Protein AF-A0AAN7DF13-F1 (afdb_monomer_lite)

Organism: NCBI:txid708070

Secondary structure (DSSP, 8-state):
-----------------TTS-HHHHHHHHTSS-SS-----PPPHHHHHHHHHHHHHHHHHHHHHHHHHHHHHHHHHHHHHHHHHHHHHHHHHHHHHHHHHHHHHHHHHHHHHHHHS------------S-STHHHHHHHHHHHHHHHHHHHHHHHS-TTHHHHHHHHHHHHHHHHHHHHHHHHHHHHHHHHHHHHHHHHHHHHHHHHHHHHHHHHHHHHHHHHHHHHHHHHHHHHHIIIIIHHHHHHHHIIIIIHHHHHHHHHHHHHHHHHHHHHHHHHHHHHHHHHHHHHHHHHHHHHHHHHHHHHHHHHHHHT---------------PPP-TTHHHHHHHHHHHHHHHHHHHHT--TTS--HHHHHHHHHHHHHHHHHHHHHHHHHHHHHHHHHHHHHHHHHHHHHTT-S-SS----PPPPPPHHHHHHHHHHHHHHHHHHHHHHHHH-HHHHHHHHHHHHHHHHHHH-HHHHHHHHHS--

Radius of gyration: 73.68 Å; chains: 1; bounding box: 138×84×245 Å

pLDDT: mean 70.22, std 17.05, range [30.69, 95.38]

Sequence (484 aa):
MDSRKRKSHSPQYRDDDDEEDIWEREASTAASSNRRIKPTPPNPYVTEIDTLNSQYGILQKTETDLQQELADLEASLQALEQEETHEQAQLKRAEDEYLAAAQEAIALYNSQLKDTQDRDLDETITIASDTPYLKSDAQLIKEIKRRLQEWESLLVDKHIDDTNAIIDATVRQHRRSEFDIMDLNAQISGLEAKMQILERDRARLNSLPQILPILRSETEKYAADMEETTKKLEQLEKDVLRPYLARVAMESVLYPLYASFLTNEITFAQSYLKDLESLYDKSIKQRSYQQLTTLLYEKDATFEGLQLRSLESLLVVDPSPSHQPLIESVSKDIDSDDTLLVRLIKGLVKKALKQSKMNTAELSLAEQIKVLQDHAQMQNQKWHEDFQSCQEAATELISLHKRLSDSLYRHSKSTDDLIMAPKPYTTLQEELEFRTMEIKTALSMLEKEANNSEKRSLFEQQRKLFSLFFTDPLSFEMLHTDYS

Foldseek 3Di:
DDDDDDDDDDDDPDDPPVPPDPPVVVVVVQVDDPDDDPDDDPPPCVVVVVVVVVVVVVVVVVVVVVVVVVVVVVVVVVVVVVVVVVVVVVVVVVVVVVVVVVVVVVVVVVVVVVVPPDDDDDDDDDDDDDDCVVVVVVVVVVVVVVVVVVVVVVVPPPCPVVVVVVVVVVVVVVVVVVVVVVVVVVVVVVVVVVVVVVVVVVVVVVCVVVVVVVVVVVVVVVVVVVVVVVVVVVCCCVVPVVVVVVVCCCVVPVVVVVVVVVVVVVVVVVVVVVVVVVVVVVVVVVVVVVVVVVVVVVVVVVVVVVVVVVVVVVPDDDDDDDDDDDDDDDDDDPPPPVVVVVVVLVVLLVVLCVVVVDDDPPDDPVVSVVSSVVSVVVVVVVVVVVVVVVVVVVVVVVVVVVVVQCVQCVPPPDSPDRPPDDDPDDPVRVVVVVVVVVVVVVVVVVVVVVVPVVVVVVVVVVVVLVVCCVPPVVVNVVVVPVPD

Structure (mmCIF, N/CA/C/O backbone):
data_AF-A0AAN7DF13-F1
#
_entry.id   AF-A0AAN7DF13-F1
#
loop_
_atom_site.group_PDB
_atom_site.id
_atom_site.type_symbol
_atom_site.label_atom_id
_atom_site.label_alt_id
_atom_site.label_comp_id
_atom_site.label_asym_id
_atom_site.label_entity_id
_atom_site.label_seq_id
_atom_site.pdbx_PDB_ins_code
_atom_site.Cartn_x
_atom_site.Cartn_y
_atom_site.Cartn_z
_atom_site.occupancy
_atom_site.B_iso_or_equiv
_atom_site.auth_seq_id
_atom_site.auth_comp_id
_atom_site.auth_asym_id
_atom_site.auth_atom_id
_atom_site.pdbx_PDB_model_num
ATOM 1 N N . MET A 1 1 ? -34.502 -53.831 -47.887 1.00 36.81 1 MET A N 1
ATOM 2 C CA . MET A 1 1 ? -34.348 -53.289 -49.248 1.00 36.81 1 MET A CA 1
ATOM 3 C C . MET A 1 1 ? -34.312 -51.775 -49.167 1.00 36.81 1 MET A C 1
ATOM 5 O O . MET A 1 1 ? -35.310 -51.164 -48.821 1.00 36.81 1 MET A O 1
ATOM 9 N N . ASP A 1 2 ? -33.114 -51.241 -49.380 1.00 34.75 2 ASP A N 1
ATOM 10 C CA . ASP A 1 2 ? -32.783 -49.972 -50.031 1.00 34.75 2 ASP A CA 1
ATOM 11 C C . ASP A 1 2 ? -33.520 -48.677 -49.664 1.00 34.75 2 ASP A C 1
ATOM 13 O O . ASP A 1 2 ? -34.552 -48.308 -50.215 1.00 34.75 2 ASP A O 1
ATOM 17 N N . SER A 1 3 ? -32.838 -47.899 -48.819 1.00 40.12 3 SER A N 1
ATOM 18 C CA . SER A 1 3 ? -32.198 -46.637 -49.213 1.00 40.12 3 SER A CA 1
ATOM 19 C C . SER A 1 3 ? -32.822 -45.874 -50.385 1.00 40.12 3 SER A C 1
ATOM 21 O O . SER A 1 3 ? -32.571 -46.205 -51.540 1.00 40.12 3 SER A O 1
ATOM 23 N N . ARG A 1 4 ? -33.433 -44.716 -50.103 1.00 39.03 4 ARG A N 1
ATOM 24 C CA . ARG A 1 4 ? -33.359 -43.547 -50.998 1.00 39.03 4 ARG A CA 1
ATOM 25 C C . ARG A 1 4 ? -33.478 -42.240 -50.218 1.00 39.03 4 ARG A C 1
ATOM 27 O O . ARG A 1 4 ? -34.556 -41.728 -49.942 1.00 39.03 4 ARG A O 1
ATOM 34 N N . LYS A 1 5 ? -32.297 -41.702 -49.906 1.00 42.66 5 LYS A N 1
ATOM 35 C CA . LYS A 1 5 ? -32.054 -40.300 -49.562 1.00 42.66 5 LYS A CA 1
ATOM 36 C C . LYS A 1 5 ? -32.628 -39.401 -50.665 1.00 42.66 5 LYS A C 1
ATOM 38 O O . LYS A 1 5 ? -32.276 -39.574 -51.831 1.00 42.66 5 LYS A O 1
ATOM 43 N N . ARG A 1 6 ? -33.407 -38.384 -50.294 1.00 39.12 6 ARG A N 1
ATOM 44 C CA . ARG A 1 6 ? -33.504 -37.138 -51.063 1.00 39.12 6 ARG A CA 1
ATOM 45 C C . ARG A 1 6 ? -32.973 -36.009 -50.193 1.00 39.12 6 ARG A C 1
ATOM 47 O O . ARG A 1 6 ? -33.553 -35.670 -49.172 1.00 39.12 6 ARG A O 1
ATOM 54 N N . LYS A 1 7 ? -31.811 -35.508 -50.610 1.00 39.72 7 LYS A N 1
ATOM 55 C CA . LYS A 1 7 ? -31.208 -34.255 -50.168 1.00 39.72 7 LYS A CA 1
ATOM 56 C C . LYS A 1 7 ? -32.070 -33.111 -50.706 1.00 39.72 7 LYS A C 1
ATOM 58 O O . LYS A 1 7 ? -32.268 -33.041 -51.917 1.00 39.72 7 LYS A O 1
ATOM 63 N N . SER A 1 8 ? -32.503 -32.208 -49.839 1.00 36.75 8 SER A N 1
ATOM 64 C CA . SER A 1 8 ? -32.748 -30.814 -50.206 1.00 36.75 8 SER A CA 1
ATOM 65 C C . SER A 1 8 ? -31.876 -29.950 -49.307 1.00 36.75 8 SER A C 1
ATOM 67 O O . SER A 1 8 ? -31.799 -30.144 -48.100 1.00 36.75 8 SER A O 1
ATOM 69 N N . HIS A 1 9 ? -31.137 -29.098 -49.987 1.00 33.88 9 HIS A N 1
ATOM 70 C CA . HIS A 1 9 ? -30.018 -28.290 -49.559 1.00 33.88 9 HIS A CA 1
ATOM 71 C C . HIS A 1 9 ? -30.517 -27.026 -48.851 1.00 33.88 9 HIS A C 1
ATOM 73 O O . HIS A 1 9 ? -31.330 -26.299 -49.416 1.00 33.88 9 HIS A O 1
ATOM 79 N N . SER A 1 10 ? -30.000 -26.754 -47.656 1.00 35.22 10 SER A N 1
ATOM 80 C CA . SER A 1 10 ? -29.895 -25.408 -47.089 1.00 35.22 10 SER A CA 1
ATOM 81 C C . SER A 1 10 ? -28.454 -25.217 -46.589 1.00 35.22 10 SER A C 1
ATOM 83 O O . SER A 1 10 ? -27.827 -26.202 -46.182 1.00 35.22 10 SER A O 1
ATOM 85 N N . PRO A 1 11 ? -27.869 -24.013 -46.697 1.00 39.69 11 PRO A N 1
ATOM 86 C CA . PRO A 1 11 ? -26.451 -23.804 -46.432 1.00 39.69 11 PRO A CA 1
ATOM 87 C C . PRO A 1 11 ? -26.204 -23.825 -44.922 1.00 39.69 11 PRO A C 1
ATOM 89 O O . PRO A 1 11 ? -26.738 -22.991 -44.197 1.00 39.69 11 PRO A O 1
ATOM 92 N N . GLN A 1 12 ? -25.386 -24.771 -44.462 1.00 35.62 12 GLN A N 1
ATOM 93 C CA . GLN A 1 12 ? -24.713 -24.669 -43.171 1.00 35.62 12 GLN A CA 1
ATOM 94 C C . GLN A 1 12 ? -23.661 -23.564 -43.293 1.00 35.62 12 GLN A C 1
ATOM 96 O O . GLN A 1 12 ? -22.600 -23.776 -43.883 1.00 35.62 12 GLN A O 1
ATOM 101 N N . TYR A 1 13 ? -23.975 -22.387 -42.754 1.00 38.88 13 TYR A N 1
ATOM 102 C CA . TYR A 1 13 ? -22.941 -21.569 -42.139 1.00 38.88 13 TYR A CA 1
ATOM 103 C C . TYR A 1 13 ? -22.347 -22.410 -41.009 1.00 38.88 13 TYR A C 1
ATOM 105 O O . TYR A 1 13 ? -23.085 -23.005 -40.226 1.00 38.88 13 TYR A O 1
ATOM 113 N N . ARG A 1 14 ? -21.023 -22.564 -41.023 1.00 38.66 14 ARG A N 1
ATOM 114 C CA . ARG A 1 14 ? -20.296 -23.133 -39.897 1.00 38.66 14 ARG A CA 1
ATOM 115 C C . ARG A 1 14 ? -20.339 -22.116 -38.770 1.00 38.66 14 ARG A C 1
ATOM 117 O O . ARG A 1 14 ? -19.871 -20.997 -38.954 1.00 38.66 14 ARG A O 1
ATOM 124 N N . ASP A 1 15 ? -20.937 -22.571 -37.684 1.00 49.41 15 ASP A N 1
ATOM 125 C CA . ASP A 1 15 ? -20.639 -22.273 -36.291 1.00 49.41 15 ASP A CA 1
ATOM 126 C C . ASP A 1 15 ? -19.207 -21.752 -36.095 1.00 49.41 15 ASP A C 1
ATOM 128 O O . ASP A 1 15 ? -18.248 -22.474 -36.366 1.00 49.41 15 ASP A O 1
ATOM 132 N N . ASP A 1 16 ? -19.109 -20.497 -35.660 1.00 47.34 16 ASP A N 1
ATOM 133 C CA . ASP A 1 16 ? -18.050 -19.939 -34.804 1.00 47.34 16 ASP A CA 1
ATOM 134 C C . ASP A 1 16 ? -18.632 -18.731 -34.014 1.00 47.34 16 ASP A C 1
ATOM 136 O O . ASP A 1 16 ? -17.939 -17.756 -33.761 1.00 47.34 16 ASP A O 1
ATOM 140 N N . ASP A 1 17 ? -19.916 -18.800 -33.623 1.00 47.69 17 ASP A N 1
ATOM 141 C CA . ASP A 1 17 ? -20.608 -17.818 -32.753 1.00 47.69 17 ASP A CA 1
ATOM 142 C C . ASP A 1 17 ? -21.314 -18.533 -31.573 1.00 47.69 17 ASP A C 1
ATOM 144 O O . ASP A 1 17 ? -22.393 -18.159 -31.122 1.00 47.69 17 ASP A O 1
ATOM 148 N N . ASP A 1 18 ? -20.701 -19.601 -31.052 1.00 49.88 18 ASP A N 1
ATOM 149 C CA . ASP A 1 18 ? -21.188 -20.344 -29.874 1.00 49.88 18 ASP A CA 1
ATOM 150 C C . ASP A 1 18 ? -20.674 -19.769 -28.530 1.00 49.88 18 ASP A C 1
ATOM 152 O O . ASP A 1 18 ? -20.778 -20.424 -27.490 1.00 49.88 18 ASP A O 1
ATOM 156 N N . GLU A 1 19 ? -20.144 -18.540 -28.519 1.00 49.72 19 GLU A N 1
ATOM 157 C CA . GLU A 1 19 ? -19.810 -17.799 -27.287 1.00 49.72 19 GLU A CA 1
ATOM 158 C C . GLU A 1 19 ? -20.800 -16.668 -26.958 1.00 49.72 19 GLU A C 1
ATOM 160 O O . GLU A 1 19 ? -20.657 -16.012 -25.926 1.00 49.72 19 GLU A O 1
ATOM 165 N N . GLU A 1 20 ? -21.850 -16.480 -27.763 1.00 45.16 20 GLU A N 1
ATOM 166 C CA . GLU A 1 20 ? -23.003 -15.682 -27.348 1.00 45.16 20 GLU A CA 1
ATOM 167 C C . GLU A 1 20 ? -23.947 -16.543 -26.487 1.00 45.16 20 GLU A C 1
ATOM 169 O O . GLU A 1 20 ? -24.602 -17.503 -26.911 1.00 45.16 20 GLU A O 1
ATOM 174 N N . ASP A 1 21 ? -23.990 -16.160 -25.213 1.00 54.41 21 ASP A N 1
ATOM 175 C CA . ASP A 1 21 ? -25.131 -16.353 -24.331 1.00 54.41 21 ASP A CA 1
ATOM 176 C C . ASP A 1 21 ? -25.422 -17.752 -23.813 1.00 54.41 21 ASP A C 1
ATOM 178 O O . ASP A 1 21 ? -26.552 -18.249 -23.806 1.00 54.41 21 ASP A O 1
ATOM 182 N N . ILE A 1 22 ? -24.403 -18.323 -23.179 1.00 51.44 22 ILE A N 1
ATOM 183 C CA . ILE A 1 22 ? -24.622 -19.260 -22.070 1.00 51.44 22 ILE A CA 1
ATOM 184 C C . ILE A 1 22 ? -25.365 -18.532 -20.928 1.00 51.44 22 ILE A C 1
ATOM 186 O O . ILE A 1 22 ? -26.288 -19.089 -20.339 1.00 51.44 22 ILE A O 1
ATOM 190 N N . TRP A 1 23 ? -25.054 -17.250 -20.693 1.00 48.19 23 TRP A N 1
ATOM 191 C CA . TRP A 1 23 ? -25.701 -16.424 -19.667 1.00 48.19 23 TRP A CA 1
ATOM 192 C C . TRP A 1 23 ? -27.152 -16.051 -20.007 1.00 48.19 23 TRP A C 1
ATOM 194 O O . TRP A 1 23 ? -28.020 -16.194 -19.143 1.00 48.19 23 TRP A O 1
ATOM 204 N N . GLU A 1 24 ? -27.476 -15.641 -21.242 1.00 46.47 24 GLU A N 1
ATOM 205 C CA . GLU A 1 24 ? -28.880 -15.336 -21.581 1.00 46.47 24 GLU A CA 1
ATOM 206 C C . GLU A 1 24 ? -29.733 -16.597 -21.784 1.00 46.47 24 GLU A C 1
ATOM 208 O O . GLU A 1 24 ? -30.937 -16.564 -21.502 1.00 46.47 24 GLU A O 1
ATOM 213 N N . ARG A 1 25 ? -29.140 -17.746 -22.158 1.00 49.88 25 ARG A N 1
ATOM 214 C CA . ARG A 1 25 ? -29.835 -19.048 -22.078 1.00 49.88 25 ARG A CA 1
ATOM 215 C C . ARG A 1 25 ? -30.153 -19.437 -20.639 1.00 49.88 25 ARG A C 1
ATOM 217 O O . ARG A 1 25 ? -31.250 -19.944 -20.390 1.00 49.88 25 ARG A O 1
ATOM 224 N N . GLU A 1 26 ? -29.253 -19.191 -19.691 1.00 49.75 26 GLU A N 1
ATOM 225 C CA . GLU A 1 26 ? -29.491 -19.460 -18.267 1.00 49.75 26 GLU A CA 1
ATOM 226 C C . GLU A 1 26 ? -30.517 -18.491 -17.651 1.00 49.75 26 GLU A C 1
ATOM 228 O O . GLU A 1 26 ? -31.369 -18.916 -16.868 1.00 49.75 26 GLU A O 1
ATOM 233 N N . ALA A 1 27 ? -30.532 -17.223 -18.073 1.00 49.75 27 ALA A N 1
ATOM 234 C CA . ALA A 1 27 ? -31.541 -16.249 -17.648 1.00 49.75 27 ALA A CA 1
ATOM 235 C C . ALA A 1 27 ? -32.932 -16.530 -18.254 1.00 49.75 27 ALA A C 1
ATOM 237 O O . ALA A 1 27 ? -33.951 -16.435 -17.566 1.00 49.75 27 ALA A O 1
ATOM 238 N N . SER A 1 28 ? -32.993 -16.945 -19.523 1.00 43.41 28 SER A N 1
ATOM 239 C CA . SER A 1 28 ? -34.258 -17.205 -20.229 1.00 43.41 28 SER A CA 1
ATOM 240 C C . SER A 1 28 ? -34.895 -18.548 -19.856 1.00 43.41 28 SER A C 1
ATOM 242 O O . SER A 1 28 ? -36.120 -18.686 -19.878 1.00 43.41 28 SER A O 1
ATOM 244 N N . THR A 1 29 ? -34.101 -19.544 -19.446 1.00 43.91 29 THR A N 1
ATOM 245 C CA . THR A 1 29 ? -34.629 -20.823 -18.933 1.00 43.91 29 THR A CA 1
ATOM 246 C C . THR A 1 29 ? -35.186 -20.722 -17.510 1.00 43.91 29 THR A C 1
ATOM 248 O O . THR A 1 29 ? -35.992 -21.567 -17.117 1.00 43.91 29 THR A O 1
ATOM 251 N N . ALA A 1 30 ? -34.865 -19.660 -16.763 1.00 44.22 30 ALA A N 1
ATOM 252 C CA . ALA A 1 30 ? -35.447 -19.388 -15.447 1.00 44.22 30 ALA A CA 1
ATOM 253 C C . ALA A 1 30 ? -36.892 -18.843 -15.509 1.00 44.22 30 ALA A C 1
ATOM 255 O O . ALA A 1 30 ? -37.623 -18.937 -14.522 1.00 44.22 30 ALA A O 1
ATOM 256 N N . ALA A 1 31 ? -37.336 -18.320 -16.659 1.00 45.84 31 ALA A N 1
ATOM 257 C CA . ALA A 1 31 ? -38.662 -17.710 -16.816 1.00 45.84 31 ALA A CA 1
ATOM 258 C C . ALA A 1 31 ? -39.761 -18.681 -17.301 1.00 45.84 31 ALA A C 1
ATOM 260 O O . ALA A 1 31 ? -40.941 -18.333 -17.289 1.00 45.84 31 ALA A O 1
ATOM 261 N N . SER A 1 32 ? -39.411 -19.908 -17.705 1.00 44.38 32 SER A N 1
ATOM 262 C CA . SER A 1 32 ? -40.358 -20.888 -18.258 1.00 44.38 32 SER A CA 1
ATOM 263 C C . SER A 1 32 ? -40.163 -22.271 -17.636 1.00 44.38 32 SER A C 1
ATOM 265 O O . SER A 1 32 ? -39.742 -23.219 -18.291 1.00 44.38 32 SER A O 1
ATOM 267 N N . SER A 1 33 ? -40.448 -22.408 -16.341 1.00 33.88 33 SER A N 1
ATOM 268 C CA . SER A 1 33 ? -40.746 -23.718 -15.752 1.00 33.88 33 SER A CA 1
ATOM 269 C C . SER A 1 33 ? -41.331 -23.570 -14.352 1.00 33.88 33 SER A C 1
ATOM 271 O O . SER A 1 33 ? -40.648 -23.254 -13.378 1.00 33.88 33 SER A O 1
ATOM 273 N N . ASN A 1 34 ? -42.622 -23.872 -14.239 1.00 49.91 34 ASN A N 1
ATOM 274 C CA . ASN A 1 34 ? -43.249 -24.260 -12.986 1.00 49.91 34 ASN A CA 1
ATOM 275 C C . ASN A 1 34 ? -42.541 -25.503 -12.421 1.00 49.91 34 ASN A C 1
ATOM 277 O O . ASN A 1 34 ? -42.946 -26.622 -12.731 1.00 49.91 34 ASN A O 1
ATOM 281 N N . ARG A 1 35 ? -41.500 -25.304 -11.599 1.00 48.47 35 ARG A N 1
ATOM 282 C CA . ARG A 1 35 ? -41.078 -26.101 -10.424 1.00 48.47 35 ARG A CA 1
ATOM 283 C C . ARG A 1 35 ? -39.602 -25.819 -10.108 1.00 48.47 35 ARG A C 1
ATOM 285 O O . ARG A 1 35 ? -38.725 -26.126 -10.902 1.00 48.47 35 ARG A O 1
ATOM 292 N N . ARG A 1 36 ? -39.368 -25.373 -8.866 1.00 44.53 36 ARG A N 1
ATOM 293 C CA . ARG A 1 36 ? -38.072 -25.165 -8.183 1.00 44.53 36 ARG A CA 1
ATOM 294 C C . ARG A 1 36 ? -37.261 -23.952 -8.653 1.00 44.53 36 ARG A C 1
ATOM 296 O O . ARG A 1 36 ? -36.267 -24.069 -9.356 1.00 44.53 36 ARG A O 1
ATOM 303 N N . ILE A 1 37 ? -37.672 -22.803 -8.124 1.00 40.03 37 ILE A N 1
ATOM 304 C CA . ILE A 1 37 ? -36.897 -21.563 -8.031 1.00 40.03 37 ILE A CA 1
ATOM 305 C C . ILE A 1 37 ? -35.562 -21.881 -7.334 1.00 40.03 37 ILE A C 1
ATOM 307 O O . ILE A 1 37 ? -35.561 -22.274 -6.166 1.00 40.03 37 ILE A O 1
ATOM 311 N N . LYS A 1 38 ? -34.430 -21.739 -8.035 1.00 42.19 38 LYS A N 1
ATOM 312 C CA . LYS A 1 38 ? -33.137 -21.533 -7.370 1.00 42.19 38 LYS A CA 1
ATOM 313 C C . LYS A 1 38 ? -33.051 -20.039 -7.044 1.00 42.19 38 LYS A C 1
ATOM 315 O O . LYS A 1 38 ? -33.191 -19.238 -7.966 1.00 42.19 38 LYS A O 1
ATOM 320 N N . PRO A 1 39 ? -32.907 -19.660 -5.766 1.00 45.84 39 PRO A N 1
ATOM 321 C CA . PRO A 1 39 ? -32.902 -18.262 -5.370 1.00 45.84 39 PRO A CA 1
ATOM 322 C C . PRO A 1 39 ? -31.628 -17.592 -5.890 1.00 45.84 39 PRO A C 1
ATOM 324 O O . PRO A 1 39 ? -30.555 -18.200 -5.895 1.00 45.84 39 PRO A O 1
ATOM 327 N N . THR A 1 40 ? -31.760 -16.340 -6.321 1.00 49.97 40 THR A N 1
ATOM 328 C CA . THR A 1 40 ? -30.648 -15.396 -6.459 1.00 49.97 40 THR A CA 1
ATOM 329 C C . THR A 1 40 ? -29.734 -15.486 -5.230 1.00 49.97 40 THR A C 1
ATOM 331 O O . THR A 1 40 ? -30.250 -15.637 -4.117 1.00 49.97 40 THR A O 1
ATOM 334 N N . PRO A 1 41 ? -28.395 -15.426 -5.384 1.00 47.66 41 PRO A N 1
ATOM 335 C CA . PRO A 1 41 ? -27.513 -15.405 -4.226 1.00 47.66 41 PRO A CA 1
ATOM 336 C C . PRO A 1 41 ? -27.902 -14.200 -3.352 1.00 47.66 41 PRO A C 1
ATOM 338 O O . PRO A 1 41 ? -27.968 -13.081 -3.872 1.00 47.66 41 PRO A O 1
ATOM 341 N N . PRO A 1 42 ? -28.232 -14.409 -2.064 1.00 53.62 42 PRO A N 1
ATOM 342 C CA . PRO A 1 42 ? -28.610 -13.323 -1.175 1.00 53.62 42 PRO A CA 1
ATOM 343 C C . PRO A 1 42 ? -27.443 -12.347 -1.090 1.00 53.62 42 PRO A C 1
ATOM 345 O O . PRO A 1 42 ? -26.296 -12.774 -0.952 1.00 53.62 42 PRO A O 1
ATOM 348 N N . ASN A 1 43 ? -27.727 -11.048 -1.170 1.00 48.97 43 ASN A N 1
ATOM 349 C CA . ASN A 1 43 ? -26.742 -10.030 -0.834 1.00 48.97 43 ASN A CA 1
ATOM 350 C C . ASN A 1 43 ? -26.176 -10.370 0.566 1.00 48.97 43 ASN A C 1
ATOM 352 O O . ASN A 1 43 ? -26.960 -10.414 1.518 1.00 48.97 43 ASN A O 1
ATOM 356 N N . PRO A 1 44 ? -24.865 -10.653 0.703 1.00 58.12 44 PRO A N 1
ATOM 357 C CA . PRO A 1 44 ? -24.279 -11.163 1.946 1.00 58.12 44 PRO A CA 1
ATOM 358 C C . PRO A 1 44 ? -24.425 -10.182 3.117 1.00 58.12 44 PRO A C 1
ATOM 360 O O . PRO A 1 44 ? -24.389 -10.593 4.271 1.00 58.12 44 PRO A O 1
ATOM 363 N N . TYR A 1 45 ? -24.669 -8.903 2.826 1.00 52.59 45 TYR A N 1
ATOM 364 C CA . TYR A 1 45 ? -24.902 -7.871 3.829 1.00 52.59 45 TYR A CA 1
ATOM 365 C C . TYR A 1 45 ? -26.359 -7.780 4.296 1.00 52.59 45 TYR A C 1
ATOM 367 O O . TYR A 1 45 ? -26.621 -7.161 5.318 1.00 52.59 45 TYR A O 1
ATOM 375 N N . VAL A 1 46 ? -27.323 -8.393 3.598 1.00 61.38 46 VAL A N 1
ATOM 376 C CA . VAL A 1 46 ? -28.741 -8.348 4.012 1.00 61.38 46 VAL A CA 1
ATOM 377 C C . VAL A 1 46 ? -28.944 -9.119 5.308 1.00 61.38 46 VAL A C 1
ATOM 379 O O . VAL A 1 46 ? -29.599 -8.617 6.210 1.00 61.38 46 VAL A O 1
ATOM 382 N N . THR A 1 47 ? -28.302 -10.279 5.459 1.00 66.56 47 THR A N 1
ATOM 383 C CA . THR A 1 47 ? -28.366 -11.040 6.713 1.00 66.56 47 THR A CA 1
ATOM 384 C C . THR A 1 47 ? -27.720 -10.287 7.869 1.00 66.56 47 THR A C 1
ATOM 386 O O . THR A 1 47 ? -28.231 -10.329 8.982 1.00 66.56 47 THR A O 1
ATOM 389 N N . GLU A 1 48 ? -26.627 -9.566 7.612 1.00 67.44 48 GLU A N 1
ATOM 390 C CA . GLU A 1 48 ? -25.949 -8.761 8.633 1.00 67.44 48 GLU A CA 1
ATOM 391 C C . GLU A 1 48 ? -26.794 -7.542 9.034 1.00 67.44 48 GLU A C 1
ATOM 393 O O . GLU A 1 48 ? -26.975 -7.282 10.224 1.00 67.44 48 GLU A O 1
ATOM 398 N N . ILE A 1 49 ? -27.399 -6.852 8.064 1.00 69.31 49 ILE A N 1
ATOM 399 C CA . ILE A 1 49 ? -28.319 -5.730 8.299 1.00 69.31 49 ILE A CA 1
ATOM 400 C C . ILE A 1 49 ? -29.575 -6.194 9.046 1.00 69.31 49 ILE A C 1
ATOM 402 O O . ILE A 1 49 ? -29.992 -5.535 9.996 1.00 69.31 49 ILE A O 1
ATOM 406 N N . ASP A 1 50 ? -30.143 -7.347 8.692 1.00 71.44 50 ASP A N 1
ATOM 407 C CA . ASP A 1 50 ? -31.298 -7.918 9.390 1.00 71.44 50 ASP A CA 1
ATOM 408 C C . ASP A 1 50 ? -30.946 -8.305 10.833 1.00 71.44 50 ASP A C 1
ATOM 410 O O . ASP A 1 50 ? -31.729 -8.049 11.752 1.00 71.44 50 ASP A O 1
ATOM 414 N N . THR A 1 51 ? -29.745 -8.849 11.073 1.00 75.81 51 THR A N 1
ATOM 415 C CA . THR A 1 51 ? -29.277 -9.121 12.442 1.00 75.81 51 THR A CA 1
ATOM 416 C C . THR A 1 51 ? -29.056 -7.846 13.250 1.00 75.81 51 THR A C 1
ATOM 418 O O . THR A 1 51 ? -29.458 -7.799 14.411 1.00 75.81 51 THR A O 1
ATOM 421 N N . LEU A 1 52 ? -28.497 -6.793 12.647 1.00 74.25 52 LEU A N 1
ATOM 422 C CA . LEU A 1 52 ? -28.316 -5.484 13.283 1.00 74.25 52 LEU A CA 1
ATOM 423 C C . LEU A 1 52 ? -29.658 -4.826 13.613 1.00 74.25 52 LEU A C 1
ATOM 425 O O . LEU A 1 52 ? -29.845 -4.350 14.730 1.00 74.25 52 LEU A O 1
ATOM 429 N N . ASN A 1 53 ? -30.619 -4.866 12.690 1.00 81.31 53 ASN A N 1
ATOM 430 C CA . ASN A 1 53 ? -31.967 -4.349 12.916 1.00 81.31 53 ASN A CA 1
ATOM 431 C C . ASN A 1 53 ? -32.702 -5.139 14.007 1.00 81.31 53 ASN A C 1
ATOM 433 O O . ASN A 1 53 ? -33.366 -4.545 14.856 1.00 81.31 53 ASN A O 1
ATOM 437 N N . SER A 1 54 ? -32.547 -6.466 14.042 1.00 83.12 54 SER A N 1
ATOM 438 C CA . SER A 1 54 ? -33.101 -7.296 15.116 1.00 83.12 54 SER A CA 1
ATOM 439 C C . SER A 1 54 ? -32.465 -6.976 16.470 1.00 83.12 54 SER A C 1
ATOM 441 O O . SER A 1 54 ? -33.175 -6.917 17.471 1.00 83.12 54 SER A O 1
ATOM 443 N N . GLN A 1 55 ? -31.146 -6.779 16.522 1.00 81.19 55 GLN A N 1
ATOM 444 C CA . GLN A 1 55 ? -30.440 -6.416 17.753 1.00 81.19 55 GLN A CA 1
ATOM 445 C C . GLN A 1 55 ? -30.841 -5.023 18.236 1.00 81.19 55 GLN A C 1
ATOM 447 O O . GLN A 1 55 ? -31.079 -4.839 19.427 1.00 81.19 55 GLN A O 1
ATOM 452 N N . TYR A 1 56 ? -30.985 -4.070 17.317 1.00 86.31 56 TYR A N 1
ATOM 453 C CA . TYR A 1 56 ? -31.471 -2.730 17.619 1.00 86.31 56 TYR A CA 1
ATOM 454 C C . TYR A 1 56 ? -32.903 -2.758 18.167 1.00 86.31 56 TYR A C 1
ATOM 456 O O . TYR A 1 56 ? -33.174 -2.137 19.189 1.00 86.31 56 TYR A O 1
ATOM 464 N N . GLY A 1 57 ? -33.799 -3.547 17.564 1.00 87.94 57 GLY A N 1
ATOM 465 C CA . GLY A 1 57 ? -35.166 -3.715 18.062 1.00 87.94 57 GLY A CA 1
ATOM 466 C C . GLY A 1 57 ? -35.232 -4.343 19.460 1.00 87.94 57 GLY A C 1
ATOM 467 O O . GLY A 1 57 ? -36.039 -3.919 20.285 1.00 87.94 57 GLY A O 1
ATOM 468 N N . ILE A 1 58 ? -34.360 -5.316 19.758 1.00 88.81 58 ILE A N 1
ATOM 469 C CA . ILE A 1 58 ? -34.247 -5.898 21.106 1.00 88.81 58 ILE A CA 1
ATOM 470 C C . ILE A 1 58 ? -33.746 -4.845 22.097 1.00 88.81 58 ILE A C 1
ATOM 472 O O . ILE A 1 58 ? -34.347 -4.695 23.154 1.00 88.81 58 ILE A O 1
ATOM 476 N N . LEU A 1 59 ? -32.697 -4.096 21.745 1.00 86.06 59 LEU A N 1
ATOM 477 C CA . LEU A 1 59 ? -32.137 -3.042 22.596 1.00 86.06 59 LEU A CA 1
ATOM 478 C C . LEU A 1 59 ? -33.163 -1.950 22.900 1.00 86.06 59 LEU A C 1
ATOM 480 O O . LEU A 1 59 ? -33.340 -1.591 24.060 1.00 86.06 59 LEU A O 1
ATOM 484 N N . GLN A 1 60 ? -33.885 -1.484 21.882 1.00 90.62 60 GLN A N 1
ATOM 485 C CA . GLN A 1 60 ? -34.926 -0.477 22.045 1.00 90.62 60 GLN A CA 1
ATOM 486 C C . GLN A 1 60 ? -36.048 -0.978 22.959 1.00 90.62 60 GLN A C 1
ATOM 488 O O . GLN A 1 60 ? -36.502 -0.241 23.827 1.00 90.62 60 GLN A O 1
ATOM 493 N N . LYS A 1 61 ? -36.456 -2.246 22.820 1.00 91.25 61 LYS A N 1
ATOM 494 C CA . LYS A 1 61 ? -37.452 -2.844 23.713 1.00 91.25 61 LYS A CA 1
ATOM 495 C C . LYS A 1 61 ? -36.938 -2.962 25.150 1.00 91.25 61 LYS A C 1
ATOM 497 O O . LYS A 1 61 ? -37.654 -2.619 26.081 1.00 91.25 61 LYS A O 1
ATOM 502 N N . THR A 1 62 ? -35.694 -3.399 25.346 1.00 88.81 62 THR A N 1
ATOM 503 C CA . THR A 1 62 ? -35.110 -3.470 26.694 1.00 88.81 62 THR A CA 1
ATOM 504 C C . THR A 1 62 ? -34.947 -2.091 27.320 1.00 88.81 62 THR A C 1
ATOM 506 O O . THR A 1 62 ? -35.117 -1.950 28.522 1.00 88.81 62 THR A O 1
ATOM 509 N N . GLU A 1 63 ? -34.659 -1.064 26.520 1.00 88.31 63 GLU A N 1
ATOM 510 C CA . GLU A 1 63 ? -34.592 0.315 26.995 1.00 88.31 63 GLU A CA 1
ATOM 511 C C . GLU A 1 63 ? -35.971 0.807 27.441 1.00 88.31 63 GLU A C 1
ATOM 513 O O . GLU A 1 63 ? -36.084 1.381 28.521 1.00 88.31 63 GLU A O 1
ATOM 518 N N . THR A 1 64 ? -37.027 0.532 26.667 1.00 91.19 64 THR A N 1
ATOM 519 C CA . THR A 1 64 ? -38.394 0.887 27.072 1.00 91.19 64 THR A CA 1
ATOM 520 C C . THR A 1 64 ? -38.852 0.113 28.304 1.00 91.19 64 THR A C 1
ATOM 522 O O . THR A 1 64 ? -39.465 0.706 29.186 1.00 91.19 64 THR A O 1
ATOM 525 N N . ASP A 1 65 ? -38.518 -1.178 28.400 1.00 91.62 65 ASP A N 1
ATOM 526 C CA . ASP A 1 65 ? -38.870 -2.016 29.551 1.00 91.62 65 ASP A CA 1
ATOM 527 C C . ASP A 1 65 ? -38.152 -1.509 30.819 1.00 91.62 65 ASP A C 1
ATOM 529 O O . ASP A 1 65 ? -38.786 -1.332 31.855 1.00 91.62 65 ASP A O 1
ATOM 533 N N . LEU A 1 66 ? -36.861 -1.160 30.727 1.00 88.25 66 LEU A N 1
ATOM 534 C CA . LEU A 1 66 ? -36.095 -0.588 31.844 1.00 88.25 66 LEU A CA 1
ATOM 535 C C . LEU A 1 66 ? -36.578 0.810 32.246 1.00 88.25 66 LEU A C 1
ATOM 537 O O . LEU A 1 66 ? -36.607 1.132 33.430 1.00 88.25 66 LEU A O 1
ATOM 541 N N . GLN A 1 67 ? -36.959 1.653 31.283 1.00 89.44 67 GLN A N 1
ATOM 542 C CA . GLN A 1 67 ? -37.559 2.958 31.581 1.00 89.44 67 GLN A CA 1
ATOM 543 C C . GLN A 1 67 ? -38.894 2.804 32.314 1.00 89.44 67 GLN A C 1
ATOM 545 O O . GLN A 1 67 ? -39.187 3.583 33.220 1.00 89.44 67 GLN A O 1
ATOM 550 N N . GLN A 1 68 ? -39.684 1.794 31.950 1.00 91.25 68 GLN A N 1
ATOM 551 C CA . GLN A 1 68 ? -40.943 1.501 32.618 1.00 91.25 68 GLN A CA 1
ATOM 552 C C . GLN A 1 68 ? -40.726 0.912 34.019 1.00 91.25 68 GLN A C 1
ATOM 554 O O . GLN A 1 68 ? -41.356 1.381 34.960 1.00 91.25 68 GLN A O 1
ATOM 559 N N . GLU A 1 69 ? -39.784 -0.020 34.192 1.00 90.75 69 GLU A N 1
ATOM 560 C CA . GLU A 1 69 ? -39.407 -0.540 35.515 1.00 90.75 69 GLU A CA 1
ATOM 561 C C . GLU A 1 69 ? -38.883 0.565 36.441 1.00 90.75 69 GLU A C 1
ATOM 563 O O . GLU A 1 69 ? -39.217 0.582 37.624 1.00 90.75 69 GLU A O 1
ATOM 568 N N . LEU A 1 70 ? -38.104 1.518 35.917 1.00 89.00 70 LEU A N 1
ATOM 569 C CA . LEU A 1 70 ? -37.661 2.683 36.685 1.00 89.00 70 LEU A CA 1
ATOM 570 C C . LEU A 1 70 ? -38.837 3.561 37.112 1.00 89.00 70 LEU A C 1
ATOM 572 O O . LEU A 1 70 ? -38.908 3.939 38.278 1.00 89.00 70 LEU A O 1
ATOM 576 N N . ALA A 1 71 ? -39.773 3.850 36.207 1.00 89.19 71 ALA A N 1
ATOM 577 C CA . ALA A 1 71 ? -40.958 4.634 36.540 1.00 89.19 71 ALA A CA 1
ATOM 578 C C . ALA A 1 71 ? -41.844 3.930 37.588 1.00 89.19 71 ALA A C 1
ATOM 580 O O . ALA A 1 71 ? -42.336 4.577 38.514 1.00 89.19 71 ALA A O 1
ATOM 581 N N . ASP A 1 72 ? -42.007 2.609 37.481 1.00 90.69 72 ASP A N 1
ATOM 582 C CA . ASP A 1 72 ? -42.768 1.799 38.436 1.00 90.69 72 ASP A CA 1
ATOM 583 C C . ASP A 1 72 ? -42.075 1.752 39.811 1.00 90.69 72 ASP A C 1
ATOM 585 O O . ASP A 1 72 ? -42.735 1.869 40.848 1.00 90.69 72 ASP A O 1
ATOM 589 N N . LEU A 1 73 ? -40.742 1.646 39.842 1.00 88.62 73 LEU A N 1
ATOM 590 C CA . LEU A 1 73 ? -39.952 1.701 41.076 1.00 88.62 73 LEU A CA 1
ATOM 591 C C . LEU A 1 73 ? -39.996 3.085 41.729 1.00 88.62 73 LEU A C 1
ATOM 593 O O . LEU A 1 73 ? -40.157 3.167 42.944 1.00 88.62 73 LEU A O 1
ATOM 597 N N . GLU A 1 74 ? -39.902 4.165 40.953 1.00 90.56 74 GLU A N 1
ATOM 598 C CA . GLU A 1 74 ? -40.048 5.534 41.461 1.00 90.56 74 GLU A CA 1
ATOM 599 C C . GLU A 1 74 ? -41.445 5.764 42.051 1.00 90.56 74 GLU A C 1
ATOM 601 O O . GLU A 1 74 ? -41.570 6.327 43.141 1.00 90.56 74 GLU A O 1
ATOM 606 N N . ALA A 1 75 ? -42.496 5.275 41.387 1.00 89.81 75 ALA A N 1
ATOM 607 C CA . ALA A 1 75 ? -43.861 5.341 41.903 1.00 89.81 75 ALA A CA 1
ATOM 608 C C . ALA A 1 75 ? -44.032 4.514 43.190 1.00 89.81 75 ALA A C 1
ATOM 610 O O . ALA A 1 75 ? -44.658 4.979 44.144 1.00 89.81 75 ALA A O 1
ATOM 611 N N . SER A 1 76 ? -43.448 3.312 43.249 1.00 91.88 76 SER A N 1
ATOM 612 C CA . SER A 1 76 ? -43.462 2.476 44.454 1.00 91.88 76 SER A CA 1
ATOM 613 C C . SER A 1 76 ? -42.694 3.118 45.608 1.00 91.88 76 SER A C 1
ATOM 615 O O . SER A 1 76 ? -43.122 3.010 46.755 1.00 91.88 76 SER A O 1
ATOM 617 N N . LEU A 1 77 ? -41.573 3.782 45.324 1.00 90.25 77 LEU A N 1
ATOM 618 C CA . LEU A 1 77 ? -40.775 4.474 46.330 1.00 90.25 77 LEU A CA 1
ATOM 619 C C . LEU A 1 77 ? -41.546 5.671 46.891 1.00 90.25 77 LEU A C 1
ATOM 621 O O . LEU A 1 77 ? -41.657 5.800 48.105 1.00 90.25 77 LEU A O 1
ATOM 625 N N . GLN A 1 78 ? -42.175 6.479 46.034 1.00 89.50 78 GLN A N 1
ATOM 626 C CA . GLN A 1 78 ? -43.040 7.576 46.480 1.00 89.50 78 GLN A CA 1
ATOM 627 C C . GLN A 1 78 ? -44.237 7.084 47.307 1.00 89.50 78 GLN A C 1
ATOM 629 O O . GLN A 1 78 ? -44.633 7.745 48.267 1.00 89.50 78 GLN A O 1
ATOM 634 N N . ALA A 1 79 ? -44.819 5.931 46.959 1.00 90.25 79 ALA A N 1
ATOM 635 C CA . ALA A 1 79 ? -45.894 5.326 47.741 1.00 90.25 79 ALA A CA 1
ATOM 636 C C . ALA A 1 79 ? -45.412 4.894 49.138 1.00 90.25 79 ALA A C 1
ATOM 638 O O . ALA A 1 79 ? -46.090 5.181 50.124 1.00 90.25 79 ALA A O 1
ATOM 639 N N . LEU A 1 80 ? -44.228 4.279 49.228 1.00 88.00 80 LEU A N 1
ATOM 640 C CA . LEU A 1 80 ? -43.620 3.881 50.502 1.00 88.00 80 LEU A CA 1
ATOM 641 C C . LEU A 1 80 ? -43.237 5.086 51.367 1.00 88.00 80 LEU A C 1
ATOM 643 O O . LEU A 1 80 ? -43.500 5.075 52.564 1.00 88.00 80 LEU A O 1
ATOM 647 N N . GLU A 1 81 ? -42.685 6.150 50.779 1.00 89.19 81 GLU A N 1
ATOM 648 C CA . GLU A 1 81 ? -42.400 7.392 51.509 1.00 89.19 81 GLU A CA 1
ATOM 649 C C . GLU A 1 81 ? -43.688 8.004 52.086 1.00 89.19 81 GLU A C 1
ATOM 651 O O . GLU A 1 81 ? -43.720 8.447 53.236 1.00 89.19 81 GLU A O 1
ATOM 656 N N . GLN A 1 82 ? -44.787 7.997 51.323 1.00 89.81 82 GLN A N 1
ATOM 657 C CA . GLN A 1 82 ? -46.084 8.456 51.825 1.00 89.81 82 GLN A CA 1
ATOM 658 C C . GLN A 1 82 ? -46.612 7.570 52.959 1.00 89.81 82 GLN A C 1
ATOM 660 O O . GLN A 1 82 ? -47.121 8.104 53.948 1.00 89.81 82 GLN A O 1
ATOM 665 N N . GLU A 1 83 ? -46.474 6.249 52.847 1.00 91.00 83 GLU A N 1
ATOM 666 C CA . GLU A 1 83 ? -46.866 5.301 53.891 1.00 91.00 83 GLU A CA 1
ATOM 667 C C . GLU A 1 83 ? -46.047 5.507 55.173 1.00 91.00 83 GLU A C 1
ATOM 669 O O . GLU A 1 83 ? -46.637 5.636 56.245 1.00 91.00 83 GLU A O 1
ATOM 674 N N . GLU A 1 84 ? -44.728 5.701 55.071 1.00 87.50 84 GLU A N 1
ATOM 675 C CA . GLU A 1 84 ? -43.860 6.020 56.212 1.00 87.50 84 GLU A CA 1
ATOM 676 C C . GLU A 1 84 ? -44.306 7.315 56.907 1.00 87.50 84 GLU A C 1
ATOM 678 O O . GLU A 1 84 ? -44.472 7.347 58.130 1.00 87.50 84 GLU A O 1
ATOM 683 N N . THR A 1 85 ? -44.585 8.384 56.148 1.00 88.38 85 THR A N 1
ATOM 684 C CA . THR A 1 85 ? -45.085 9.630 56.759 1.00 88.38 85 THR A CA 1
ATOM 685 C C . THR A 1 85 ? -46.443 9.447 57.440 1.00 88.38 85 THR A C 1
ATOM 687 O O . THR A 1 85 ? -46.725 10.097 58.454 1.00 88.38 85 THR A O 1
ATOM 690 N N . HIS A 1 86 ? -47.287 8.553 56.915 1.00 90.56 86 HIS A N 1
ATOM 691 C CA . HIS A 1 86 ? -48.589 8.245 57.486 1.00 90.56 86 HIS A CA 1
ATOM 692 C C . HIS A 1 86 ? -48.463 7.438 58.781 1.00 90.56 86 HIS A C 1
ATOM 694 O O . HIS A 1 86 ? -49.062 7.819 59.790 1.00 90.56 86 HIS A O 1
ATOM 700 N N . GLU A 1 87 ? -47.655 6.378 58.788 1.00 87.25 87 GLU A N 1
ATOM 701 C CA . GLU A 1 87 ? -47.365 5.574 59.977 1.00 87.25 87 GLU A CA 1
ATOM 702 C C . GLU A 1 87 ? -46.707 6.414 61.072 1.00 87.25 87 GLU A C 1
ATOM 704 O O . GLU A 1 87 ? -47.115 6.356 62.232 1.00 87.25 87 GLU A O 1
ATOM 709 N N . GLN A 1 88 ? -45.759 7.284 60.717 1.00 87.56 88 GLN A N 1
ATOM 710 C CA . GLN A 1 88 ? -45.101 8.162 61.681 1.00 87.56 88 GLN A CA 1
ATOM 711 C C . GLN A 1 88 ? -46.072 9.192 62.285 1.00 87.56 88 GLN A C 1
ATOM 713 O O . GLN A 1 88 ? -45.960 9.546 63.463 1.00 87.56 88 GLN A O 1
ATOM 718 N N . ALA A 1 89 ? -47.067 9.648 61.517 1.00 86.69 89 ALA A N 1
ATOM 719 C CA . ALA A 1 89 ? -48.147 10.484 62.034 1.00 86.69 89 ALA A CA 1
ATOM 720 C C . ALA A 1 89 ? -49.116 9.703 62.940 1.00 86.69 89 ALA A C 1
ATOM 722 O O . ALA A 1 89 ? -49.588 10.255 63.936 1.00 86.69 89 ALA A O 1
ATOM 723 N N . GLN A 1 90 ? -49.414 8.437 62.628 1.00 86.56 90 GLN A N 1
ATOM 724 C CA . GLN A 1 90 ? -50.230 7.571 63.486 1.00 86.56 90 GLN A CA 1
ATOM 725 C C . GLN A 1 90 ? -49.520 7.240 64.805 1.00 86.56 90 GLN A C 1
ATOM 727 O O . GLN A 1 90 ? -50.138 7.348 65.862 1.00 86.56 90 GLN A O 1
ATOM 732 N N . LEU A 1 91 ? -48.223 6.922 64.761 1.00 87.81 91 LEU A N 1
ATOM 733 C CA . LEU A 1 91 ? -47.402 6.663 65.946 1.00 87.81 91 LEU A CA 1
ATOM 734 C C . LEU A 1 91 ? -47.367 7.868 66.886 1.00 87.81 91 LEU A C 1
ATOM 736 O O . LEU A 1 91 ? -47.583 7.697 68.080 1.00 87.81 91 LEU A O 1
ATOM 740 N N . LYS A 1 92 ? -47.183 9.086 66.356 1.00 87.94 92 LYS A N 1
ATOM 741 C CA . LYS A 1 92 ? -47.241 10.310 67.173 1.00 87.94 92 LYS A CA 1
ATOM 742 C C . LYS A 1 92 ? -48.595 10.496 67.855 1.00 87.94 92 LYS A C 1
ATOM 744 O O . LYS A 1 92 ? -48.633 10.841 69.028 1.00 87.94 92 LYS A O 1
ATOM 749 N N . ARG A 1 93 ? -49.706 10.226 67.157 1.00 87.75 93 ARG A N 1
ATOM 750 C CA . ARG A 1 93 ? -51.045 10.292 67.772 1.00 87.75 93 ARG A CA 1
ATOM 751 C C . ARG A 1 93 ? -51.212 9.263 68.886 1.00 87.75 93 ARG A C 1
ATOM 753 O O . ARG A 1 93 ? -51.729 9.609 69.939 1.00 87.75 93 ARG A O 1
ATOM 760 N N . ALA A 1 94 ? -50.759 8.030 68.668 1.00 85.94 94 ALA A N 1
ATOM 761 C CA . ALA A 1 94 ? -50.806 6.992 69.693 1.00 85.94 94 ALA A CA 1
ATOM 762 C C . ALA A 1 94 ? -49.937 7.365 70.907 1.00 85.94 94 ALA A C 1
ATOM 764 O O . ALA A 1 94 ? -50.370 7.200 72.043 1.00 85.94 94 ALA A O 1
ATOM 765 N N . GLU A 1 95 ? -48.737 7.910 70.685 1.00 86.31 95 GLU A N 1
ATOM 766 C CA . GLU A 1 95 ? -47.859 8.407 71.750 1.00 86.31 95 GLU A CA 1
ATOM 767 C C . GLU A 1 95 ? -48.530 9.527 72.562 1.00 86.31 95 GLU A C 1
ATOM 769 O O . GLU A 1 95 ? -48.548 9.459 73.793 1.00 86.31 95 GLU A O 1
ATOM 774 N N . ASP A 1 96 ? -49.156 10.500 71.894 1.00 87.00 96 ASP A N 1
ATOM 775 C CA . ASP A 1 96 ? -49.906 11.581 72.542 1.00 87.00 96 ASP A CA 1
ATOM 776 C C . ASP A 1 96 ? -51.100 11.044 73.363 1.00 87.00 96 ASP A C 1
ATOM 778 O O . ASP A 1 96 ? -51.333 11.490 74.491 1.00 87.00 96 ASP A O 1
ATOM 782 N N . GLU A 1 97 ? -51.831 10.050 72.845 1.00 87.62 97 GLU A N 1
ATOM 783 C CA . GLU A 1 97 ? -52.930 9.374 73.553 1.00 87.62 97 GLU A CA 1
ATOM 784 C C . GLU A 1 97 ? -52.436 8.608 74.792 1.00 87.62 97 GLU A C 1
ATOM 786 O O . GLU A 1 97 ? -53.033 8.715 75.869 1.00 87.62 97 GLU A O 1
ATOM 791 N N . TYR A 1 98 ? -51.319 7.880 74.683 1.00 85.12 98 TYR A N 1
ATOM 792 C CA . TYR A 1 98 ? -50.709 7.179 75.817 1.00 85.12 98 TYR A CA 1
ATOM 793 C C . TYR A 1 98 ? -50.196 8.148 76.884 1.00 85.12 98 TYR A C 1
ATOM 795 O O . TYR A 1 98 ? -50.381 7.895 78.078 1.00 85.12 98 TYR A O 1
ATOM 803 N N . LEU A 1 99 ? -49.582 9.265 76.484 1.00 85.94 99 LEU A N 1
ATOM 804 C CA . LEU A 1 99 ? -49.130 10.301 77.412 1.00 85.94 99 LEU A CA 1
ATOM 805 C C . LEU A 1 99 ? -50.309 10.944 78.150 1.00 85.94 99 LEU A C 1
ATOM 807 O O . LEU A 1 99 ? -50.226 11.136 79.366 1.00 85.94 99 LEU A O 1
ATOM 811 N N . ALA A 1 100 ? -51.417 11.219 77.459 1.00 86.44 100 ALA A N 1
ATOM 812 C CA . ALA A 1 100 ? -52.634 11.734 78.081 1.00 86.44 100 ALA A CA 1
ATOM 813 C C . ALA A 1 100 ? -53.227 10.737 79.095 1.00 86.44 100 ALA A C 1
ATOM 815 O O . ALA A 1 100 ? -53.501 11.110 80.238 1.00 86.44 100 ALA A O 1
ATOM 816 N N . ALA A 1 101 ? -53.341 9.457 78.724 1.00 83.00 101 ALA A N 1
ATOM 817 C CA . ALA A 1 101 ? -53.844 8.406 79.612 1.00 83.00 101 ALA A CA 1
ATOM 818 C C . ALA A 1 101 ? -52.940 8.190 80.842 1.00 83.00 101 ALA A C 1
ATOM 820 O O . ALA A 1 101 ? -53.426 8.005 81.961 1.00 83.00 101 ALA A O 1
ATOM 821 N N . ALA A 1 102 ? -51.616 8.254 80.668 1.00 79.12 102 ALA A N 1
ATOM 822 C CA . ALA A 1 102 ? -50.662 8.158 81.770 1.00 79.12 102 ALA A CA 1
ATOM 823 C C . ALA A 1 102 ? -50.784 9.346 82.739 1.00 79.12 102 ALA A C 1
ATOM 825 O O . ALA A 1 102 ? -50.758 9.159 83.958 1.00 79.12 102 ALA A O 1
ATOM 826 N N . GLN A 1 103 ? -50.960 10.564 82.220 1.00 82.69 103 GLN A N 1
ATOM 827 C CA . GLN A 1 103 ? -51.185 11.755 83.043 1.00 82.69 103 GLN A CA 1
ATOM 828 C C . GLN A 1 103 ? -52.506 11.673 83.820 1.00 82.69 103 GLN A C 1
ATOM 830 O O . GLN A 1 103 ? -52.541 12.034 84.999 1.00 82.69 103 GLN A O 1
ATOM 835 N N . GLU A 1 104 ? -53.564 11.140 83.208 1.00 81.75 104 GLU A N 1
ATOM 836 C CA . GLU A 1 104 ? -54.850 10.907 83.871 1.00 81.75 104 GLU A CA 1
ATOM 837 C C . GLU A 1 104 ? -54.737 9.858 84.992 1.00 81.75 104 GLU A C 1
ATOM 839 O O . GLU A 1 104 ? -55.215 10.086 86.105 1.00 81.75 104 GLU A O 1
ATOM 844 N N . ALA A 1 105 ? -54.018 8.753 84.762 1.00 76.31 105 ALA A N 1
ATOM 845 C CA . ALA A 1 105 ? -53.762 7.734 85.783 1.00 76.31 105 ALA A CA 1
ATOM 846 C C . ALA A 1 105 ? -52.944 8.276 86.971 1.00 76.31 105 ALA A C 1
ATOM 848 O O . ALA A 1 105 ? -53.252 7.981 88.129 1.00 76.31 105 ALA A O 1
ATOM 849 N N . ILE A 1 106 ? -51.934 9.113 86.707 1.00 76.56 106 ILE A N 1
ATOM 850 C CA . ILE A 1 106 ? -51.147 9.790 87.751 1.00 76.56 106 ILE A CA 1
ATOM 851 C C . ILE A 1 106 ? -52.030 10.758 88.553 1.00 76.56 106 ILE A C 1
ATOM 853 O O . ILE A 1 106 ? -51.923 10.817 89.781 1.00 76.56 106 ILE A O 1
ATOM 857 N N . ALA A 1 107 ? -52.920 11.503 87.893 1.00 76.00 107 ALA A N 1
ATOM 858 C CA . ALA A 1 107 ? -53.862 12.397 88.562 1.00 76.00 107 ALA A CA 1
ATOM 859 C C . ALA A 1 107 ? -54.854 11.626 89.453 1.00 76.00 107 ALA A C 1
ATOM 861 O O . ALA A 1 107 ? -55.069 12.013 90.604 1.00 76.00 107 ALA A O 1
ATOM 862 N N . LEU A 1 108 ? -55.390 10.501 88.965 1.00 78.25 108 LEU A N 1
ATOM 863 C CA . LEU A 1 108 ? -56.262 9.612 89.737 1.00 78.25 108 LEU A CA 1
ATOM 864 C C . LEU A 1 108 ? -55.543 9.029 90.960 1.00 78.25 108 LEU A C 1
ATOM 866 O O . LEU A 1 108 ? -56.071 9.114 92.069 1.00 78.25 108 LEU A O 1
ATOM 870 N N . TYR A 1 109 ? -54.322 8.515 90.801 1.00 72.19 109 TYR A N 1
ATOM 871 C CA . TYR A 1 109 ? -53.542 7.968 91.915 1.00 72.19 109 TYR A CA 1
ATOM 872 C C . TYR A 1 109 ? -53.242 9.026 92.989 1.00 72.19 109 TYR A C 1
ATOM 874 O O . TYR A 1 109 ? -53.437 8.788 94.181 1.00 72.19 109 TYR A O 1
ATOM 882 N N . ASN A 1 110 ? -52.851 10.234 92.575 1.00 66.50 110 ASN A N 1
ATOM 883 C CA . ASN A 1 110 ? -52.602 11.343 93.497 1.00 66.50 110 ASN A CA 1
ATOM 884 C C . ASN A 1 110 ? -53.874 11.842 94.205 1.00 66.50 110 ASN A C 1
ATOM 886 O O . ASN A 1 110 ? -53.776 12.382 95.308 1.00 66.50 110 ASN A O 1
ATOM 890 N N . SER A 1 111 ? -55.054 11.669 93.598 1.00 66.06 111 SER A N 1
ATOM 891 C CA . SER A 1 111 ? -56.337 11.966 94.246 1.00 66.06 111 SER A CA 1
ATOM 892 C C . SER A 1 111 ? -56.698 10.929 95.315 1.00 66.06 111 SER A C 1
ATOM 894 O O . SER A 1 111 ? -57.048 11.307 96.427 1.00 66.06 111 SER A O 1
ATOM 896 N N . GLN A 1 112 ? -56.503 9.634 95.038 1.00 61.25 112 GLN A N 1
ATOM 897 C CA . GLN A 1 112 ? -56.820 8.553 95.980 1.00 61.25 112 GLN A CA 1
ATOM 898 C C . GLN A 1 112 ? -55.868 8.507 97.182 1.00 61.25 112 GLN A C 1
ATOM 900 O O . GLN A 1 112 ? -56.304 8.237 98.298 1.00 61.25 112 GLN A O 1
ATOM 905 N N . LEU A 1 113 ? -54.582 8.820 96.988 1.00 54.72 113 LEU A N 1
ATOM 906 C CA . LEU A 1 113 ? -53.591 8.819 98.071 1.00 54.72 113 LEU A CA 1
ATOM 907 C C . LEU A 1 113 ? -53.847 9.919 99.121 1.00 54.72 113 LEU A C 1
ATOM 909 O O . LEU A 1 113 ? -53.432 9.779 100.270 1.00 54.72 113 LEU A O 1
ATOM 913 N N . LYS A 1 114 ? -54.532 11.008 98.740 1.00 52.25 114 LYS A N 1
ATOM 914 C CA . LYS A 1 114 ? -54.916 12.088 99.662 1.00 52.25 114 LYS A CA 1
ATOM 915 C C . LYS A 1 114 ? -56.122 11.745 100.540 1.00 52.25 114 LYS A C 1
ATOM 917 O O . LYS A 1 114 ? -56.246 12.344 101.602 1.00 52.25 114 LYS A O 1
ATOM 922 N N . ASP A 1 115 ? -56.947 10.777 100.144 1.00 49.41 115 ASP A N 1
ATOM 923 C CA . ASP A 1 115 ? -58.183 10.426 100.857 1.00 49.41 115 ASP A CA 1
ATOM 924 C C . ASP A 1 115 ? -58.011 9.265 101.859 1.00 49.41 115 ASP A C 1
ATOM 926 O O . ASP A 1 115 ? -58.896 9.028 102.679 1.00 49.41 115 ASP A O 1
ATOM 930 N N . THR A 1 116 ? -56.880 8.545 101.842 1.00 52.91 116 THR A N 1
ATOM 931 C CA . THR A 1 116 ? -56.655 7.358 102.698 1.00 52.91 116 THR A CA 1
ATOM 932 C C . THR A 1 116 ? -55.601 7.531 103.796 1.00 52.91 116 THR A C 1
ATOM 934 O O . THR A 1 116 ? -55.311 6.572 104.509 1.00 52.91 116 THR A O 1
ATOM 937 N N . GLN A 1 117 ? -55.014 8.719 103.963 1.00 43.78 117 GLN A N 1
ATOM 938 C CA . GLN A 1 117 ? -54.131 9.023 105.098 1.00 43.78 117 GLN A CA 1
ATOM 939 C C . GLN A 1 117 ? -54.898 9.754 106.203 1.00 43.78 117 GLN A C 1
ATOM 941 O O . GLN A 1 117 ? -54.624 10.909 106.504 1.00 43.78 117 GLN A O 1
ATOM 946 N N . ASP A 1 118 ? -55.854 9.060 106.819 1.00 38.12 118 ASP A N 1
ATOM 947 C CA . ASP A 1 118 ? -56.364 9.439 108.133 1.00 38.12 118 ASP A CA 1
ATOM 948 C C . ASP A 1 118 ? -56.812 8.197 108.925 1.00 38.12 118 ASP A C 1
ATOM 950 O O . ASP A 1 118 ? -57.555 7.359 108.414 1.00 38.12 118 ASP A O 1
ATOM 954 N N . ARG A 1 119 ? -56.389 8.170 110.199 1.00 41.28 119 ARG A N 1
ATOM 955 C CA . ARG A 1 119 ? -56.747 7.282 111.331 1.00 41.28 119 ARG A CA 1
ATOM 956 C C . ARG A 1 119 ? -56.033 5.936 111.531 1.00 41.28 119 ARG A C 1
ATOM 958 O O . ARG A 1 119 ? -56.362 4.923 110.926 1.00 41.28 119 ARG A O 1
ATOM 965 N N . ASP A 1 120 ? -55.145 5.963 112.529 1.00 47.94 120 ASP A N 1
ATOM 966 C CA . ASP A 1 120 ? -55.072 5.083 113.708 1.00 47.94 120 ASP A CA 1
ATOM 967 C C . ASP A 1 120 ? -55.835 3.749 113.654 1.00 47.94 120 ASP A C 1
ATOM 969 O O . ASP A 1 120 ? -57.063 3.709 113.741 1.00 47.94 120 ASP A O 1
ATOM 973 N N . LEU A 1 121 ? -55.077 2.650 113.664 1.00 46.88 121 LEU A N 1
ATOM 974 C CA . LEU A 1 121 ? -55.493 1.379 114.262 1.00 46.88 121 LEU A CA 1
ATOM 975 C C . LEU A 1 121 ? -54.263 0.649 114.813 1.00 46.88 121 LEU A C 1
ATOM 977 O O . LEU A 1 121 ? -53.633 -0.182 114.161 1.00 46.88 121 LEU A O 1
ATOM 981 N N . ASP A 1 122 ? -53.887 1.116 116.001 1.00 30.69 122 ASP A N 1
ATOM 982 C CA . ASP A 1 122 ? -53.629 0.345 117.217 1.00 30.69 122 ASP A CA 1
ATOM 983 C C . ASP A 1 122 ? -53.389 -1.173 117.101 1.00 30.69 122 ASP A C 1
ATOM 985 O O . ASP A 1 122 ? -54.220 -1.957 116.650 1.00 30.69 122 ASP A O 1
ATOM 989 N N . GLU A 1 123 ? -52.245 -1.539 117.679 1.00 37.25 123 GLU A N 1
ATOM 990 C CA . GLU A 1 123 ? -52.111 -2.513 118.766 1.00 37.25 123 GLU A CA 1
ATOM 991 C C . GLU A 1 123 ? -52.491 -3.990 118.534 1.00 37.25 123 GLU A C 1
ATOM 993 O O . GLU A 1 123 ? -53.640 -4.416 118.499 1.00 37.25 123 GLU A O 1
ATOM 998 N N . THR A 1 124 ? -51.422 -4.798 118.549 1.00 40.38 124 THR A N 1
ATOM 999 C CA . THR A 1 124 ? -51.277 -6.089 119.249 1.00 40.38 124 THR A CA 1
ATOM 1000 C C . THR A 1 124 ? -52.471 -7.041 119.294 1.00 40.38 124 THR A C 1
ATOM 1002 O O . THR A 1 124 ? -53.358 -6.919 120.135 1.00 40.38 124 THR A O 1
ATOM 1005 N N . ILE A 1 125 ? -52.353 -8.153 118.562 1.00 43.81 125 ILE A N 1
ATOM 1006 C CA . ILE A 1 125 ? -53.025 -9.402 118.930 1.00 43.81 125 ILE A CA 1
ATOM 1007 C C . ILE A 1 125 ? -51.988 -10.530 118.980 1.00 43.81 125 ILE A C 1
ATOM 1009 O O . ILE A 1 125 ? -51.593 -11.109 117.971 1.00 43.81 125 ILE A O 1
ATOM 1013 N N . THR A 1 126 ? -51.542 -10.839 120.194 1.00 43.09 126 THR A N 1
ATOM 1014 C CA . THR A 1 126 ? -50.925 -12.114 120.572 1.00 43.09 126 THR A CA 1
ATOM 1015 C C . THR A 1 126 ? -52.008 -13.197 120.594 1.00 43.09 126 THR A C 1
ATOM 1017 O O . THR A 1 126 ? -52.996 -13.066 121.313 1.00 43.09 126 THR A O 1
ATOM 1020 N N . ILE A 1 127 ? -51.840 -14.283 119.830 1.00 45.69 127 ILE A N 1
ATOM 1021 C CA . ILE A 1 127 ? -52.799 -15.402 119.788 1.00 45.69 127 ILE A CA 1
ATOM 1022 C C . ILE A 1 127 ? -52.133 -16.686 120.294 1.00 45.69 127 ILE A C 1
ATOM 1024 O O . ILE A 1 127 ? -51.140 -17.152 119.739 1.00 45.69 127 ILE A O 1
ATOM 1028 N N . ALA A 1 128 ? -52.709 -17.251 121.358 1.00 39.12 128 ALA A N 1
ATOM 1029 C CA . ALA A 1 128 ? -52.399 -18.571 121.896 1.00 39.12 128 ALA A CA 1
ATOM 1030 C C . ALA A 1 128 ? -52.984 -19.706 121.025 1.00 39.12 128 ALA A C 1
ATOM 1032 O O . ALA A 1 128 ? -53.989 -19.548 120.330 1.00 39.12 128 ALA A O 1
ATOM 1033 N N . SER A 1 129 ? -52.330 -20.865 121.094 1.00 46.91 129 SER A N 1
ATOM 1034 C CA . SER A 1 129 ? -52.311 -21.974 120.130 1.00 46.91 129 SER A CA 1
ATOM 1035 C C . SER A 1 129 ? -53.564 -22.858 120.009 1.00 46.91 129 SER A C 1
ATOM 1037 O O . SER A 1 129 ? -53.417 -24.040 119.716 1.00 46.91 129 SER A O 1
ATOM 1039 N N . ASP A 1 130 ? -54.779 -22.352 120.222 1.00 51.59 130 ASP A N 1
ATOM 1040 C CA . ASP A 1 130 ? -55.978 -23.201 120.082 1.00 51.59 130 ASP A CA 1
ATOM 1041 C C . ASP A 1 130 ? -57.210 -22.435 119.588 1.00 51.59 130 ASP A C 1
ATOM 1043 O O . ASP A 1 130 ? -58.314 -22.492 120.130 1.00 51.59 130 ASP A O 1
ATOM 1047 N N . THR A 1 131 ? -57.000 -21.664 118.524 1.00 51.38 131 THR A N 1
ATOM 1048 C CA . THR A 1 131 ? -58.055 -20.920 117.836 1.00 51.38 131 THR A CA 1
ATOM 1049 C C . THR A 1 131 ? -58.317 -21.498 116.438 1.00 51.38 131 THR A C 1
ATOM 1051 O O . THR A 1 131 ? -57.422 -22.087 115.824 1.00 51.38 131 THR A O 1
ATOM 1054 N N . PRO A 1 132 ? -59.537 -21.317 115.886 1.00 54.28 132 PRO A N 1
ATOM 1055 C CA . PRO A 1 132 ? -59.930 -21.726 114.525 1.00 54.28 132 PRO A CA 1
ATOM 1056 C C . PRO A 1 132 ? -58.981 -21.253 113.406 1.00 54.28 132 PRO A C 1
ATOM 1058 O O . PRO A 1 132 ? -59.040 -21.786 112.298 1.00 54.28 132 PRO A O 1
ATOM 1061 N N . TYR A 1 133 ? -58.069 -20.333 113.730 1.00 49.59 133 TYR A N 1
ATOM 1062 C CA . TYR A 1 133 ? -56.958 -19.865 112.913 1.00 49.59 133 TYR A CA 1
ATOM 1063 C C . TYR A 1 133 ? -56.052 -20.992 112.390 1.00 49.59 133 TYR A C 1
ATOM 1065 O O . TYR A 1 133 ? -55.677 -20.969 111.227 1.00 49.59 133 TYR A O 1
ATOM 1073 N N . LEU A 1 134 ? -55.757 -22.029 113.184 1.00 51.97 134 LEU A N 1
ATOM 1074 C CA . LEU A 1 134 ? -54.918 -23.164 112.749 1.00 51.97 134 LEU A CA 1
ATOM 1075 C C . LEU A 1 134 ? -55.636 -24.105 111.763 1.00 51.97 134 LEU A C 1
ATOM 1077 O O . LEU A 1 134 ? -55.005 -24.723 110.907 1.00 51.97 134 LEU A O 1
ATOM 1081 N N . LYS A 1 135 ? -56.973 -24.201 111.837 1.00 57.81 135 LYS A N 1
ATOM 1082 C CA . LYS A 1 135 ? -57.775 -24.941 110.845 1.00 57.81 135 LYS A CA 1
ATOM 1083 C C . LYS A 1 135 ? -57.897 -24.164 109.536 1.00 57.81 135 LYS A C 1
ATOM 1085 O O . LYS A 1 135 ? -57.822 -24.781 108.474 1.00 57.81 135 LYS A O 1
ATOM 1090 N N . SER A 1 136 ? -58.034 -22.838 109.603 1.00 61.12 136 SER A N 1
ATOM 1091 C CA . SER A 1 136 ? -57.906 -21.992 108.415 1.00 61.12 136 SER A CA 1
ATOM 1092 C C . SER A 1 136 ? -56.488 -22.014 107.860 1.00 61.12 136 SER A C 1
ATOM 1094 O O . SER A 1 136 ? -56.353 -22.009 106.650 1.00 61.12 136 SER A O 1
ATOM 1096 N N . ASP A 1 137 ? -55.452 -22.145 108.691 1.00 58.06 137 ASP A N 1
ATOM 1097 C CA . ASP A 1 137 ? -54.059 -22.234 108.241 1.00 58.06 137 ASP A CA 1
ATOM 1098 C C . ASP A 1 137 ? -53.794 -23.556 107.506 1.00 58.06 137 ASP A C 1
ATOM 1100 O O . ASP A 1 137 ? -53.207 -23.575 106.432 1.00 58.06 137 ASP A O 1
ATOM 1104 N N . ALA A 1 138 ? -54.350 -24.673 107.984 1.00 64.56 138 ALA A N 1
ATOM 1105 C CA . ALA A 1 138 ? -54.310 -25.941 107.253 1.00 64.56 138 ALA A CA 1
ATOM 1106 C C . ALA A 1 138 ? -55.059 -25.882 105.903 1.00 64.56 138 ALA A C 1
ATOM 1108 O O . ALA A 1 138 ? -54.618 -26.489 104.922 1.00 64.56 138 ALA A O 1
ATOM 1109 N N . GLN A 1 139 ? -56.177 -25.150 105.826 1.00 73.69 139 GLN A N 1
ATOM 1110 C CA . GLN A 1 139 ? -56.889 -24.899 104.565 1.00 73.69 139 GLN A CA 1
ATOM 1111 C C . GLN A 1 139 ? -56.114 -23.943 103.652 1.00 73.69 139 GLN A C 1
ATOM 1113 O O . GLN A 1 139 ? -56.023 -24.198 102.454 1.00 73.69 139 GLN A O 1
ATOM 1118 N N . LEU A 1 140 ? -55.490 -22.910 104.218 1.00 74.44 140 LEU A N 1
ATOM 1119 C CA . LEU A 1 140 ? -54.640 -21.950 103.525 1.00 74.44 140 LEU A CA 1
ATOM 1120 C C . LEU A 1 140 ? -53.417 -22.652 102.939 1.00 74.44 140 LEU A C 1
ATOM 1122 O O . LEU A 1 140 ? -53.128 -22.480 101.768 1.00 74.44 140 LEU A O 1
ATOM 1126 N N . ILE A 1 141 ? -52.761 -23.534 103.694 1.00 78.69 141 ILE A N 1
ATOM 1127 C CA . ILE A 1 141 ? -51.642 -24.362 103.224 1.00 78.69 141 ILE A CA 1
ATOM 1128 C C . ILE A 1 141 ? -52.085 -25.275 102.077 1.00 78.69 141 ILE A C 1
ATOM 1130 O O . ILE A 1 141 ? -51.340 -25.468 101.116 1.00 78.69 141 ILE A O 1
ATOM 1134 N N . LYS A 1 142 ? -53.292 -25.845 102.148 1.00 81.44 142 LYS A N 1
ATOM 1135 C CA . LYS A 1 142 ? -53.830 -26.687 101.071 1.00 81.44 142 LYS A CA 1
ATOM 1136 C C . LYS A 1 142 ? -54.106 -25.869 99.809 1.00 81.44 142 LYS A C 1
ATOM 1138 O O . LYS A 1 142 ? -53.792 -26.323 98.713 1.00 81.44 142 LYS A O 1
ATOM 1143 N N . GLU A 1 143 ? -54.619 -24.657 99.976 1.00 81.56 143 GLU A N 1
ATOM 1144 C CA . GLU A 1 143 ? -54.896 -23.732 98.884 1.00 81.56 143 GLU A CA 1
ATOM 1145 C C . GLU A 1 143 ? -53.612 -23.144 98.289 1.00 81.56 143 GLU A C 1
ATOM 1147 O O . GLU A 1 143 ? -53.489 -23.051 97.074 1.00 81.56 143 GLU A O 1
ATOM 1152 N N . ILE A 1 144 ? -52.605 -22.862 99.116 1.00 81.00 144 ILE A N 1
ATOM 1153 C CA . ILE A 1 144 ? -51.259 -22.466 98.694 1.00 81.00 144 ILE A CA 1
ATOM 1154 C C . ILE A 1 144 ? -50.603 -23.599 97.909 1.00 81.00 144 ILE A C 1
ATOM 1156 O O . ILE A 1 144 ? -50.021 -23.341 96.865 1.00 81.00 144 ILE A O 1
ATOM 1160 N N . LYS A 1 145 ? -50.729 -24.860 98.343 1.00 83.38 145 LYS A N 1
ATOM 1161 C CA . LYS A 1 145 ? -50.223 -26.012 97.578 1.00 83.38 145 LYS A CA 1
ATOM 1162 C C . LYS A 1 145 ? -50.946 -26.185 96.243 1.00 83.38 145 LYS A C 1
ATOM 1164 O O . LYS A 1 145 ? -50.291 -26.456 95.244 1.00 83.38 145 LYS A O 1
ATOM 1169 N N . ARG A 1 146 ? -52.269 -25.992 96.214 1.00 86.31 146 ARG A N 1
ATOM 1170 C CA . ARG A 1 146 ? -53.068 -26.017 94.979 1.00 86.31 146 ARG A CA 1
ATOM 1171 C C . ARG A 1 146 ? -52.628 -24.908 94.021 1.00 86.31 146 ARG A C 1
ATOM 1173 O O . ARG A 1 146 ? -52.359 -25.188 92.861 1.00 86.31 146 ARG A O 1
ATOM 1180 N N . ARG A 1 147 ? -52.485 -23.679 94.527 1.00 83.75 147 ARG A N 1
ATOM 1181 C CA . ARG A 1 147 ? -51.971 -22.521 93.782 1.00 83.75 147 ARG A CA 1
ATOM 1182 C C . ARG A 1 147 ? -50.548 -22.775 93.290 1.00 83.75 147 ARG A C 1
ATOM 1184 O O . ARG A 1 147 ? -50.284 -22.540 92.128 1.00 83.75 147 ARG A O 1
ATOM 1191 N N . LEU A 1 148 ? -49.652 -23.311 94.116 1.00 83.50 148 LEU A N 1
ATOM 1192 C CA . LEU A 1 148 ? -48.288 -23.652 93.701 1.00 83.50 148 LEU A CA 1
ATOM 1193 C C . LEU A 1 148 ? -48.274 -24.695 92.580 1.00 83.50 148 LEU A C 1
ATOM 1195 O O . LEU A 1 148 ? -47.518 -24.520 91.639 1.00 83.50 148 LEU A O 1
ATOM 1199 N N . GLN A 1 149 ? -49.137 -25.714 92.624 1.00 82.31 149 GLN A N 1
ATOM 1200 C CA . GLN A 1 149 ? -49.283 -26.670 91.519 1.00 82.31 149 GLN A CA 1
ATOM 1201 C C . GLN A 1 149 ? -49.869 -26.038 90.252 1.00 82.31 149 GLN A C 1
ATOM 1203 O O . GLN A 1 149 ? -49.431 -26.367 89.155 1.00 82.31 149 GLN A O 1
ATOM 1208 N N . GLU A 1 150 ? -50.835 -25.123 90.377 1.00 82.06 150 GLU A N 1
ATOM 1209 C CA . GLU A 1 150 ? -51.338 -24.351 89.233 1.00 82.06 150 GLU A CA 1
ATOM 1210 C C . GLU A 1 150 ? -50.228 -23.491 88.620 1.00 82.06 150 GLU A C 1
ATOM 1212 O O . GLU A 1 150 ? -50.055 -23.484 87.405 1.00 82.06 150 GLU A O 1
ATOM 1217 N N . TRP A 1 151 ? -49.435 -22.820 89.453 1.00 79.38 151 TRP A N 1
ATOM 1218 C CA . TRP A 1 151 ? -48.307 -22.000 89.019 1.00 79.38 151 TRP A CA 1
ATOM 1219 C C . TRP A 1 151 ? -47.196 -22.848 88.402 1.00 79.38 151 TRP A C 1
ATOM 1221 O O . TRP A 1 151 ? -46.662 -22.480 87.365 1.00 79.38 151 TRP A O 1
ATOM 1231 N N . GLU A 1 152 ? -46.889 -24.009 88.974 1.00 77.81 152 GLU A N 1
ATOM 1232 C CA . GLU A 1 152 ? -45.933 -24.967 88.417 1.00 77.81 152 GLU A CA 1
ATOM 1233 C C . GLU A 1 152 ? -46.426 -25.506 87.065 1.00 77.81 152 GLU A C 1
ATOM 1235 O O . GLU A 1 152 ? -45.648 -25.594 86.123 1.00 77.81 152 GLU A O 1
ATOM 1240 N N . SER A 1 153 ? -47.731 -25.754 86.906 1.00 74.19 153 SER A N 1
ATOM 1241 C CA . SER A 1 153 ? -48.315 -26.151 85.617 1.00 74.19 153 SER A CA 1
ATOM 1242 C C . SER A 1 153 ? -48.346 -25.031 84.569 1.00 74.19 153 SER A C 1
ATOM 1244 O O . SER A 1 153 ? -48.297 -25.327 83.379 1.00 74.19 153 SER A O 1
ATOM 1246 N N . LEU A 1 154 ? -48.404 -23.766 85.001 1.00 70.50 154 LEU A N 1
ATOM 1247 C CA . LEU A 1 154 ? -48.275 -22.582 84.143 1.00 70.50 154 LEU A CA 1
ATOM 1248 C C . LEU A 1 154 ? -46.811 -22.296 83.770 1.00 70.50 154 LEU A C 1
ATOM 1250 O O . LEU A 1 154 ? -46.561 -21.727 82.715 1.00 70.50 154 LEU A O 1
ATOM 1254 N N . LEU A 1 155 ? -45.859 -22.688 84.623 1.00 65.81 155 LEU A N 1
ATOM 1255 C CA . LEU A 1 155 ? -44.415 -22.534 84.412 1.00 65.81 155 LEU A CA 1
ATOM 1256 C C . LEU A 1 155 ? -43.792 -23.687 83.610 1.00 65.81 155 LEU A C 1
ATOM 1258 O O . LEU A 1 155 ? -42.732 -23.503 83.015 1.00 65.81 155 LEU A O 1
ATOM 1262 N N . VAL A 1 156 ? -44.424 -24.869 83.570 1.00 63.56 156 VAL A N 1
ATOM 1263 C CA . VAL A 1 156 ? -44.080 -25.941 82.620 1.00 63.56 156 VAL A CA 1
ATOM 1264 C C . VAL A 1 156 ? -44.587 -25.526 81.242 1.00 63.56 156 VAL A C 1
ATOM 1266 O O . VAL A 1 156 ? -45.670 -25.896 80.788 1.00 63.56 156 VAL A O 1
ATOM 1269 N N . ASP A 1 157 ? -43.786 -24.690 80.601 1.00 59.38 157 ASP A N 1
ATOM 1270 C CA . ASP A 1 157 ? -44.136 -24.032 79.360 1.00 59.38 157 ASP A CA 1
ATOM 1271 C C . ASP A 1 157 ? -43.958 -25.008 78.186 1.00 59.38 157 ASP A C 1
ATOM 1273 O O . ASP A 1 157 ? -42.864 -25.235 77.665 1.00 59.38 157 ASP A O 1
ATOM 1277 N N . LYS A 1 158 ? -45.064 -25.653 77.795 1.00 62.56 158 LYS A N 1
ATOM 1278 C CA . LYS A 1 158 ? -45.121 -26.613 76.675 1.00 62.56 158 LYS A CA 1
ATOM 1279 C C . LYS A 1 158 ? -44.725 -25.997 75.328 1.00 62.56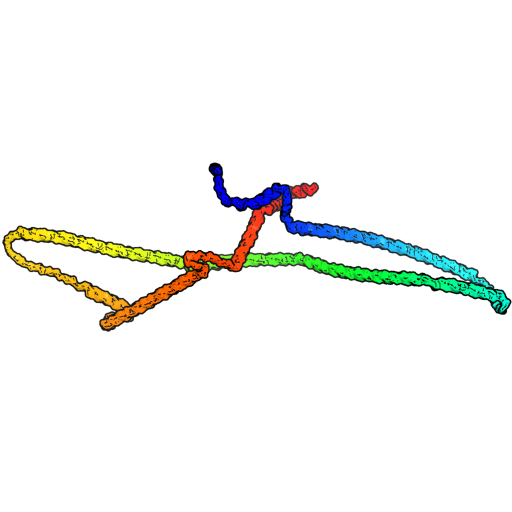 158 LYS A C 1
ATOM 1281 O O . LYS A 1 158 ? -44.533 -26.742 74.374 1.00 62.56 158 LYS A O 1
ATOM 1286 N N . HIS A 1 159 ? -44.604 -24.673 75.254 1.00 63.72 159 HIS A N 1
ATOM 1287 C CA . HIS A 1 159 ? -44.295 -23.925 74.038 1.00 63.72 159 HIS A CA 1
ATOM 1288 C C . HIS A 1 159 ? -42.823 -23.500 73.924 1.00 63.72 159 HIS A C 1
ATOM 1290 O O . HIS A 1 159 ? -42.468 -22.811 72.966 1.00 63.72 159 HIS A O 1
ATOM 1296 N N . ILE A 1 160 ? -41.943 -23.915 74.847 1.00 72.69 160 ILE A N 1
ATOM 1297 C CA . ILE A 1 160 ? -40.493 -23.645 74.750 1.00 72.69 160 ILE A CA 1
ATOM 1298 C C . ILE A 1 160 ? -39.895 -24.262 73.476 1.00 72.69 160 ILE A C 1
ATOM 1300 O O . ILE A 1 160 ? -39.074 -23.637 72.809 1.00 72.69 160 ILE A O 1
ATOM 1304 N N . ASP A 1 161 ? -40.331 -25.462 73.095 1.00 74.75 161 ASP A N 1
ATOM 1305 C CA . ASP A 1 161 ? -39.841 -26.115 71.876 1.00 74.75 161 ASP A CA 1
ATOM 1306 C C . ASP A 1 161 ? -40.344 -25.404 70.606 1.00 74.75 161 ASP A C 1
ATOM 1308 O O . ASP A 1 161 ? -39.578 -25.229 69.657 1.00 74.75 161 ASP A O 1
ATOM 1312 N N . ASP A 1 162 ? -41.589 -24.909 70.613 1.00 78.94 162 ASP A N 1
ATOM 1313 C CA . ASP A 1 162 ? -42.166 -24.128 69.510 1.00 78.94 162 ASP A CA 1
ATOM 1314 C C . ASP A 1 162 ? -41.462 -22.770 69.353 1.00 78.94 162 ASP A C 1
ATOM 1316 O O . ASP A 1 162 ? -41.112 -22.362 68.245 1.00 78.94 162 ASP A O 1
ATOM 1320 N N . THR A 1 163 ? -41.203 -22.072 70.463 1.00 79.88 163 THR A N 1
ATOM 1321 C CA . THR A 1 163 ? -40.478 -20.790 70.453 1.00 79.88 163 THR A CA 1
ATOM 1322 C C . THR A 1 163 ? -39.024 -20.963 70.031 1.00 79.88 163 THR A C 1
ATOM 1324 O O . THR A 1 163 ? -38.544 -20.186 69.205 1.00 79.88 163 THR A O 1
ATOM 1327 N N . ASN A 1 164 ? -38.342 -22.015 70.490 1.00 81.62 164 ASN A N 1
ATOM 1328 C CA . ASN A 1 164 ? -37.001 -22.354 70.012 1.00 81.62 164 ASN A CA 1
ATOM 1329 C C . ASN A 1 164 ? -36.995 -22.679 68.511 1.00 81.62 164 ASN A C 1
ATOM 1331 O O . ASN A 1 164 ? -36.100 -22.223 67.803 1.00 81.62 164 ASN A O 1
ATOM 1335 N N . ALA A 1 165 ? -37.998 -23.401 68.000 1.00 82.31 165 ALA A N 1
ATOM 1336 C CA . ALA A 1 165 ? -38.121 -23.691 66.571 1.00 82.31 165 ALA A CA 1
ATOM 1337 C C . ALA A 1 165 ? -38.359 -22.425 65.728 1.00 82.31 165 ALA A C 1
ATOM 1339 O O . ALA A 1 165 ? -37.789 -22.303 64.640 1.00 82.31 165 ALA A O 1
ATOM 1340 N N . ILE A 1 166 ? -39.155 -21.474 66.234 1.00 85.88 166 ILE A N 1
ATOM 1341 C CA . ILE A 1 166 ? -39.352 -20.164 65.600 1.00 85.88 166 ILE A CA 1
ATOM 1342 C C . ILE A 1 166 ? -38.025 -19.407 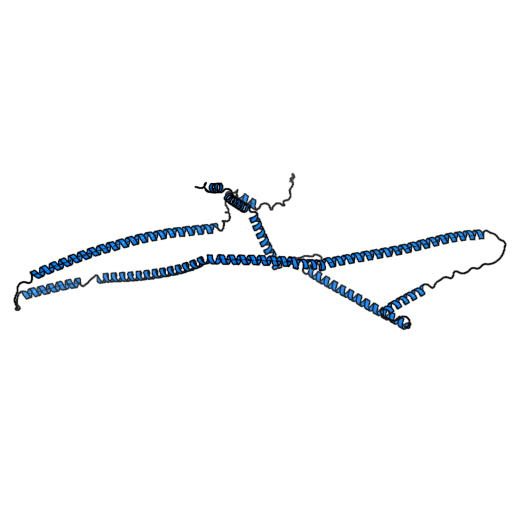65.561 1.00 85.88 166 ILE A C 1
ATOM 1344 O O . ILE A 1 166 ? -37.624 -19.002 64.477 1.00 85.88 166 ILE A O 1
ATOM 1348 N N . ILE A 1 167 ? -37.318 -19.284 66.693 1.00 84.19 167 ILE A N 1
ATOM 1349 C CA . ILE A 1 167 ? -36.016 -18.599 66.782 1.00 84.19 167 ILE A CA 1
ATOM 1350 C C . ILE A 1 167 ? -35.009 -19.207 65.796 1.00 84.19 167 ILE A C 1
ATOM 1352 O O . ILE A 1 167 ? -34.342 -18.484 65.055 1.00 84.19 167 ILE A O 1
ATOM 1356 N N . ASP A 1 168 ? -34.929 -20.535 65.732 1.00 87.38 168 ASP A N 1
ATOM 1357 C CA . ASP A 1 168 ? -34.055 -21.245 64.799 1.00 87.38 168 ASP A CA 1
ATOM 1358 C C . ASP A 1 168 ? -34.406 -20.952 63.332 1.00 87.38 168 ASP A C 1
ATOM 1360 O O . ASP A 1 168 ? -33.514 -20.793 62.489 1.00 87.38 168 ASP A O 1
ATOM 1364 N N . ALA A 1 169 ? -35.699 -20.870 63.006 1.00 87.50 169 ALA A N 1
ATOM 1365 C CA . ALA A 1 169 ? -36.167 -20.519 61.671 1.00 87.50 169 ALA A CA 1
ATOM 1366 C C . ALA A 1 169 ? -35.816 -19.067 61.312 1.00 87.50 169 ALA A C 1
ATOM 1368 O O . ALA A 1 169 ? -35.290 -18.834 60.219 1.00 87.50 169 ALA A O 1
ATOM 1369 N N . THR A 1 170 ? -36.007 -18.111 62.229 1.00 86.81 170 THR A N 1
ATOM 1370 C CA . THR A 1 170 ? -35.627 -16.706 62.014 1.00 86.81 170 THR A CA 1
ATOM 1371 C C . THR A 1 170 ? -34.122 -16.549 61.847 1.00 86.81 170 THR A C 1
ATOM 1373 O O . THR A 1 170 ? -33.687 -15.845 60.941 1.00 86.81 170 THR A O 1
ATOM 1376 N N . VAL A 1 171 ? -33.304 -17.252 62.640 1.00 89.12 171 VAL A N 1
ATOM 1377 C CA . VAL A 1 171 ? -31.836 -17.227 62.498 1.00 89.12 171 VAL A CA 1
ATOM 1378 C C . VAL A 1 171 ? -31.401 -17.782 61.140 1.00 89.12 171 VAL A C 1
ATOM 1380 O O . VAL A 1 171 ? -30.524 -17.212 60.487 1.00 89.12 171 VAL A O 1
ATOM 1383 N N . ARG A 1 172 ? -32.011 -18.876 60.666 1.00 87.50 172 ARG A N 1
ATOM 1384 C CA . ARG A 1 172 ? -31.712 -19.425 59.331 1.00 87.50 172 ARG A CA 1
ATOM 1385 C C . ARG A 1 172 ? -32.128 -18.471 58.216 1.00 87.50 172 ARG A C 1
ATOM 1387 O O . ARG A 1 172 ? -31.397 -18.351 57.236 1.00 87.50 172 ARG A O 1
ATOM 1394 N N . GLN A 1 173 ? -33.273 -17.805 58.353 1.00 90.19 173 GLN A N 1
ATOM 1395 C CA . GLN A 1 173 ? -33.737 -16.822 57.378 1.00 90.19 173 GLN A CA 1
ATOM 1396 C C . GLN A 1 173 ? -32.840 -15.583 57.352 1.00 90.19 173 GLN A C 1
ATOM 1398 O O . GLN A 1 173 ? -32.461 -15.147 56.271 1.00 90.19 173 GLN A O 1
ATOM 1403 N N . HIS A 1 174 ? -32.410 -15.096 58.517 1.00 88.88 174 HIS A N 1
ATOM 1404 C CA . HIS A 1 174 ? -31.472 -13.982 58.612 1.00 88.88 174 HIS A CA 1
ATOM 1405 C C . HIS A 1 174 ? -30.119 -14.313 57.966 1.00 88.88 174 HIS A C 1
ATOM 1407 O O . HIS A 1 174 ? -29.586 -13.513 57.204 1.00 88.88 174 HIS A O 1
ATOM 1413 N N . ARG A 1 175 ? -29.583 -15.521 58.182 1.00 86.25 175 ARG A N 1
ATOM 1414 C CA . ARG A 1 175 ? -28.349 -15.950 57.502 1.00 86.25 175 ARG A CA 1
ATOM 1415 C C . ARG A 1 175 ? -28.517 -16.041 55.988 1.00 86.25 175 ARG A C 1
ATOM 1417 O O . ARG A 1 175 ? -27.593 -15.707 55.260 1.00 86.25 175 ARG A O 1
ATOM 1424 N N . ARG A 1 176 ? -29.675 -16.497 55.495 1.00 88.25 176 ARG A N 1
ATOM 1425 C CA . ARG A 1 176 ? -29.957 -16.512 54.048 1.00 88.25 176 ARG A CA 1
ATOM 1426 C C . ARG A 1 176 ? -29.987 -15.099 53.478 1.00 88.25 176 ARG A C 1
ATOM 1428 O O . ARG A 1 176 ? -29.304 -14.859 52.494 1.00 88.25 176 ARG A O 1
ATOM 1435 N N . SER A 1 177 ? -30.672 -14.168 54.142 1.00 86.38 177 SER A N 1
ATOM 1436 C CA . SER A 1 177 ? -30.693 -12.777 53.688 1.00 86.38 177 SER A CA 1
ATOM 1437 C C . SER A 1 177 ? -29.301 -12.140 53.716 1.00 86.38 177 SER A C 1
ATOM 1439 O O . SER A 1 177 ? -28.981 -11.361 52.832 1.00 86.38 177 SER A O 1
ATOM 1441 N N . GLU A 1 178 ? -28.443 -12.479 54.687 1.00 88.31 178 GLU A N 1
ATOM 1442 C CA . GLU A 1 178 ? -27.042 -12.026 54.689 1.00 88.31 178 GLU A CA 1
ATOM 1443 C C . GLU A 1 178 ? -26.262 -12.535 53.468 1.00 88.31 178 GLU A C 1
ATOM 1445 O O . GLU A 1 178 ? -25.520 -11.766 52.857 1.00 88.31 178 GLU A O 1
ATOM 1450 N N . PHE A 1 179 ? -26.446 -13.804 53.084 1.00 87.19 179 PHE A N 1
ATOM 1451 C CA . PHE A 1 179 ? -25.843 -14.345 51.863 1.00 87.19 179 PHE A CA 1
ATOM 1452 C C . PHE A 1 179 ? -26.367 -13.648 50.605 1.00 87.19 179 PHE A C 1
ATOM 1454 O O . PHE A 1 179 ? -25.564 -13.296 49.744 1.00 87.19 179 PHE A O 1
ATOM 1461 N N . ASP A 1 180 ? -27.675 -13.398 50.524 1.00 85.44 180 ASP A N 1
ATOM 1462 C CA . ASP A 1 180 ? -28.283 -12.698 49.388 1.00 85.44 180 ASP A CA 1
ATOM 1463 C C . ASP A 1 180 ? -27.758 -11.254 49.279 1.00 85.44 180 ASP A C 1
ATOM 1465 O O . ASP A 1 180 ? -27.426 -10.790 48.190 1.00 85.44 180 ASP A O 1
ATOM 1469 N N . ILE A 1 181 ? -27.587 -10.558 50.410 1.00 87.75 181 ILE A N 1
ATOM 1470 C CA . ILE A 1 181 ? -26.979 -9.217 50.460 1.00 87.75 181 ILE A CA 1
ATOM 1471 C C . ILE A 1 181 ? -25.513 -9.261 50.010 1.00 87.75 181 ILE A C 1
ATOM 1473 O O . ILE A 1 181 ? -25.071 -8.381 49.270 1.00 87.75 181 ILE A O 1
ATOM 1477 N N . MET A 1 182 ? -24.737 -10.265 50.437 1.00 88.12 182 MET A N 1
ATOM 1478 C CA . MET A 1 182 ? -23.350 -10.421 49.980 1.00 88.12 182 MET A CA 1
ATOM 1479 C C . MET A 1 182 ? -23.270 -10.682 48.474 1.00 88.12 182 MET A C 1
ATOM 1481 O O . MET A 1 182 ? -22.398 -10.110 47.818 1.00 88.12 182 MET A O 1
ATOM 1485 N N . ASP A 1 183 ? -24.163 -11.506 47.925 1.00 87.31 183 ASP A N 1
ATOM 1486 C CA . ASP A 1 183 ? -24.201 -11.786 46.488 1.00 87.31 183 ASP A CA 1
ATOM 1487 C C . ASP A 1 183 ? -24.598 -10.540 45.685 1.00 87.31 183 ASP A C 1
ATOM 1489 O O . ASP A 1 183 ? -23.908 -10.173 44.734 1.00 87.31 183 ASP A O 1
ATOM 1493 N N . LEU A 1 184 ? -25.625 -9.806 46.126 1.00 87.88 184 LEU A N 1
ATOM 1494 C CA . LEU A 1 184 ? -26.013 -8.530 45.520 1.00 87.88 184 LEU A CA 1
ATOM 1495 C C . LEU A 1 184 ? -24.868 -7.510 45.548 1.00 87.88 184 LEU A C 1
ATOM 1497 O O . LEU A 1 184 ? -24.590 -6.879 44.530 1.00 87.88 184 LEU A O 1
ATOM 1501 N N . ASN A 1 185 ? -24.140 -7.393 46.660 1.00 88.31 185 ASN A N 1
ATOM 1502 C CA . ASN A 1 185 ? -22.965 -6.520 46.736 1.00 88.31 185 ASN A CA 1
ATOM 1503 C C . ASN A 1 185 ? -21.858 -6.945 45.761 1.00 88.31 185 ASN A C 1
ATOM 1505 O O . ASN A 1 185 ? -21.245 -6.093 45.117 1.00 88.31 185 ASN A O 1
ATOM 1509 N N . ALA A 1 186 ? -21.612 -8.249 45.606 1.00 84.06 186 ALA A N 1
ATOM 1510 C CA . ALA A 1 186 ? -20.642 -8.748 44.634 1.00 84.06 186 ALA A CA 1
ATOM 1511 C C . ALA A 1 186 ? -21.069 -8.434 43.189 1.00 84.06 186 ALA A C 1
ATOM 1513 O O . ALA A 1 186 ? -20.235 -8.039 42.367 1.00 84.06 186 ALA A O 1
ATOM 1514 N N . GLN A 1 187 ? -22.364 -8.555 42.885 1.00 85.25 187 GLN A N 1
ATOM 1515 C CA . GLN A 1 187 ? -22.922 -8.179 41.588 1.00 85.25 187 GLN A CA 1
ATOM 1516 C C . GLN A 1 187 ? -22.795 -6.670 41.332 1.00 85.25 187 GLN A C 1
ATOM 1518 O O . GLN A 1 187 ? -22.356 -6.286 40.246 1.00 85.25 187 GLN A O 1
ATOM 1523 N N . ILE A 1 188 ? -23.082 -5.823 42.329 1.00 85.38 188 ILE A N 1
ATOM 1524 C CA . ILE A 1 188 ? -22.903 -4.363 42.253 1.00 85.38 188 ILE A CA 1
ATOM 1525 C C . ILE A 1 188 ? -21.442 -4.020 41.952 1.00 85.38 188 ILE A C 1
ATOM 1527 O O . ILE A 1 188 ? -21.176 -3.341 40.964 1.00 85.38 188 ILE A O 1
ATOM 1531 N N . SER A 1 189 ? -20.481 -4.562 42.705 1.00 85.12 189 SER A N 1
ATOM 1532 C CA . SER A 1 189 ? -19.054 -4.334 42.430 1.00 85.12 189 SER A CA 1
ATOM 1533 C C . SER A 1 189 ? -18.634 -4.824 41.037 1.00 85.12 189 SER A C 1
ATOM 1535 O O . SER A 1 189 ? -17.811 -4.198 40.365 1.00 85.12 189 SER A O 1
ATOM 1537 N N . GLY A 1 190 ? -19.214 -5.931 40.562 1.00 84.88 190 GLY A N 1
ATOM 1538 C CA . GLY A 1 190 ? -19.003 -6.419 39.199 1.00 84.88 190 GLY A CA 1
ATOM 1539 C C . GLY A 1 190 ? -19.540 -5.463 38.127 1.00 84.88 190 GLY A C 1
ATOM 1540 O O . GLY A 1 190 ? -18.895 -5.269 37.092 1.00 84.88 190 GLY A O 1
ATOM 1541 N N . LEU A 1 191 ? -20.699 -4.847 38.364 1.00 87.38 191 LEU A N 1
ATOM 1542 C CA . LEU A 1 191 ? -21.291 -3.844 37.476 1.00 87.38 191 LEU A CA 1
ATOM 1543 C C . LEU A 1 191 ? -20.505 -2.528 37.500 1.00 87.38 191 LEU A C 1
ATOM 1545 O O . LEU A 1 191 ? -20.232 -1.978 36.434 1.00 87.38 191 LEU A O 1
ATOM 1549 N N . GLU A 1 192 ? -20.051 -2.073 38.667 1.00 86.50 192 GLU A N 1
ATOM 1550 C CA . GLU A 1 192 ? -19.180 -0.898 38.804 1.00 86.50 192 GLU A CA 1
ATOM 1551 C C . GLU A 1 192 ? -17.876 -1.065 38.013 1.00 86.50 192 GLU A C 1
ATOM 1553 O O . GLU A 1 192 ? -17.464 -0.162 37.281 1.00 86.50 192 GLU A O 1
ATOM 1558 N N . ALA A 1 193 ? -17.249 -2.245 38.080 1.00 85.12 193 ALA A N 1
ATOM 1559 C CA . ALA A 1 193 ? -16.050 -2.542 37.299 1.00 85.12 193 ALA A CA 1
ATOM 1560 C C . ALA A 1 193 ? -16.315 -2.481 35.784 1.00 85.12 193 ALA A C 1
ATOM 1562 O O . ALA A 1 193 ? -15.512 -1.919 35.034 1.00 85.12 193 ALA A O 1
ATOM 1563 N N . LYS A 1 194 ? -17.455 -3.012 35.318 1.00 83.19 194 LYS A N 1
ATOM 1564 C CA . LYS A 1 194 ? -17.863 -2.897 33.907 1.00 83.19 194 LYS A CA 1
ATOM 1565 C C . LYS A 1 194 ? -18.101 -1.443 33.507 1.00 83.19 194 LYS A C 1
ATOM 1567 O O . LYS A 1 194 ? -17.675 -1.040 32.426 1.00 83.19 194 LYS A O 1
ATOM 1572 N N . MET A 1 195 ? -18.721 -0.652 34.378 1.00 84.31 195 MET A N 1
ATOM 1573 C CA . MET A 1 195 ? -18.964 0.769 34.138 1.00 84.31 195 MET A CA 1
ATOM 1574 C C . MET A 1 195 ? -17.647 1.542 33.979 1.00 84.31 195 MET A C 1
ATOM 1576 O O . MET A 1 195 ? -17.492 2.285 33.014 1.00 84.31 195 MET A O 1
ATOM 1580 N N . GLN A 1 196 ? -16.645 1.279 34.824 1.00 87.12 196 GLN A N 1
ATOM 1581 C CA . GLN A 1 196 ? -15.314 1.893 34.695 1.00 87.12 196 GLN A CA 1
ATOM 1582 C C . GLN A 1 196 ? -14.592 1.523 33.388 1.00 87.12 196 GLN A C 1
ATOM 1584 O O . GLN A 1 196 ? -13.839 2.332 32.836 1.00 87.12 196 GLN A O 1
ATOM 1589 N N . ILE A 1 197 ? -14.786 0.299 32.883 1.00 84.81 197 ILE A N 1
ATOM 1590 C CA . ILE A 1 197 ? -14.240 -0.120 31.581 1.00 84.81 197 ILE A CA 1
ATOM 1591 C C . ILE A 1 197 ? -14.919 0.666 30.457 1.00 84.81 197 ILE A C 1
ATOM 1593 O O . ILE A 1 197 ? -14.232 1.244 29.615 1.00 84.81 197 ILE A O 1
ATOM 1597 N N . LEU A 1 198 ? -16.251 0.756 30.486 1.00 82.94 198 LEU A N 1
ATOM 1598 C CA . LEU A 1 198 ? -17.026 1.514 29.504 1.00 82.94 198 LEU A CA 1
ATOM 1599 C C . LEU A 1 198 ? -16.667 3.005 29.502 1.00 82.94 198 LEU A C 1
ATOM 1601 O O . LEU A 1 198 ? -16.534 3.606 28.437 1.00 82.94 198 LEU A O 1
ATOM 1605 N N . GLU A 1 199 ? -16.440 3.606 30.669 1.00 87.62 199 GLU A N 1
ATOM 1606 C CA . GLU A 1 199 ? -15.968 4.990 30.778 1.00 87.62 199 GLU A CA 1
ATOM 1607 C C . GLU A 1 199 ? -14.579 5.181 30.156 1.00 87.62 199 GLU A C 1
ATOM 1609 O O . GLU A 1 199 ? -14.350 6.154 29.428 1.00 87.62 199 GLU A O 1
ATOM 1614 N N . ARG A 1 200 ? -13.655 4.235 30.379 1.00 81.62 200 ARG A N 1
ATOM 1615 C CA . ARG A 1 200 ? -12.335 4.244 29.730 1.00 81.62 200 ARG A CA 1
ATOM 1616 C C . ARG A 1 200 ? -12.438 4.134 28.213 1.00 81.62 200 ARG A C 1
ATOM 1618 O O . ARG A 1 200 ? -11.733 4.857 27.506 1.00 81.62 200 ARG A O 1
ATOM 1625 N N . ASP A 1 201 ? -13.297 3.259 27.707 1.00 76.50 201 ASP A N 1
ATOM 1626 C CA . ASP A 1 201 ? -13.474 3.080 26.267 1.00 76.50 201 ASP A CA 1
ATOM 1627 C C . ASP A 1 201 ? -14.166 4.289 25.628 1.00 76.50 201 ASP A C 1
ATOM 1629 O O . ASP A 1 201 ? -13.744 4.745 24.564 1.00 76.50 201 ASP A O 1
ATOM 1633 N N . ARG A 1 202 ? -15.125 4.916 26.319 1.00 78.25 202 ARG A N 1
ATOM 1634 C CA . ARG A 1 202 ? -15.704 6.204 25.911 1.00 78.25 202 ARG A CA 1
ATOM 1635 C C . ARG A 1 202 ? -14.645 7.306 25.844 1.00 78.25 202 ARG A C 1
ATOM 1637 O O . ARG A 1 202 ? -14.638 8.087 24.895 1.00 78.25 202 ARG A O 1
ATOM 1644 N N . ALA A 1 203 ? -13.727 7.366 26.809 1.00 79.12 203 ALA A N 1
ATOM 1645 C CA . ALA A 1 203 ? -12.629 8.331 26.788 1.00 79.12 203 ALA A CA 1
ATOM 1646 C C . ALA A 1 203 ? -11.684 8.116 25.588 1.00 79.12 203 ALA A C 1
ATOM 1648 O O . ALA A 1 203 ? -11.240 9.089 24.979 1.00 79.12 203 ALA A O 1
ATOM 1649 N N . ARG A 1 204 ? -11.423 6.858 25.201 1.00 74.94 204 ARG A N 1
ATOM 1650 C CA . ARG A 1 204 ? -10.656 6.514 23.987 1.00 74.94 204 ARG A CA 1
ATOM 1651 C C . ARG A 1 204 ? -11.401 6.873 22.701 1.00 74.94 204 ARG A C 1
ATOM 1653 O O . ARG A 1 204 ? -10.805 7.413 21.776 1.00 74.94 204 ARG A O 1
ATOM 1660 N N . LEU A 1 205 ? -12.703 6.613 22.640 1.00 72.88 205 LEU A N 1
ATOM 1661 C CA . LEU A 1 205 ? -13.538 6.998 21.499 1.00 72.88 205 LEU A CA 1
ATOM 1662 C C . LEU A 1 205 ? -13.603 8.521 21.335 1.00 72.88 205 LEU A C 1
ATOM 1664 O O . LEU A 1 205 ? -13.542 9.018 20.216 1.00 72.88 205 LEU A O 1
ATOM 1668 N N . ASN A 1 206 ? -13.633 9.274 22.435 1.00 75.88 206 ASN A N 1
ATOM 1669 C CA . ASN A 1 206 ? -13.608 10.736 22.400 1.00 75.88 206 ASN A CA 1
ATOM 1670 C C . ASN A 1 206 ? -12.255 11.326 21.960 1.00 75.88 206 ASN A C 1
ATOM 1672 O O . ASN A 1 206 ? -12.220 12.481 21.535 1.00 75.88 206 ASN A O 1
ATOM 1676 N N . SER A 1 207 ? -11.148 10.574 22.031 1.00 67.69 207 SER A N 1
ATOM 1677 C CA . SER A 1 207 ? -9.842 11.031 21.530 1.00 67.69 207 SER A CA 1
ATOM 1678 C C . SER A 1 207 ? -9.603 10.700 20.051 1.00 67.69 207 SER A C 1
ATOM 1680 O O . SER A 1 207 ? -8.799 11.374 19.406 1.00 67.69 207 SER A O 1
ATOM 1682 N N . LEU A 1 208 ? -10.342 9.749 19.466 1.00 69.31 208 LEU A N 1
ATOM 1683 C CA . LEU A 1 208 ? -10.279 9.423 18.031 1.00 69.31 208 LEU A CA 1
ATOM 1684 C C . LEU A 1 208 ? -10.477 10.648 17.106 1.00 69.31 208 LEU A C 1
ATOM 1686 O O . LEU A 1 208 ? -9.687 10.823 16.173 1.00 69.31 208 LEU A O 1
ATOM 1690 N N . PRO A 1 209 ? -11.461 11.538 17.358 1.00 70.00 209 PRO A N 1
ATOM 1691 C CA . PRO A 1 209 ? -11.651 12.761 16.581 1.00 70.00 209 PRO A CA 1
ATOM 1692 C C . PRO A 1 209 ? -10.444 13.703 16.585 1.00 70.00 209 PRO A C 1
ATOM 1694 O O . PRO A 1 209 ? -10.280 14.463 15.637 1.00 70.00 209 PRO A O 1
ATOM 1697 N N . GLN A 1 210 ? -9.589 13.657 17.612 1.00 70.62 210 GLN A N 1
ATOM 1698 C CA . GLN A 1 210 ? -8.377 14.483 17.686 1.00 70.62 210 GLN A CA 1
ATOM 1699 C C . GLN A 1 210 ? -7.223 13.901 16.855 1.00 70.62 210 GLN A C 1
ATOM 1701 O O . GLN A 1 210 ? -6.366 14.647 16.388 1.00 70.62 210 GLN A O 1
ATOM 1706 N N . ILE A 1 211 ? -7.216 12.583 16.630 1.00 70.62 211 ILE A N 1
ATOM 1707 C CA . ILE A 1 211 ? -6.191 11.884 15.838 1.00 70.62 211 ILE A CA 1
ATOM 1708 C C . ILE A 1 211 ? -6.486 11.998 14.334 1.00 70.62 211 ILE A C 1
ATOM 1710 O O . ILE A 1 211 ? -5.563 12.081 13.526 1.00 70.62 211 ILE A O 1
ATOM 1714 N N . LEU A 1 212 ? -7.762 12.063 13.941 1.00 75.19 212 LEU A N 1
ATOM 1715 C CA . LEU A 1 212 ? -8.174 12.164 12.534 1.00 75.19 212 LEU A CA 1
ATOM 1716 C C . LEU A 1 212 ? -7.549 13.355 11.769 1.00 75.19 212 LEU A C 1
ATOM 1718 O O . LEU A 1 212 ? -7.073 13.138 10.654 1.00 75.19 212 LEU A O 1
ATOM 1722 N N . PRO A 1 213 ? -7.495 14.588 12.313 1.00 74.88 213 PRO A N 1
ATOM 1723 C CA . PRO A 1 213 ? -6.799 15.706 11.676 1.00 74.88 213 PRO A CA 1
ATOM 1724 C C . PRO A 1 213 ? -5.299 15.464 11.489 1.00 74.88 213 PRO A C 1
ATOM 1726 O O . PRO A 1 213 ? -4.751 15.831 10.453 1.00 74.88 213 PRO A O 1
ATOM 1729 N N . ILE A 1 214 ? -4.644 14.824 12.465 1.00 78.00 214 ILE A N 1
ATOM 1730 C CA . ILE A 1 214 ? -3.212 14.500 12.402 1.00 78.00 214 ILE A CA 1
ATOM 1731 C C . ILE A 1 214 ? -2.973 13.502 11.271 1.00 78.00 214 ILE A C 1
ATOM 1733 O O . ILE A 1 214 ? -2.170 13.781 10.384 1.00 78.00 214 ILE A O 1
ATOM 1737 N N . LEU A 1 215 ? -3.746 12.412 11.239 1.00 73.62 215 LEU A N 1
ATOM 1738 C CA . LEU A 1 215 ? -3.680 11.409 10.175 1.00 73.62 215 LEU A CA 1
ATOM 1739 C C . LEU A 1 215 ? -3.927 12.028 8.798 1.00 73.62 215 LEU A C 1
ATOM 1741 O O . LEU A 1 215 ? -3.150 11.779 7.885 1.00 73.62 215 LEU A O 1
ATOM 1745 N N . ARG A 1 216 ? -4.947 12.886 8.648 1.00 77.44 216 ARG A N 1
ATOM 1746 C CA . ARG A 1 216 ? -5.188 13.608 7.386 1.00 77.44 216 ARG A CA 1
ATOM 1747 C C . ARG A 1 216 ? -3.977 14.446 6.979 1.00 77.44 216 ARG A C 1
ATOM 1749 O O . ARG A 1 216 ? -3.509 14.319 5.852 1.00 77.44 216 ARG A O 1
ATOM 1756 N N . SER A 1 217 ? -3.414 15.219 7.907 1.00 81.62 217 SER A N 1
ATOM 1757 C CA . SER A 1 217 ? -2.244 16.058 7.622 1.00 81.62 217 SER A CA 1
ATOM 1758 C C . SER A 1 217 ? -0.992 15.251 7.254 1.00 81.62 217 SER A C 1
ATOM 1760 O O . SER A 1 217 ? -0.218 15.670 6.395 1.00 81.62 217 SER A O 1
ATOM 1762 N N . GLU A 1 218 ? -0.790 14.080 7.864 1.00 79.75 218 GLU A N 1
ATOM 1763 C CA . GLU A 1 218 ? 0.318 13.183 7.528 1.00 79.75 218 GLU A CA 1
ATOM 1764 C C . GLU A 1 218 ? 0.102 12.515 6.171 1.00 79.75 218 GLU A C 1
ATOM 1766 O O . GLU A 1 218 ? 1.037 12.448 5.375 1.00 79.75 218 GLU A O 1
ATOM 1771 N N . THR A 1 219 ? -1.128 12.094 5.861 1.00 81.12 219 THR A N 1
ATOM 1772 C CA . THR A 1 219 ? -1.452 11.530 4.543 1.00 81.12 219 THR A CA 1
ATOM 1773 C C . THR A 1 219 ? -1.303 12.555 3.421 1.00 81.12 219 THR A C 1
ATOM 1775 O O . THR A 1 219 ? -0.789 12.214 2.360 1.00 81.12 219 THR A O 1
ATOM 1778 N N . GLU A 1 220 ? -1.676 13.817 3.655 1.00 86.25 220 GLU A N 1
ATOM 1779 C CA . GLU A 1 220 ? -1.501 14.904 2.684 1.00 86.25 220 GLU A CA 1
ATOM 1780 C C . GLU A 1 220 ? -0.020 15.215 2.445 1.00 86.25 220 GLU A C 1
ATOM 1782 O O . GLU A 1 220 ? 0.401 15.347 1.296 1.00 86.25 220 GLU A O 1
ATOM 1787 N N . LYS A 1 221 ? 0.796 15.268 3.508 1.00 87.62 221 LYS A N 1
ATOM 1788 C CA . LYS A 1 221 ? 2.254 15.430 3.378 1.00 87.62 221 LYS A CA 1
ATOM 1789 C C . LYS A 1 221 ? 2.885 14.277 2.609 1.00 87.62 221 LYS A C 1
ATOM 1791 O O . LYS A 1 221 ? 3.657 14.512 1.688 1.00 87.62 221 LYS A O 1
ATOM 1796 N N . TYR A 1 222 ? 2.521 13.044 2.950 1.00 86.56 222 TYR A N 1
ATOM 1797 C CA . TYR A 1 222 ? 3.038 11.868 2.260 1.00 86.56 222 TYR A CA 1
ATOM 1798 C C . TYR A 1 222 ? 2.658 11.862 0.772 1.00 86.56 222 TYR A C 1
ATOM 1800 O O . TYR A 1 222 ? 3.492 11.554 -0.077 1.00 86.56 222 TYR A O 1
ATOM 1808 N N . ALA A 1 223 ? 1.423 12.248 0.435 1.00 85.69 223 ALA A N 1
ATOM 1809 C CA . ALA A 1 223 ? 0.991 12.382 -0.953 1.00 85.69 223 ALA A CA 1
ATOM 1810 C C . ALA A 1 223 ? 1.801 13.451 -1.710 1.00 85.69 223 ALA A C 1
ATOM 1812 O O . ALA A 1 223 ? 2.219 13.204 -2.841 1.00 85.69 223 ALA A O 1
ATOM 1813 N N . ALA A 1 224 ? 2.080 14.596 -1.079 1.00 88.75 224 ALA A N 1
ATOM 1814 C CA . ALA A 1 224 ? 2.916 15.644 -1.663 1.00 88.75 224 ALA A CA 1
ATOM 1815 C C . ALA A 1 224 ? 4.365 15.174 -1.896 1.00 88.75 224 ALA A C 1
ATOM 1817 O O . ALA A 1 224 ? 4.916 15.395 -2.976 1.00 88.75 224 ALA A O 1
ATOM 1818 N N . ASP A 1 225 ? 4.958 14.459 -0.935 1.00 87.94 225 ASP A N 1
ATOM 1819 C CA . ASP A 1 225 ? 6.303 13.885 -1.068 1.00 87.94 225 ASP A CA 1
ATOM 1820 C C . ASP A 1 225 ? 6.358 12.832 -2.194 1.00 87.94 225 ASP A C 1
ATOM 1822 O O . ASP A 1 225 ? 7.326 12.756 -2.960 1.00 87.94 225 ASP A O 1
ATOM 1826 N N . MET A 1 226 ? 5.302 12.030 -2.352 1.00 86.75 226 MET A N 1
ATOM 1827 C CA . MET A 1 226 ? 5.170 11.084 -3.467 1.00 86.75 226 MET A CA 1
ATOM 1828 C C . MET A 1 226 ? 5.043 11.792 -4.821 1.00 86.75 226 MET A C 1
ATOM 1830 O O . MET A 1 226 ? 5.679 11.389 -5.798 1.00 86.75 226 MET A O 1
ATOM 1834 N N . GLU A 1 227 ? 4.299 12.892 -4.900 1.00 90.56 227 GLU A N 1
ATOM 1835 C CA . GLU A 1 227 ? 4.218 13.692 -6.125 1.00 90.56 227 GLU A CA 1
ATOM 1836 C C . GLU A 1 227 ? 5.569 14.351 -6.473 1.00 90.56 227 GLU A C 1
ATOM 1838 O O . GLU A 1 227 ? 5.969 14.421 -7.636 1.00 90.56 227 GLU A O 1
ATOM 1843 N N . GLU A 1 228 ? 6.328 14.807 -5.475 1.00 91.75 228 GLU A N 1
ATOM 1844 C CA . GLU A 1 228 ? 7.657 15.377 -5.711 1.00 91.75 228 GLU A CA 1
ATOM 1845 C C . GLU A 1 228 ? 8.667 14.309 -6.165 1.00 91.75 228 GLU A C 1
ATOM 1847 O O . GLU A 1 228 ? 9.454 14.532 -7.090 1.00 91.75 228 GLU A O 1
ATOM 1852 N N . THR A 1 229 ? 8.652 13.132 -5.537 1.00 88.06 229 THR A N 1
ATOM 1853 C CA . THR A 1 229 ? 9.557 12.028 -5.896 1.00 88.06 229 THR A CA 1
ATOM 1854 C C . THR A 1 229 ? 9.257 11.460 -7.280 1.00 88.06 229 THR A C 1
ATOM 1856 O O . THR A 1 229 ? 10.194 11.203 -8.038 1.00 88.06 229 THR A O 1
ATOM 1859 N N . THR A 1 230 ? 7.983 11.338 -7.656 1.00 88.38 230 THR A N 1
ATOM 1860 C CA . THR A 1 230 ? 7.585 10.936 -9.016 1.00 88.38 230 THR A CA 1
ATOM 1861 C C . THR A 1 230 ? 8.063 11.943 -10.060 1.00 88.38 230 THR A C 1
ATOM 1863 O O . THR A 1 230 ? 8.709 11.540 -11.025 1.00 88.38 230 THR A O 1
ATOM 1866 N N . LYS A 1 231 ? 7.903 13.254 -9.826 1.00 91.50 231 LYS A N 1
ATOM 1867 C CA . LYS A 1 231 ? 8.458 14.297 -10.714 1.00 91.50 231 LYS A CA 1
ATOM 1868 C C . LYS A 1 231 ? 9.979 14.206 -10.860 1.00 91.50 231 LYS A C 1
ATOM 1870 O O . LYS A 1 231 ? 10.501 14.359 -11.964 1.00 91.50 231 LYS A O 1
ATOM 1875 N N . LYS A 1 232 ? 10.708 13.940 -9.770 1.00 88.75 232 LYS A N 1
ATOM 1876 C CA . LYS A 1 232 ? 12.172 13.748 -9.811 1.00 88.75 232 LYS A CA 1
ATOM 1877 C C . LYS A 1 232 ? 12.566 12.506 -10.613 1.00 88.75 232 LYS A C 1
ATOM 1879 O O . LYS A 1 232 ? 13.551 12.551 -11.346 1.00 88.75 232 LYS A O 1
ATOM 1884 N N . LEU A 1 233 ? 11.807 11.416 -10.499 1.00 86.25 233 LEU A N 1
ATOM 1885 C CA . LEU A 1 233 ? 12.022 10.200 -11.288 1.00 86.25 233 LEU A CA 1
ATOM 1886 C C . LEU A 1 233 ? 11.746 10.427 -12.776 1.00 86.25 233 LEU A C 1
ATOM 1888 O O . LEU A 1 233 ? 12.561 10.027 -13.603 1.00 86.25 233 LEU A O 1
ATOM 1892 N N . GLU A 1 234 ? 10.661 11.121 -13.120 1.00 90.50 234 GLU A N 1
ATOM 1893 C CA . GLU A 1 234 ? 10.356 11.489 -14.508 1.00 90.50 234 GLU A CA 1
ATOM 1894 C C . GLU A 1 234 ? 11.456 12.370 -15.115 1.00 90.50 234 GLU A C 1
ATOM 1896 O O . GLU A 1 234 ? 11.877 12.154 -16.254 1.00 90.50 234 GLU A O 1
ATOM 1901 N N . GLN A 1 235 ? 11.970 13.337 -14.348 1.00 90.31 235 GLN A N 1
ATOM 1902 C CA . GLN A 1 235 ? 13.106 14.162 -14.766 1.00 90.31 235 GLN A CA 1
ATOM 1903 C C . GLN A 1 235 ? 14.372 13.324 -14.962 1.00 90.31 235 GLN A C 1
ATOM 1905 O O . GLN A 1 235 ? 15.034 13.460 -15.987 1.00 90.31 235 GLN A O 1
ATOM 1910 N N . LEU A 1 236 ? 14.691 12.409 -14.042 1.00 88.69 236 LEU A N 1
ATOM 1911 C CA . LEU A 1 236 ? 15.835 11.504 -14.182 1.00 88.69 236 LEU A CA 1
ATOM 1912 C C . LEU A 1 236 ? 15.715 10.632 -15.442 1.00 88.69 236 LEU A C 1
ATOM 1914 O O . LEU A 1 236 ? 16.684 10.466 -16.186 1.00 88.69 236 LEU A O 1
ATOM 1918 N N . GLU A 1 237 ? 14.531 10.079 -15.702 1.00 88.44 237 GLU A N 1
ATOM 1919 C CA . GLU A 1 237 ? 14.293 9.265 -16.890 1.00 88.44 237 GLU A CA 1
ATOM 1920 C C . GLU A 1 237 ? 14.508 10.085 -18.167 1.00 88.44 237 GLU A C 1
ATOM 1922 O O . GLU A 1 237 ? 15.206 9.647 -19.087 1.00 88.44 237 GLU A O 1
ATOM 1927 N N . LYS A 1 238 ? 13.935 11.290 -18.210 1.00 90.56 238 LYS A N 1
ATOM 1928 C CA . LYS A 1 238 ? 13.963 12.157 -19.385 1.00 90.56 238 LYS A CA 1
ATOM 1929 C C . LYS A 1 238 ? 15.342 12.757 -19.651 1.00 90.56 238 LYS A C 1
ATOM 1931 O O . LYS A 1 238 ? 15.779 12.750 -20.801 1.00 90.56 238 LYS A O 1
ATOM 1936 N N . ASP A 1 239 ? 16.009 13.255 -18.617 1.00 88.31 239 ASP A N 1
ATOM 1937 C CA . ASP A 1 239 ? 17.234 14.046 -18.757 1.00 88.31 239 ASP A CA 1
ATOM 1938 C C . ASP A 1 239 ? 18.494 13.177 -18.723 1.00 88.31 239 ASP A C 1
ATOM 1940 O O . ASP A 1 239 ? 19.515 13.541 -19.308 1.00 88.31 239 ASP A O 1
ATOM 1944 N N . VAL A 1 240 ? 18.431 12.012 -18.070 1.00 85.31 240 VAL A N 1
ATOM 1945 C CA . VAL A 1 240 ? 19.581 11.114 -17.917 1.00 85.31 240 VAL A CA 1
ATOM 1946 C C . VAL A 1 240 ? 19.361 9.828 -18.704 1.00 85.31 240 VAL A C 1
ATOM 1948 O O . VAL A 1 240 ? 20.062 9.580 -19.685 1.00 85.31 240 VAL A O 1
ATOM 1951 N N . LEU A 1 241 ? 18.387 9.001 -18.318 1.00 83.19 241 LEU A N 1
ATOM 1952 C CA . LEU A 1 241 ? 18.307 7.627 -18.830 1.00 83.19 241 LEU A CA 1
ATOM 1953 C C . LEU A 1 241 ? 18.045 7.566 -20.338 1.00 83.19 241 LEU A C 1
ATOM 1955 O O . LEU A 1 241 ? 18.763 6.859 -21.049 1.00 83.19 241 LEU A O 1
ATOM 1959 N N . ARG A 1 242 ? 17.065 8.320 -20.850 1.00 87.00 242 ARG A N 1
ATOM 1960 C CA . ARG A 1 242 ? 16.709 8.307 -22.279 1.00 87.00 242 ARG A CA 1
ATOM 1961 C C . ARG A 1 242 ? 17.864 8.750 -23.189 1.00 87.00 242 ARG A C 1
ATOM 1963 O O . ARG A 1 242 ? 18.143 8.025 -24.144 1.00 87.00 242 ARG A O 1
ATOM 1970 N N . PRO A 1 243 ? 18.578 9.864 -22.926 1.00 89.62 243 PRO A N 1
ATOM 1971 C CA . PRO A 1 243 ? 19.746 10.246 -23.719 1.00 89.62 243 PRO A CA 1
ATOM 1972 C C . PRO A 1 243 ? 20.863 9.199 -23.723 1.00 89.62 243 PRO A C 1
ATOM 1974 O O . PRO A 1 243 ? 21.437 8.927 -24.780 1.00 89.62 243 PRO A O 1
ATOM 1977 N N . TYR A 1 244 ? 21.162 8.584 -22.573 1.00 85.94 244 TYR A N 1
ATOM 1978 C CA . TYR A 1 244 ? 22.183 7.535 -22.504 1.00 85.94 244 TYR A CA 1
ATOM 1979 C C . TYR A 1 244 ? 21.757 6.279 -23.267 1.00 85.94 244 TYR A C 1
ATOM 1981 O O . TYR A 1 244 ? 22.551 5.752 -24.042 1.00 85.94 244 TYR A O 1
ATOM 1989 N N . LEU A 1 245 ? 20.502 5.842 -23.132 1.00 83.81 245 LEU A N 1
ATOM 1990 C CA . LEU A 1 245 ? 19.950 4.727 -23.909 1.00 83.81 245 LEU A CA 1
ATOM 1991 C C . LEU A 1 245 ? 19.994 5.002 -25.415 1.00 83.81 245 LEU A C 1
ATOM 1993 O O . LEU A 1 245 ? 20.403 4.132 -26.181 1.00 83.81 245 LEU A O 1
ATOM 1997 N N . ALA A 1 246 ? 19.643 6.217 -25.843 1.00 84.25 246 ALA A N 1
ATOM 1998 C CA . ALA A 1 246 ? 19.731 6.614 -27.245 1.00 84.25 246 ALA A CA 1
ATOM 1999 C C . ALA A 1 246 ? 21.180 6.579 -27.761 1.00 84.25 246 ALA A C 1
ATOM 2001 O O . ALA A 1 246 ? 21.428 6.092 -28.866 1.00 84.25 246 ALA A O 1
ATOM 2002 N N . ARG A 1 247 ? 22.150 7.039 -26.957 1.00 83.94 247 ARG A N 1
ATOM 2003 C CA . ARG A 1 247 ? 23.577 6.967 -27.307 1.00 83.94 247 ARG A CA 1
ATOM 2004 C C . ARG A 1 247 ? 24.068 5.522 -27.392 1.00 83.94 247 ARG A C 1
ATOM 2006 O O . ARG A 1 247 ? 24.732 5.176 -28.362 1.00 83.94 247 ARG A O 1
ATOM 2013 N N . VAL A 1 248 ? 23.690 4.670 -26.440 1.00 84.44 248 VAL A N 1
ATOM 2014 C CA . VAL A 1 248 ? 24.040 3.243 -26.463 1.00 84.44 248 VAL A CA 1
ATOM 2015 C C . VAL A 1 248 ? 23.436 2.559 -27.685 1.00 84.44 248 VAL A C 1
ATOM 2017 O O . VAL A 1 248 ? 24.143 1.826 -28.367 1.00 84.44 248 VAL A O 1
ATOM 2020 N N . ALA A 1 249 ? 22.168 2.812 -28.015 1.00 80.62 249 ALA A N 1
ATOM 2021 C CA . ALA A 1 249 ? 21.535 2.252 -29.209 1.00 80.62 249 ALA A CA 1
ATOM 2022 C C . ALA A 1 249 ? 22.246 2.702 -30.498 1.00 80.62 249 ALA A C 1
ATOM 2024 O O . ALA A 1 249 ? 22.477 1.893 -31.398 1.00 80.62 249 ALA A O 1
ATOM 2025 N N . MET A 1 250 ? 22.656 3.973 -30.565 1.00 79.38 250 MET A N 1
ATOM 2026 C CA . MET A 1 250 ? 23.482 4.472 -31.661 1.00 79.38 250 MET A CA 1
ATOM 2027 C C . MET A 1 250 ? 24.809 3.711 -31.758 1.00 79.38 250 MET A C 1
ATOM 2029 O O . MET A 1 250 ? 25.109 3.140 -32.804 1.00 79.38 250 MET A O 1
ATOM 2033 N N . GLU A 1 251 ? 25.592 3.668 -30.679 1.00 81.12 251 GLU A N 1
ATOM 2034 C CA . GLU A 1 251 ? 26.951 3.102 -30.658 1.00 81.12 251 GLU A CA 1
ATOM 2035 C C . GLU A 1 251 ? 26.996 1.579 -30.804 1.00 81.12 251 GLU A C 1
ATOM 2037 O O . GLU A 1 251 ? 27.885 1.056 -31.471 1.00 81.12 251 GLU A O 1
ATOM 2042 N N . SER A 1 252 ? 26.049 0.861 -30.204 1.00 75.94 252 SER A N 1
ATOM 2043 C CA . SER A 1 252 ? 26.061 -0.607 -30.162 1.00 75.94 252 SER A CA 1
ATOM 2044 C C . SER A 1 252 ? 25.314 -1.266 -31.318 1.00 75.94 252 SER A C 1
ATOM 2046 O O . SER A 1 252 ? 25.647 -2.392 -31.681 1.00 75.94 252 SER A O 1
ATOM 2048 N N . VAL A 1 253 ? 24.325 -0.586 -31.908 1.00 79.38 253 VAL A N 1
ATOM 2049 C CA . VAL A 1 253 ? 23.481 -1.167 -32.963 1.00 79.38 253 VAL A CA 1
ATOM 2050 C C . VAL A 1 253 ? 23.687 -0.444 -34.287 1.00 79.38 253 VAL A C 1
ATOM 2052 O O . VAL A 1 253 ? 24.096 -1.065 -35.266 1.00 79.38 253 VAL A O 1
ATOM 2055 N N . LEU A 1 254 ? 23.440 0.867 -34.334 1.00 77.00 254 LEU A N 1
ATOM 2056 C CA . LEU A 1 254 ? 23.418 1.611 -35.599 1.00 77.00 254 LEU A CA 1
ATOM 2057 C C . LEU A 1 254 ? 24.812 1.784 -36.210 1.00 77.00 254 LEU A C 1
ATOM 2059 O O . LEU A 1 254 ? 24.972 1.554 -37.407 1.00 77.00 254 LEU A O 1
ATOM 2063 N N . TYR A 1 255 ? 25.824 2.142 -35.415 1.00 81.56 255 TYR A N 1
ATOM 2064 C CA . TYR A 1 255 ? 27.189 2.323 -35.918 1.00 81.56 255 TYR A CA 1
ATOM 2065 C C . TYR A 1 255 ? 27.794 1.030 -36.489 1.00 81.56 255 TYR A C 1
ATOM 2067 O O . TYR A 1 255 ? 28.285 1.080 -37.618 1.00 81.56 255 TYR A O 1
ATOM 2075 N N . PRO A 1 256 ? 27.740 -0.131 -35.805 1.00 82.25 256 PRO A N 1
ATOM 2076 C CA . PRO A 1 256 ? 28.237 -1.386 -36.364 1.00 82.25 256 PRO A CA 1
ATOM 2077 C C . PRO A 1 256 ? 27.467 -1.818 -37.612 1.00 82.25 256 PRO A C 1
ATOM 2079 O O . PRO A 1 256 ? 28.078 -2.275 -38.577 1.00 82.25 256 PRO A O 1
ATOM 2082 N N . LEU A 1 257 ? 26.144 -1.622 -37.635 1.00 82.19 257 LEU A N 1
ATOM 2083 C CA . LEU A 1 257 ? 25.328 -1.935 -38.806 1.00 82.19 257 LEU A CA 1
ATOM 2084 C C . LEU A 1 257 ? 25.731 -1.062 -40.002 1.00 82.19 257 LEU A C 1
ATOM 2086 O O . LEU A 1 257 ? 25.975 -1.580 -41.090 1.00 82.19 257 LEU A O 1
ATOM 2090 N N . TYR A 1 258 ? 25.879 0.247 -39.793 1.00 85.88 258 TYR A N 1
ATOM 2091 C CA . TYR A 1 258 ? 26.311 1.178 -40.832 1.00 85.88 258 TYR A CA 1
ATOM 2092 C C . TYR A 1 258 ? 27.749 0.907 -41.296 1.00 85.88 258 TYR A C 1
ATOM 2094 O O . TYR A 1 258 ? 28.026 0.941 -42.493 1.00 85.88 258 TYR A O 1
ATOM 2102 N N . ALA A 1 259 ? 28.654 0.562 -40.376 1.00 86.31 259 ALA A N 1
ATOM 2103 C CA . ALA A 1 259 ? 30.010 0.144 -40.713 1.00 86.31 259 ALA A CA 1
ATOM 2104 C C . ALA A 1 259 ? 30.004 -1.131 -41.570 1.00 86.31 259 ALA A C 1
ATOM 2106 O O . ALA A 1 259 ? 30.693 -1.173 -42.586 1.00 86.31 259 ALA A O 1
ATOM 2107 N N . SER A 1 260 ? 29.180 -2.126 -41.219 1.00 89.31 260 SER A N 1
ATOM 2108 C CA . SER A 1 260 ? 29.032 -3.360 -42.002 1.00 89.31 260 SER A CA 1
ATOM 2109 C C . SER A 1 260 ? 28.456 -3.096 -43.401 1.00 89.31 260 SER A C 1
ATOM 2111 O O . SER A 1 260 ? 28.928 -3.652 -44.395 1.00 89.31 260 SER A O 1
ATOM 2113 N N . PHE A 1 261 ? 27.487 -2.182 -43.498 1.00 92.12 261 PHE A N 1
ATOM 2114 C CA . PHE A 1 261 ? 26.914 -1.740 -44.765 1.00 92.12 261 PHE A CA 1
ATOM 2115 C C . PHE A 1 261 ? 27.972 -1.064 -45.645 1.00 92.12 261 PHE A C 1
ATOM 2117 O O . PHE A 1 261 ? 28.147 -1.454 -46.796 1.00 92.12 261 PHE A O 1
ATOM 2124 N N . LEU A 1 262 ? 28.744 -0.124 -45.088 1.00 90.88 262 LEU A N 1
ATOM 2125 C CA . LEU A 1 262 ? 29.841 0.530 -45.802 1.00 90.88 262 LEU A CA 1
ATOM 2126 C C . LEU A 1 262 ? 30.916 -0.462 -46.249 1.00 90.88 262 LEU A C 1
ATOM 2128 O O . LEU A 1 262 ? 31.399 -0.359 -47.373 1.00 90.88 262 LEU A O 1
ATOM 2132 N N . THR A 1 263 ? 31.291 -1.434 -45.411 1.00 93.00 263 THR A N 1
ATOM 2133 C CA . THR A 1 263 ? 32.256 -2.462 -45.823 1.00 93.00 263 THR A CA 1
ATOM 2134 C C . THR A 1 263 ? 31.721 -3.296 -46.981 1.00 93.00 263 THR A C 1
ATOM 2136 O O . THR A 1 263 ? 32.467 -3.549 -47.924 1.00 93.00 263 THR A O 1
ATOM 2139 N N . ASN A 1 264 ? 30.432 -3.647 -46.971 1.00 93.31 264 ASN A N 1
ATOM 2140 C CA . ASN A 1 264 ? 29.813 -4.391 -48.066 1.00 93.31 264 ASN A CA 1
ATOM 2141 C C . ASN A 1 264 ? 29.790 -3.566 -49.362 1.00 93.31 264 ASN A C 1
ATOM 2143 O O . ASN A 1 264 ? 30.235 -4.063 -50.394 1.00 93.31 264 ASN A O 1
ATOM 2147 N N . GLU A 1 265 ? 29.377 -2.298 -49.305 1.00 92.38 265 GLU A N 1
ATOM 2148 C CA . GLU A 1 265 ? 29.411 -1.374 -50.451 1.00 92.38 265 GLU A CA 1
ATOM 2149 C C . GLU A 1 265 ? 30.829 -1.208 -51.020 1.00 92.38 265 GLU A C 1
ATOM 2151 O O . GLU A 1 265 ? 31.036 -1.279 -52.233 1.00 92.38 265 GLU A O 1
ATOM 2156 N N . ILE A 1 266 ? 31.842 -1.073 -50.156 1.00 92.62 266 ILE A N 1
ATOM 2157 C CA . ILE A 1 266 ? 33.247 -1.001 -50.584 1.00 92.62 266 ILE A CA 1
ATOM 2158 C C . ILE A 1 266 ? 33.669 -2.301 -51.277 1.00 92.62 266 ILE A C 1
ATOM 2160 O O . ILE A 1 266 ? 34.271 -2.247 -52.350 1.00 92.62 266 ILE A O 1
ATOM 2164 N N . THR A 1 267 ? 33.357 -3.468 -50.705 1.00 93.94 267 THR A N 1
ATOM 2165 C CA . THR A 1 267 ? 33.702 -4.757 -51.330 1.00 93.94 267 THR A CA 1
ATOM 2166 C C . THR A 1 267 ? 32.989 -4.956 -52.665 1.00 93.94 267 THR A C 1
ATOM 2168 O O . THR A 1 267 ? 33.596 -5.453 -53.615 1.00 93.94 267 THR A O 1
ATOM 2171 N N . PHE A 1 268 ? 31.740 -4.499 -52.778 1.00 94.94 268 PHE A N 1
ATOM 2172 C CA . PHE A 1 268 ? 30.982 -4.521 -54.021 1.00 94.94 268 PHE A CA 1
ATOM 2173 C C . PHE A 1 268 ? 31.650 -3.640 -55.082 1.00 94.94 268 PHE A C 1
ATOM 2175 O O . PHE A 1 268 ? 31.973 -4.130 -56.165 1.00 94.94 268 PHE A O 1
ATOM 2182 N N . ALA A 1 269 ? 31.970 -2.385 -54.755 1.00 93.94 269 ALA A N 1
ATOM 2183 C CA . ALA A 1 269 ? 32.673 -1.479 -55.662 1.00 93.94 269 ALA A CA 1
ATOM 2184 C C . ALA A 1 269 ? 34.047 -2.025 -56.094 1.00 93.94 269 ALA A C 1
ATOM 2186 O O . ALA A 1 269 ? 34.413 -1.930 -57.265 1.00 93.94 269 ALA A O 1
ATOM 2187 N N . GLN A 1 270 ? 34.796 -2.649 -55.179 1.00 95.06 270 GLN A N 1
ATOM 2188 C CA . GLN A 1 270 ? 36.071 -3.302 -55.492 1.00 95.06 270 GLN A CA 1
ATOM 2189 C C . GLN A 1 270 ? 35.896 -4.493 -56.441 1.00 95.06 270 GLN A C 1
ATOM 2191 O O . GLN A 1 270 ? 36.674 -4.639 -57.384 1.00 95.06 270 GLN A O 1
ATOM 2196 N N . SER A 1 271 ? 34.879 -5.332 -56.220 1.00 94.19 271 SER A N 1
ATOM 2197 C CA . SER A 1 271 ? 34.572 -6.453 -57.117 1.00 94.19 271 SER A CA 1
ATOM 2198 C C . SER A 1 271 ? 34.191 -5.965 -58.517 1.00 94.19 271 SER A C 1
ATOM 2200 O O . SER A 1 271 ? 34.731 -6.456 -59.505 1.00 94.19 271 SER A O 1
ATOM 2202 N N . TYR A 1 272 ? 33.378 -4.909 -58.596 1.00 95.25 272 TYR A N 1
ATOM 2203 C CA . TYR A 1 272 ? 32.973 -4.289 -59.850 1.00 95.25 272 TYR A CA 1
ATOM 2204 C C . TYR A 1 272 ? 34.161 -3.683 -60.611 1.00 95.25 272 TYR A C 1
ATOM 2206 O O . TYR A 1 272 ? 34.285 -3.867 -61.821 1.00 95.25 272 TYR A O 1
ATOM 2214 N N . LEU A 1 273 ? 35.078 -3.003 -59.912 1.00 95.25 273 LEU A N 1
ATOM 2215 C CA . LEU A 1 273 ? 36.315 -2.495 -60.514 1.00 95.25 273 LEU A CA 1
ATOM 2216 C C . LEU A 1 273 ? 37.182 -3.627 -61.071 1.00 95.25 273 LEU A C 1
ATOM 2218 O O . LEU A 1 273 ? 37.667 -3.521 -62.194 1.00 95.25 273 LEU A O 1
ATOM 2222 N N . LYS A 1 274 ? 37.330 -4.727 -60.328 1.00 95.38 274 LYS A N 1
ATOM 2223 C CA . LYS A 1 274 ? 38.087 -5.901 -60.779 1.00 95.38 274 LYS A CA 1
ATOM 2224 C C . LYS A 1 274 ? 37.462 -6.546 -62.021 1.00 95.38 274 LYS A C 1
ATOM 2226 O O . LYS A 1 274 ? 38.182 -6.958 -62.934 1.00 95.38 274 LYS A O 1
ATOM 2231 N N . ASP A 1 275 ? 36.135 -6.605 -62.088 1.00 94.19 275 ASP A N 1
ATOM 2232 C CA . ASP A 1 275 ? 35.425 -7.090 -63.272 1.00 94.19 275 ASP A CA 1
ATOM 2233 C C . ASP A 1 275 ? 35.661 -6.170 -64.477 1.00 94.19 275 ASP A C 1
ATOM 2235 O O . ASP A 1 275 ? 35.937 -6.660 -65.578 1.00 94.19 275 ASP A O 1
ATOM 2239 N N . LEU A 1 276 ? 35.643 -4.849 -64.264 1.00 93.69 276 LEU A N 1
ATOM 2240 C CA . LEU A 1 276 ? 35.936 -3.848 -65.290 1.00 93.69 276 LEU A CA 1
ATOM 2241 C C . LEU A 1 276 ? 37.380 -3.959 -65.808 1.00 93.69 276 LEU A C 1
ATOM 2243 O O . LEU A 1 276 ? 37.598 -3.930 -67.019 1.00 93.69 276 LEU A O 1
ATOM 2247 N N . GLU A 1 277 ? 38.355 -4.143 -64.914 1.00 94.19 277 GLU A N 1
ATOM 2248 C CA . GLU A 1 277 ? 39.757 -4.407 -65.267 1.00 94.19 277 GLU A CA 1
ATOM 2249 C C . GLU A 1 277 ? 39.879 -5.682 -66.111 1.00 94.19 277 GLU A C 1
ATOM 2251 O O . GLU A 1 277 ? 40.528 -5.682 -67.158 1.00 94.19 277 GLU A O 1
ATOM 2256 N N . SER A 1 278 ? 39.177 -6.755 -65.730 1.00 93.19 278 SER A N 1
ATOM 2257 C CA . SER A 1 278 ? 39.178 -8.006 -66.498 1.00 93.19 278 SER A CA 1
ATOM 2258 C C . SER A 1 278 ? 38.588 -7.836 -67.906 1.00 93.19 278 SER A C 1
ATOM 2260 O O . SER A 1 278 ? 39.058 -8.451 -68.870 1.00 93.19 278 SER A O 1
ATOM 2262 N N . LEU A 1 279 ? 37.557 -6.996 -68.045 1.00 92.75 279 LEU A N 1
ATOM 2263 C CA . LEU A 1 279 ? 36.919 -6.689 -69.321 1.00 92.75 279 LEU A CA 1
ATOM 2264 C C . LEU A 1 279 ? 37.824 -5.814 -70.190 1.00 92.75 279 LEU A C 1
ATOM 2266 O O . LEU A 1 279 ? 37.925 -6.043 -71.398 1.00 92.75 279 LEU A O 1
ATOM 2270 N N . TYR A 1 280 ? 38.522 -4.857 -69.582 1.00 93.25 280 TYR A N 1
ATOM 2271 C CA . TYR A 1 280 ? 39.535 -4.047 -70.245 1.00 93.25 280 TYR A CA 1
ATOM 2272 C C . TYR A 1 280 ? 40.682 -4.911 -70.786 1.00 93.25 280 TYR A C 1
ATOM 2274 O O . TYR A 1 280 ? 41.007 -4.812 -71.970 1.00 93.25 280 TYR A O 1
ATOM 2282 N N . ASP A 1 281 ? 41.211 -5.840 -69.986 1.00 91.94 281 ASP A N 1
ATOM 2283 C CA . ASP A 1 281 ? 42.252 -6.782 -70.414 1.00 91.94 281 ASP A CA 1
ATOM 2284 C C . ASP A 1 281 ? 41.794 -7.659 -71.586 1.00 91.94 281 ASP A C 1
ATOM 2286 O O . ASP A 1 281 ? 42.526 -7.845 -72.565 1.00 91.94 281 ASP A O 1
ATOM 2290 N N . LYS A 1 282 ? 40.563 -8.188 -71.523 1.00 91.69 282 LYS A N 1
ATOM 2291 C CA . LYS A 1 282 ? 39.956 -8.933 -72.639 1.00 91.69 282 LYS A CA 1
ATOM 2292 C C . LYS A 1 282 ? 39.834 -8.064 -73.890 1.00 91.69 282 LYS A C 1
ATOM 2294 O O . LYS A 1 282 ? 40.152 -8.535 -74.979 1.00 91.69 282 LYS A O 1
ATOM 2299 N N . SER A 1 283 ? 39.431 -6.805 -73.738 1.00 88.62 283 SER A N 1
ATOM 2300 C CA . SER A 1 283 ? 39.262 -5.860 -74.848 1.00 88.62 283 SER A CA 1
ATOM 2301 C C . SER A 1 283 ? 40.597 -5.483 -75.493 1.00 88.62 283 SER A C 1
ATOM 2303 O O . SER A 1 283 ? 40.693 -5.437 -76.718 1.00 88.62 283 SER A O 1
ATOM 2305 N N . ILE A 1 284 ? 41.656 -5.283 -74.699 1.00 90.94 284 ILE A N 1
ATOM 2306 C CA . ILE A 1 284 ? 43.019 -5.082 -75.212 1.00 90.94 284 ILE A CA 1
ATOM 2307 C C . ILE A 1 284 ? 43.478 -6.305 -75.995 1.00 90.94 284 ILE A C 1
ATOM 2309 O O . ILE A 1 284 ? 43.975 -6.149 -77.108 1.00 90.94 284 ILE A O 1
ATOM 2313 N N . LYS A 1 285 ? 43.303 -7.512 -75.441 1.00 89.38 285 LYS A N 1
ATOM 2314 C CA . LYS A 1 285 ? 43.662 -8.758 -76.134 1.00 89.38 285 LYS A CA 1
ATOM 2315 C C . LYS A 1 285 ? 42.886 -8.906 -77.439 1.00 89.38 285 LYS A C 1
ATOM 2317 O O . LYS A 1 285 ? 43.465 -9.234 -78.465 1.00 89.38 285 LYS A O 1
ATOM 2322 N N . GLN A 1 286 ? 41.587 -8.617 -77.435 1.00 88.75 286 GLN A N 1
ATOM 2323 C CA . GLN A 1 286 ? 40.782 -8.636 -78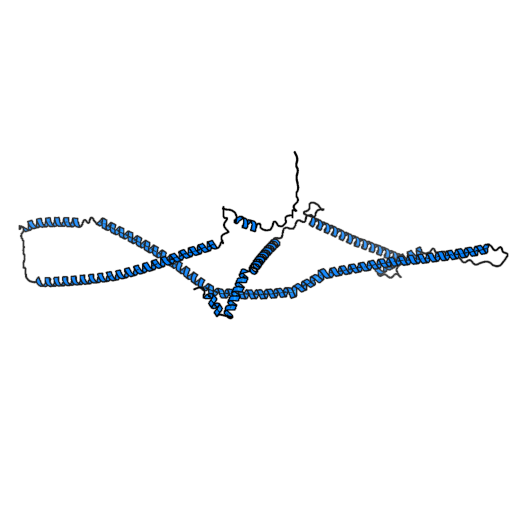.652 1.00 88.75 286 GLN A CA 1
ATOM 2324 C C . GLN A 1 286 ? 41.294 -7.620 -79.679 1.00 88.75 286 GLN A C 1
ATOM 2326 O O . GLN A 1 286 ? 41.424 -7.961 -80.852 1.00 88.75 286 GLN A O 1
ATOM 2331 N N . ARG A 1 287 ? 41.642 -6.400 -79.253 1.00 85.19 287 ARG A N 1
ATOM 2332 C CA . ARG A 1 287 ? 42.210 -5.374 -80.134 1.00 85.19 287 ARG A CA 1
ATOM 2333 C C . ARG A 1 287 ? 43.572 -5.782 -80.693 1.00 85.19 287 ARG A C 1
ATOM 2335 O O . ARG A 1 287 ? 43.815 -5.558 -81.874 1.00 85.19 287 ARG A O 1
ATOM 2342 N N . SER A 1 288 ? 44.447 -6.391 -79.892 1.00 80.38 288 SER A N 1
ATOM 2343 C CA . SER A 1 288 ? 45.748 -6.865 -80.373 1.00 80.38 288 SER A CA 1
ATOM 2344 C C . SER A 1 288 ? 45.598 -8.034 -81.348 1.00 80.38 288 SER A C 1
ATOM 2346 O O . SER A 1 288 ? 46.274 -8.046 -82.373 1.00 80.38 288 SER A O 1
ATOM 2348 N N . TYR A 1 289 ? 44.662 -8.960 -81.108 1.00 83.62 289 TYR A N 1
ATOM 2349 C CA . TYR A 1 289 ? 44.320 -10.006 -82.077 1.00 83.62 289 TYR A CA 1
ATOM 2350 C C . TYR A 1 289 ? 43.736 -9.430 -83.366 1.00 83.62 289 TYR A C 1
ATOM 2352 O O . TYR A 1 289 ? 44.122 -9.873 -84.444 1.00 83.62 289 TYR A O 1
ATOM 2360 N N . GLN A 1 290 ? 42.855 -8.428 -83.285 1.00 80.75 290 GLN A N 1
ATOM 2361 C CA . GLN A 1 290 ? 42.336 -7.727 -84.462 1.00 80.75 290 GLN A CA 1
ATOM 2362 C C . GLN A 1 290 ? 43.471 -7.072 -85.255 1.00 80.75 290 GLN A C 1
ATOM 2364 O O . GLN A 1 290 ? 43.569 -7.300 -86.453 1.00 80.75 290 GLN A O 1
ATOM 2369 N N . GLN A 1 291 ? 44.373 -6.342 -84.592 1.00 80.50 291 GLN A N 1
ATOM 2370 C CA . GLN A 1 291 ? 45.537 -5.722 -85.235 1.00 80.50 291 GLN A CA 1
ATOM 2371 C C . GLN A 1 291 ? 46.473 -6.754 -85.874 1.00 80.50 291 GLN A C 1
ATOM 2373 O O . GLN A 1 291 ? 46.907 -6.557 -87.004 1.00 80.50 291 GLN A O 1
ATOM 2378 N N . LEU A 1 292 ? 46.758 -7.866 -85.188 1.00 78.25 292 LEU A N 1
ATOM 2379 C CA . LEU A 1 292 ? 47.561 -8.959 -85.739 1.00 78.25 292 LEU A CA 1
ATOM 2380 C C . LEU A 1 292 ? 46.888 -9.576 -86.967 1.00 78.25 292 LEU A C 1
ATOM 2382 O O . LEU A 1 292 ? 47.550 -9.824 -87.967 1.00 78.25 292 LEU A O 1
ATOM 2386 N N . THR A 1 293 ? 45.576 -9.792 -86.902 1.00 76.38 293 THR A N 1
ATOM 2387 C CA . THR A 1 293 ? 44.790 -10.341 -88.011 1.00 76.38 293 THR A CA 1
ATOM 2388 C C . THR A 1 293 ? 44.824 -9.399 -89.214 1.00 76.38 293 THR A C 1
ATOM 2390 O O . THR A 1 293 ? 45.096 -9.849 -90.321 1.00 76.38 293 THR A O 1
ATOM 2393 N N . THR A 1 294 ? 44.633 -8.091 -89.008 1.00 75.75 294 THR A N 1
ATOM 2394 C CA . THR A 1 294 ? 44.775 -7.083 -90.070 1.00 75.75 294 THR A CA 1
ATOM 2395 C C . THR A 1 294 ? 46.178 -7.102 -90.673 1.00 75.75 294 THR A C 1
ATOM 2397 O O . THR A 1 294 ? 46.299 -7.154 -91.890 1.00 75.75 294 THR A O 1
ATOM 2400 N N . LEU A 1 295 ? 47.231 -7.136 -89.847 1.00 75.00 295 LEU A N 1
ATOM 2401 C CA . LEU A 1 295 ? 48.614 -7.207 -90.329 1.00 75.00 295 LEU A CA 1
ATOM 2402 C C . LEU A 1 295 ? 48.897 -8.486 -91.126 1.00 75.00 295 LEU A C 1
ATOM 2404 O O . LEU A 1 295 ? 49.621 -8.425 -92.114 1.00 75.00 295 LEU A O 1
ATOM 2408 N N . LEU A 1 296 ? 48.353 -9.634 -90.710 1.00 71.88 296 LEU A N 1
ATOM 2409 C CA . LEU A 1 296 ? 48.492 -10.895 -91.441 1.00 71.88 296 LEU A CA 1
ATOM 2410 C C . LEU A 1 296 ? 47.792 -10.822 -92.800 1.00 71.88 296 LEU A C 1
ATOM 2412 O O . LEU A 1 296 ? 48.425 -11.128 -93.801 1.00 71.88 296 LEU A O 1
ATOM 2416 N N . TYR A 1 297 ? 46.553 -10.324 -92.865 1.00 75.00 297 TYR A N 1
ATOM 2417 C CA . TYR A 1 297 ? 45.848 -10.157 -94.141 1.00 75.00 297 TYR A CA 1
ATOM 2418 C C . TYR A 1 297 ? 46.486 -9.097 -95.051 1.00 75.00 297 TYR A C 1
ATOM 2420 O O . TYR A 1 297 ? 46.537 -9.291 -96.261 1.00 75.00 297 TYR A O 1
ATOM 2428 N N . GLU A 1 298 ? 47.015 -7.997 -94.509 1.00 69.25 298 GLU A N 1
ATOM 2429 C CA . GLU A 1 298 ? 47.782 -7.015 -95.289 1.00 69.25 298 GLU A CA 1
ATOM 2430 C C . GLU A 1 298 ? 49.105 -7.607 -95.801 1.00 69.25 298 GLU A C 1
ATOM 2432 O O . GLU A 1 298 ? 49.515 -7.346 -96.936 1.00 69.25 298 GLU A O 1
ATOM 2437 N N . LYS A 1 299 ? 49.775 -8.444 -94.998 1.00 65.81 299 LYS A N 1
ATOM 2438 C CA . LYS A 1 299 ? 50.967 -9.176 -95.439 1.00 65.81 299 LYS A CA 1
ATOM 2439 C C . LYS A 1 299 ? 50.655 -10.235 -96.489 1.00 65.81 299 LYS A C 1
ATOM 2441 O O . LYS A 1 299 ? 51.394 -10.316 -97.460 1.00 65.81 299 LYS A O 1
ATOM 2446 N N . ASP A 1 300 ? 49.567 -10.980 -96.356 1.00 61.59 300 ASP A N 1
ATOM 2447 C CA . ASP A 1 300 ? 49.150 -11.959 -97.362 1.00 61.59 300 ASP A CA 1
ATOM 2448 C C . ASP A 1 300 ? 48.712 -11.267 -98.658 1.00 61.59 300 ASP A C 1
ATOM 2450 O O . ASP A 1 300 ? 49.124 -11.688 -99.733 1.00 61.59 300 ASP A O 1
ATOM 2454 N N . ALA A 1 301 ? 48.010 -10.131 -98.587 1.00 59.62 301 ALA A N 1
ATOM 2455 C CA . ALA A 1 301 ? 47.673 -9.332 -99.768 1.00 59.62 301 ALA A CA 1
ATOM 2456 C C . ALA A 1 301 ? 48.922 -8.758 -100.467 1.00 59.62 301 ALA A C 1
ATOM 2458 O O . ALA A 1 301 ? 49.005 -8.722 -101.697 1.00 59.62 301 ALA A O 1
ATOM 2459 N N . THR A 1 302 ? 49.926 -8.321 -99.699 1.00 60.09 302 THR A N 1
ATOM 2460 C CA . THR A 1 302 ? 51.207 -7.864 -100.269 1.00 60.09 302 THR A CA 1
ATOM 2461 C C . THR A 1 302 ? 52.064 -9.021 -100.787 1.00 60.09 302 THR A C 1
ATOM 2463 O O . THR A 1 302 ? 52.772 -8.836 -101.777 1.00 60.09 302 THR A O 1
ATOM 2466 N N . PHE A 1 303 ? 51.973 -10.214 -100.191 1.00 59.00 303 PHE A N 1
ATOM 2467 C CA . PHE A 1 303 ? 52.645 -11.429 -100.654 1.00 59.00 303 PHE A CA 1
ATOM 2468 C C . PHE A 1 303 ? 51.996 -12.006 -101.919 1.00 59.00 303 PHE A C 1
ATOM 2470 O O . PHE A 1 303 ? 52.722 -12.349 -102.846 1.00 59.00 303 PHE A O 1
ATOM 2477 N N . GLU A 1 304 ? 50.664 -12.028 -102.025 1.00 58.59 304 GLU A N 1
ATOM 2478 C CA . GLU A 1 304 ? 49.945 -12.332 -103.272 1.00 58.59 304 GLU A CA 1
ATOM 2479 C C . GLU A 1 304 ? 50.284 -11.309 -104.365 1.00 58.59 304 GLU A C 1
ATOM 2481 O O . GLU A 1 304 ? 50.581 -11.686 -105.497 1.00 58.59 304 GLU A O 1
ATOM 2486 N N . GLY A 1 305 ? 50.351 -10.015 -104.027 1.00 58.09 305 GLY A N 1
ATOM 2487 C CA . GLY A 1 305 ? 50.810 -8.971 -104.950 1.00 58.09 305 GLY A CA 1
ATOM 2488 C C . GLY A 1 305 ? 52.268 -9.148 -105.407 1.00 58.09 305 GLY A C 1
ATOM 2489 O O . GLY A 1 305 ? 52.593 -8.883 -106.566 1.00 58.09 305 GLY A O 1
ATOM 2490 N N . LEU A 1 306 ? 53.154 -9.623 -104.525 1.00 57.34 306 LEU A N 1
ATOM 2491 C CA . LEU A 1 306 ? 54.548 -9.952 -104.847 1.00 57.34 306 LEU A CA 1
ATOM 2492 C C . LEU A 1 306 ? 54.675 -11.251 -105.652 1.00 57.34 306 LEU A C 1
ATOM 2494 O O . LEU A 1 306 ? 55.514 -11.305 -106.547 1.00 57.34 306 LEU A O 1
ATOM 2498 N N . GLN A 1 307 ? 53.850 -12.266 -105.382 1.00 55.34 307 GLN A N 1
ATOM 2499 C CA . GLN A 1 307 ? 53.779 -13.491 -106.182 1.00 55.34 307 GLN A CA 1
ATOM 2500 C C . GLN A 1 307 ? 53.238 -13.221 -107.588 1.00 55.34 307 GLN A C 1
ATOM 2502 O O . GLN A 1 307 ? 53.761 -13.771 -108.550 1.00 55.34 307 GLN A O 1
ATOM 2507 N N . LEU A 1 308 ? 52.248 -12.337 -107.735 1.00 54.47 308 LEU A N 1
ATOM 2508 C CA . LEU A 1 308 ? 51.758 -11.903 -109.046 1.00 54.47 308 LEU A CA 1
ATOM 2509 C C . LEU A 1 308 ? 52.842 -11.155 -109.832 1.00 54.47 308 LEU A C 1
ATOM 2511 O O . LEU A 1 308 ? 53.060 -11.461 -111.002 1.00 54.47 308 LEU A O 1
ATOM 2515 N N . ARG A 1 309 ? 53.593 -10.250 -109.186 1.00 53.94 309 ARG A N 1
ATOM 2516 C CA . ARG A 1 309 ? 54.734 -9.570 -109.829 1.00 53.94 309 ARG A CA 1
ATOM 2517 C C . ARG A 1 309 ? 55.892 -10.514 -110.152 1.00 53.94 309 ARG A C 1
ATOM 2519 O O . ARG A 1 309 ? 56.553 -10.332 -111.172 1.00 53.94 309 ARG A O 1
ATOM 2526 N N . SER A 1 310 ? 56.163 -11.513 -109.311 1.00 51.06 310 SER A N 1
ATOM 2527 C CA . SER A 1 310 ? 57.224 -12.489 -109.580 1.00 51.06 310 SER A CA 1
ATOM 2528 C C . SER A 1 310 ? 56.832 -13.472 -110.689 1.00 51.06 310 SER A C 1
ATOM 2530 O O . SER A 1 310 ? 57.679 -13.808 -111.516 1.00 51.06 310 SER A O 1
ATOM 2532 N N . LEU A 1 311 ? 55.553 -13.846 -110.796 1.00 52.69 311 LEU A N 1
ATOM 2533 C CA . LEU A 1 311 ? 55.008 -14.606 -111.926 1.00 52.69 311 LEU A CA 1
ATOM 2534 C C . LEU A 1 311 ? 55.004 -13.798 -113.232 1.00 52.69 311 LEU A C 1
ATOM 2536 O O . LEU A 1 311 ? 55.373 -14.349 -114.267 1.00 52.69 311 LEU A O 1
ATOM 2540 N N . GLU A 1 312 ? 54.685 -12.499 -113.198 1.00 53.75 312 GLU A N 1
ATOM 2541 C CA . GLU A 1 312 ? 54.871 -11.605 -114.355 1.00 53.75 312 GLU A CA 1
ATOM 2542 C C . GLU A 1 312 ? 56.345 -11.523 -114.780 1.00 53.75 312 GLU A C 1
ATOM 2544 O O . GLU A 1 312 ? 56.643 -11.547 -115.973 1.00 53.75 312 GLU A O 1
ATOM 2549 N N . SER A 1 313 ? 57.282 -11.506 -113.825 1.00 50.38 313 SER A N 1
ATOM 2550 C CA . SER A 1 313 ? 58.723 -11.494 -114.124 1.00 50.38 313 SER A CA 1
ATOM 2551 C C . SER A 1 313 ? 59.261 -12.825 -114.674 1.00 50.38 313 SER A C 1
ATOM 2553 O O . SER A 1 313 ? 60.282 -12.836 -115.352 1.00 50.38 313 SER A O 1
ATOM 2555 N N . LEU A 1 314 ? 58.565 -13.943 -114.430 1.00 46.88 314 LEU A N 1
ATOM 2556 C CA . LEU A 1 314 ? 58.920 -15.282 -114.922 1.00 46.88 314 LEU A CA 1
ATOM 2557 C C . LEU A 1 314 ? 58.362 -15.592 -116.322 1.00 46.88 314 LEU A C 1
ATOM 2559 O O . LEU A 1 314 ? 58.765 -16.587 -116.923 1.00 46.88 314 LEU A O 1
ATOM 2563 N N . LEU A 1 315 ? 57.472 -14.749 -116.863 1.00 47.53 315 LEU A N 1
ATOM 2564 C CA . LEU A 1 315 ? 56.952 -14.877 -118.231 1.00 47.53 315 LEU A CA 1
ATOM 2565 C C . LEU A 1 315 ? 57.765 -14.082 -119.271 1.00 47.53 315 LEU A C 1
ATOM 2567 O O . LEU A 1 315 ? 57.460 -14.133 -120.463 1.00 47.53 315 LEU A O 1
ATOM 2571 N N . VAL A 1 316 ? 58.806 -13.363 -118.845 1.00 46.69 316 VAL A N 1
ATOM 2572 C CA . VAL A 1 316 ? 59.686 -12.605 -119.740 1.00 46.69 316 VAL A CA 1
ATOM 2573 C C . VAL A 1 316 ? 60.940 -13.430 -120.030 1.00 46.69 316 VAL A C 1
ATOM 2575 O O . VAL A 1 316 ? 61.856 -13.532 -119.219 1.00 46.69 316 VAL A O 1
ATOM 2578 N N . VAL A 1 317 ? 60.952 -14.047 -121.214 1.00 42.38 317 VAL A N 1
ATOM 2579 C CA . VAL A 1 317 ? 62.142 -14.634 -121.843 1.00 42.38 317 VAL A CA 1
ATOM 2580 C C . VAL A 1 317 ? 63.093 -13.500 -122.231 1.00 42.38 317 VAL A C 1
ATOM 2582 O O . VAL A 1 317 ? 62.746 -12.608 -123.001 1.00 42.38 317 VAL A O 1
ATOM 2585 N N . ASP A 1 318 ? 64.283 -13.568 -121.658 1.00 36.66 318 ASP A N 1
ATOM 2586 C CA . ASP A 1 318 ? 65.393 -12.620 -121.757 1.00 36.66 318 ASP A CA 1
ATOM 2587 C C . ASP A 1 318 ? 66.109 -12.702 -123.140 1.00 36.66 318 ASP A C 1
ATOM 2589 O O . ASP A 1 318 ? 65.916 -13.687 -123.864 1.00 36.66 318 ASP A O 1
ATOM 2593 N N . PRO A 1 319 ? 66.981 -11.737 -123.528 1.00 44.72 319 PRO A N 1
ATOM 2594 C CA . PRO A 1 319 ? 68.336 -11.809 -122.977 1.00 44.72 319 PRO A CA 1
ATOM 2595 C C . PRO A 1 319 ? 69.042 -10.470 -122.659 1.00 44.72 319 PRO A C 1
ATOM 2597 O O . PRO A 1 319 ? 69.325 -9.675 -123.553 1.00 44.72 319 PRO A O 1
ATOM 2600 N N . SER A 1 320 ? 69.552 -10.415 -121.414 1.00 34.41 320 SER A N 1
ATOM 2601 C CA . SER A 1 320 ? 70.951 -10.088 -121.038 1.00 34.41 320 SER A CA 1
ATOM 2602 C C . SER A 1 320 ? 71.401 -8.609 -120.924 1.00 34.41 320 SER A C 1
ATOM 2604 O O . SER A 1 320 ? 70.916 -7.739 -121.637 1.00 34.41 320 SER A O 1
ATOM 2606 N N . PRO A 1 321 ? 72.499 -8.323 -120.182 1.00 47.50 321 PRO A N 1
ATOM 2607 C CA . PRO A 1 321 ? 72.730 -8.625 -118.758 1.00 47.50 321 PRO A CA 1
ATOM 2608 C C . PRO A 1 321 ? 73.374 -7.423 -118.009 1.00 47.50 321 PRO A C 1
ATOM 2610 O O . PRO A 1 321 ? 74.104 -6.640 -118.610 1.00 47.50 321 PRO A O 1
ATOM 2613 N N . SER A 1 322 ? 73.212 -7.285 -116.685 1.00 33.03 322 SER A N 1
ATOM 2614 C CA . SER A 1 322 ? 74.299 -6.820 -115.784 1.00 33.03 322 SER A CA 1
ATOM 2615 C C . SER A 1 322 ? 73.887 -6.711 -114.304 1.00 33.03 322 SER A C 1
ATOM 2617 O O . SER A 1 322 ? 73.026 -5.931 -113.922 1.00 33.03 322 SER A O 1
ATOM 2619 N N . HIS A 1 323 ? 74.645 -7.455 -113.495 1.00 34.38 323 HIS A N 1
ATOM 2620 C CA . HIS A 1 323 ? 74.951 -7.300 -112.068 1.00 34.38 323 HIS A CA 1
ATOM 2621 C C . HIS A 1 323 ? 73.968 -7.771 -110.972 1.00 34.38 323 HIS A C 1
ATOM 2623 O O . HIS A 1 323 ? 72.779 -7.491 -110.933 1.00 34.38 323 HIS A O 1
ATOM 2629 N N . GLN A 1 324 ? 74.591 -8.549 -110.084 1.00 38.19 324 GLN A N 1
ATOM 2630 C CA . GLN A 1 324 ? 74.120 -9.386 -108.983 1.00 38.19 324 GLN A CA 1
ATOM 2631 C C . GLN A 1 324 ? 73.801 -8.609 -107.680 1.00 38.19 324 GLN A C 1
ATOM 2633 O O . GLN A 1 324 ? 74.083 -7.415 -107.596 1.00 38.19 324 GLN A O 1
ATOM 2638 N N . PRO A 1 325 ? 73.215 -9.292 -106.671 1.00 47.12 325 PRO A N 1
ATOM 2639 C CA . PRO A 1 325 ? 72.336 -8.728 -105.647 1.00 47.12 325 PRO A CA 1
ATOM 2640 C C . PRO A 1 325 ? 73.032 -8.529 -104.293 1.00 47.12 325 PRO A C 1
ATOM 2642 O O . PRO A 1 325 ? 74.118 -9.058 -104.068 1.00 47.12 325 PRO A O 1
ATOM 2645 N N . LEU A 1 326 ? 72.351 -7.882 -103.341 1.00 31.69 326 LEU A N 1
ATOM 2646 C CA . LEU A 1 326 ? 72.636 -8.087 -101.920 1.00 31.69 326 LEU A CA 1
ATOM 2647 C C . LEU A 1 326 ? 71.353 -8.456 -101.167 1.00 31.69 326 LEU A C 1
ATOM 2649 O O . LEU A 1 326 ? 70.443 -7.652 -100.984 1.00 31.69 326 LEU A O 1
ATOM 2653 N N . ILE A 1 327 ? 71.314 -9.725 -100.777 1.00 43.53 327 ILE A N 1
ATOM 2654 C CA . ILE A 1 327 ? 70.472 -10.287 -99.728 1.00 43.53 327 ILE A CA 1
ATOM 2655 C C . ILE A 1 327 ? 71.112 -9.870 -98.403 1.00 43.53 327 ILE A C 1
ATOM 2657 O O . ILE A 1 327 ? 72.304 -10.112 -98.220 1.00 43.53 327 ILE A O 1
ATOM 2661 N N . GLU A 1 328 ? 70.334 -9.326 -97.469 1.00 31.47 328 GLU A N 1
ATOM 2662 C CA . GLU A 1 328 ? 70.727 -9.311 -96.062 1.00 31.47 328 GLU A CA 1
ATOM 2663 C C . GLU A 1 328 ? 69.623 -9.920 -95.195 1.00 31.47 328 GLU A C 1
ATOM 2665 O O . GLU A 1 328 ? 68.423 -9.788 -95.437 1.00 31.47 328 GLU A O 1
ATOM 2670 N N . SER A 1 329 ? 70.099 -10.723 -94.260 1.00 34.66 329 SER A N 1
ATOM 2671 C CA . SER A 1 329 ? 69.468 -11.844 -93.586 1.00 34.66 329 SER A CA 1
ATOM 2672 C C . SER A 1 329 ? 68.510 -11.456 -92.466 1.00 34.66 329 SER A C 1
ATOM 2674 O O . SER A 1 329 ? 68.840 -10.656 -91.596 1.00 34.66 329 SER A O 1
ATOM 2676 N N . VAL A 1 330 ? 67.386 -12.171 -92.393 1.00 38.47 330 VAL A N 1
ATOM 2677 C CA . VAL A 1 330 ? 66.605 -12.341 -91.164 1.00 38.47 330 VAL A CA 1
ATOM 2678 C C . VAL A 1 330 ? 67.339 -13.345 -90.269 1.00 38.47 330 VAL A C 1
ATOM 2680 O O . VAL A 1 330 ? 67.346 -14.543 -90.556 1.00 38.47 330 VAL A O 1
ATOM 2683 N N . SER A 1 331 ? 67.952 -12.874 -89.183 1.00 36.28 331 SER A N 1
ATOM 2684 C CA . SER A 1 331 ? 68.382 -13.720 -88.063 1.00 36.28 331 SER A CA 1
ATOM 2685 C C . SER A 1 331 ? 67.301 -13.744 -86.978 1.00 36.28 331 SER A C 1
ATOM 2687 O O . SER A 1 331 ? 66.783 -12.707 -86.577 1.00 36.28 331 SER A O 1
ATOM 2689 N N . LYS A 1 332 ? 66.956 -14.960 -86.546 1.00 42.50 332 LYS A N 1
ATOM 2690 C CA . LYS A 1 332 ? 65.968 -15.314 -85.519 1.00 42.50 332 LYS A CA 1
ATOM 2691 C C . LYS A 1 332 ? 66.475 -14.976 -84.108 1.00 42.50 332 LYS A C 1
ATOM 2693 O O . LYS A 1 332 ? 67.536 -15.465 -83.735 1.00 42.50 332 LYS A O 1
ATOM 2698 N N . ASP A 1 333 ? 65.675 -14.261 -83.319 1.00 38.41 333 ASP A N 1
ATOM 2699 C CA . ASP A 1 333 ? 65.820 -14.168 -81.859 1.00 38.41 333 ASP A CA 1
ATOM 2700 C C . ASP A 1 333 ? 65.232 -15.425 -81.190 1.00 38.41 333 ASP A C 1
ATOM 2702 O O . ASP A 1 333 ? 64.046 -15.718 -81.349 1.00 38.41 333 ASP A O 1
ATOM 2706 N N . ILE A 1 334 ? 66.055 -16.170 -80.441 1.00 47.62 334 ILE A N 1
ATOM 2707 C CA . ILE A 1 334 ? 65.642 -17.294 -79.570 1.00 47.62 334 ILE A CA 1
ATOM 2708 C C . ILE A 1 334 ? 65.905 -16.985 -78.068 1.00 47.62 334 ILE A C 1
ATOM 2710 O O . ILE A 1 334 ? 65.525 -17.760 -77.199 1.00 47.62 334 ILE A O 1
ATOM 2714 N N . ASP A 1 335 ? 66.411 -15.804 -77.696 1.00 49.06 335 ASP A N 1
ATOM 2715 C CA . ASP A 1 335 ? 66.893 -15.523 -76.321 1.00 49.06 335 ASP A CA 1
ATOM 2716 C C . ASP A 1 335 ? 65.840 -14.985 -75.312 1.00 49.06 335 ASP A C 1
ATOM 2718 O O . ASP A 1 335 ? 66.139 -14.156 -74.443 1.00 49.06 335 ASP A O 1
ATOM 2722 N N . SER A 1 336 ? 64.581 -15.436 -75.381 1.00 58.03 336 SER A N 1
ATOM 2723 C CA . SER A 1 336 ? 63.501 -14.837 -74.566 1.00 58.03 336 SER A CA 1
ATOM 2724 C C . SER A 1 336 ? 63.279 -15.455 -73.175 1.00 58.03 336 SER A C 1
ATOM 2726 O O . SER A 1 336 ? 62.823 -14.740 -72.281 1.00 58.03 336 SER A O 1
ATOM 2728 N N . ASP A 1 337 ? 63.580 -16.735 -72.939 1.00 53.66 337 ASP A N 1
ATOM 2729 C CA . ASP A 1 337 ? 63.145 -17.396 -71.689 1.00 53.66 337 ASP A CA 1
ATOM 2730 C C . ASP A 1 337 ? 64.160 -17.284 -70.540 1.00 53.66 337 ASP A C 1
ATOM 2732 O O . ASP A 1 337 ? 63.782 -16.983 -69.401 1.00 53.66 337 ASP A O 1
ATOM 2736 N N . ASP A 1 338 ? 65.460 -17.390 -70.825 1.00 55.69 338 ASP A N 1
ATOM 2737 C CA . ASP A 1 338 ? 66.505 -17.274 -69.796 1.00 55.69 338 ASP A CA 1
ATOM 2738 C C . ASP A 1 338 ? 66.601 -15.850 -69.225 1.00 55.69 338 ASP A C 1
ATOM 2740 O O . ASP A 1 338 ? 66.838 -15.642 -68.029 1.00 55.69 338 ASP A O 1
ATOM 2744 N N . THR A 1 339 ? 66.321 -14.834 -70.045 1.00 61.28 339 THR A N 1
ATOM 2745 C CA . THR A 1 339 ? 66.309 -13.431 -69.608 1.00 61.28 339 THR A CA 1
ATOM 2746 C C . THR A 1 339 ? 65.087 -13.091 -68.744 1.00 61.28 339 THR A C 1
ATOM 2748 O O . THR A 1 339 ? 65.181 -12.233 -67.856 1.00 61.28 339 THR A O 1
ATOM 2751 N N . LEU A 1 340 ? 63.958 -13.783 -68.936 1.00 60.19 340 LEU A N 1
ATOM 2752 C CA . LEU A 1 340 ? 62.757 -13.655 -68.105 1.00 60.19 340 LEU A CA 1
ATOM 2753 C C . LEU A 1 340 ? 62.926 -14.340 -66.746 1.00 60.19 340 LEU A C 1
ATOM 2755 O O . LEU A 1 340 ? 62.596 -13.736 -65.719 1.00 60.19 340 LEU A O 1
ATOM 2759 N N . LEU A 1 341 ? 63.506 -15.544 -66.715 1.00 64.44 341 LEU A N 1
ATOM 2760 C CA . LEU A 1 341 ? 63.761 -16.279 -65.474 1.00 64.44 341 LEU A CA 1
ATOM 2761 C C . LEU A 1 341 ? 64.738 -15.515 -64.565 1.00 64.44 341 LEU A C 1
ATOM 2763 O O . LEU A 1 341 ? 64.476 -15.322 -63.376 1.00 64.44 341 LEU A O 1
ATOM 2767 N N . VAL A 1 342 ? 65.816 -14.966 -65.136 1.00 66.94 342 VAL A N 1
ATOM 2768 C CA . VAL A 1 342 ? 66.788 -14.134 -64.403 1.00 66.94 342 VAL A CA 1
ATOM 2769 C C . VAL A 1 342 ? 66.148 -12.847 -63.869 1.00 66.94 342 VAL A C 1
ATOM 2771 O O . VAL A 1 342 ? 66.481 -12.398 -62.768 1.00 66.94 342 VAL A O 1
ATOM 2774 N N . ARG A 1 343 ? 65.196 -12.249 -64.599 1.00 70.06 343 ARG A N 1
ATOM 2775 C CA . ARG A 1 343 ? 64.457 -11.058 -64.144 1.00 70.06 343 ARG A CA 1
ATOM 2776 C C . ARG A 1 343 ? 63.520 -11.378 -62.977 1.00 70.06 343 ARG A C 1
ATOM 2778 O O . ARG A 1 343 ? 63.447 -10.590 -62.033 1.00 70.06 343 ARG A O 1
ATOM 2785 N N . LEU A 1 344 ? 62.853 -12.532 -63.012 1.00 67.38 344 LEU A N 1
ATOM 2786 C CA . LEU A 1 344 ? 62.002 -13.037 -61.929 1.00 67.38 344 LEU A CA 1
ATOM 2787 C C . LEU A 1 344 ? 62.813 -13.340 -60.666 1.00 67.38 344 LEU A C 1
ATOM 2789 O O . LEU A 1 344 ? 62.457 -12.860 -59.589 1.00 67.38 344 LEU A O 1
ATOM 2793 N N . ILE A 1 345 ? 63.947 -14.033 -60.805 1.00 66.81 345 ILE A N 1
ATOM 2794 C CA . ILE A 1 345 ? 64.854 -14.332 -59.689 1.00 66.81 345 ILE A CA 1
ATOM 2795 C C . ILE A 1 345 ? 65.393 -13.030 -59.081 1.00 66.81 345 ILE A C 1
ATOM 2797 O O . ILE A 1 345 ? 65.275 -12.826 -57.874 1.00 66.81 345 ILE A O 1
ATOM 2801 N N . LYS A 1 346 ? 65.877 -12.080 -59.896 1.00 69.12 346 LYS A N 1
ATOM 2802 C CA . LYS A 1 346 ? 66.313 -10.756 -59.404 1.00 69.12 346 LYS A CA 1
ATOM 2803 C C . LYS A 1 346 ? 65.182 -9.977 -58.721 1.00 69.12 346 LYS A C 1
ATOM 2805 O O . LYS A 1 346 ? 65.427 -9.271 -57.742 1.00 69.12 346 LYS A O 1
ATOM 2810 N N . GLY A 1 347 ? 63.947 -10.104 -59.207 1.00 68.25 347 GLY A N 1
ATOM 2811 C CA . GLY A 1 347 ? 62.762 -9.499 -58.596 1.00 68.25 347 GLY A CA 1
ATOM 2812 C C . GLY A 1 347 ? 62.429 -10.079 -57.218 1.00 68.25 347 GLY A C 1
ATOM 2813 O O . GLY A 1 347 ? 62.119 -9.321 -56.296 1.00 68.25 347 GLY A O 1
ATOM 2814 N N . LEU A 1 348 ? 62.542 -11.400 -57.061 1.00 65.88 348 LEU A N 1
ATOM 2815 C CA . LEU A 1 348 ? 62.316 -12.104 -55.796 1.00 65.88 348 LEU A CA 1
ATOM 2816 C C . LEU A 1 348 ? 63.423 -11.808 -54.774 1.00 65.88 348 LEU A C 1
ATOM 2818 O O . LEU A 1 348 ? 63.110 -11.441 -53.643 1.00 65.88 348 LEU A O 1
ATOM 2822 N N . VAL A 1 349 ? 64.694 -11.818 -55.196 1.00 66.25 349 VAL A N 1
ATOM 2823 C CA . VAL A 1 349 ? 65.851 -11.414 -54.369 1.00 66.25 349 VAL A CA 1
ATOM 2824 C C . VAL A 1 349 ? 65.669 -9.992 -53.834 1.00 66.25 349 VAL A C 1
ATOM 2826 O O . VAL A 1 349 ? 65.844 -9.732 -52.645 1.00 66.25 349 VAL A O 1
ATOM 2829 N N . LYS A 1 350 ? 65.233 -9.061 -54.692 1.00 69.44 350 LYS A N 1
ATOM 2830 C CA . LYS A 1 350 ? 65.003 -7.661 -54.310 1.00 69.44 350 LYS A CA 1
ATOM 2831 C C . LYS A 1 350 ? 63.837 -7.489 -53.328 1.00 69.44 350 LYS A C 1
ATOM 2833 O O . LYS A 1 350 ? 63.868 -6.561 -52.522 1.00 69.44 350 LYS A O 1
ATOM 2838 N N . LYS A 1 351 ? 62.808 -8.344 -53.382 1.00 68.81 351 LYS A N 1
ATOM 2839 C CA . LYS A 1 351 ? 61.699 -8.335 -52.410 1.00 68.81 351 LYS A CA 1
ATOM 2840 C C . LYS A 1 351 ? 62.121 -8.926 -51.061 1.00 68.81 351 LYS A C 1
ATOM 2842 O O . LYS A 1 351 ? 61.838 -8.301 -50.042 1.00 68.81 351 LYS A O 1
ATOM 2847 N N . ALA A 1 352 ? 62.842 -10.048 -51.061 1.00 61.28 352 ALA A N 1
ATOM 2848 C CA . ALA A 1 352 ? 63.355 -10.685 -49.847 1.00 61.28 352 ALA A CA 1
ATOM 2849 C C . ALA A 1 352 ? 64.339 -9.772 -49.084 1.00 61.28 352 ALA A C 1
ATOM 2851 O O . ALA A 1 352 ? 64.183 -9.553 -47.885 1.00 61.28 352 ALA A O 1
ATOM 2852 N N . LEU A 1 353 ? 65.282 -9.132 -49.789 1.00 63.78 353 LEU A N 1
ATOM 2853 C CA . LEU A 1 353 ? 66.290 -8.242 -49.186 1.00 63.78 353 LEU A CA 1
ATOM 2854 C C . LEU A 1 353 ? 65.723 -6.916 -48.650 1.00 63.78 353 LEU A C 1
ATOM 2856 O O . LEU A 1 353 ? 66.251 -6.353 -47.691 1.00 63.78 353 LEU A O 1
ATOM 2860 N N . LYS A 1 354 ? 64.615 -6.420 -49.222 1.00 66.12 354 LYS A N 1
ATOM 2861 C CA . LYS A 1 354 ? 63.898 -5.255 -48.672 1.00 66.12 354 LYS A CA 1
ATOM 2862 C C . LYS A 1 354 ? 63.259 -5.553 -47.315 1.00 66.12 354 LYS A C 1
ATOM 2864 O O . LYS A 1 354 ? 63.179 -4.650 -46.488 1.00 66.12 354 LYS A O 1
ATOM 2869 N N . GLN A 1 355 ? 62.810 -6.788 -47.087 1.00 62.78 355 GLN A N 1
ATOM 2870 C CA . GLN A 1 355 ? 62.232 -7.198 -45.804 1.00 62.78 355 GLN A CA 1
ATOM 2871 C C . GLN A 1 355 ? 63.310 -7.449 -44.736 1.00 62.78 355 GLN A C 1
ATOM 2873 O O . GLN A 1 355 ? 63.056 -7.176 -43.566 1.00 62.78 355 GLN A O 1
ATOM 2878 N N . SER A 1 356 ? 64.524 -7.866 -45.123 1.00 59.38 356 SER A N 1
ATOM 2879 C CA . SER A 1 356 ? 65.657 -8.085 -44.204 1.00 59.38 356 SER A CA 1
ATOM 2880 C C . SER A 1 356 ? 66.589 -6.874 -43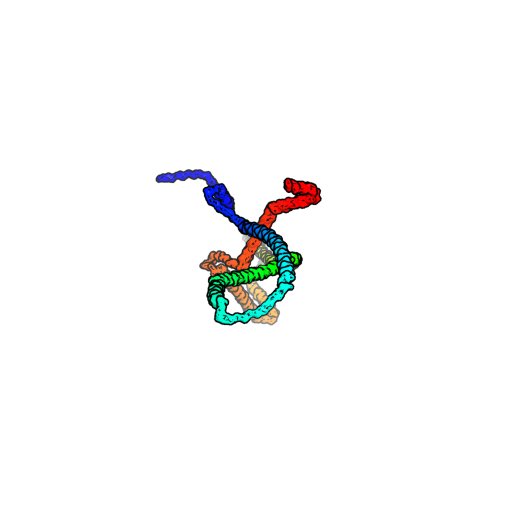.995 1.00 59.38 356 SER A C 1
ATOM 2882 O O . SER A 1 356 ? 67.553 -6.976 -43.241 1.00 59.38 356 SER A O 1
ATOM 2884 N N . LYS A 1 357 ? 66.298 -5.712 -44.608 1.00 59.88 357 LYS A N 1
ATOM 2885 C CA . LYS A 1 357 ? 67.072 -4.451 -44.506 1.00 59.88 357 LYS A CA 1
ATOM 2886 C C . LYS A 1 357 ? 68.559 -4.565 -44.909 1.00 59.88 357 LYS A C 1
ATOM 2888 O O . LYS A 1 357 ? 69.412 -3.957 -44.265 1.00 59.88 357 LYS A O 1
ATOM 2893 N N . MET A 1 358 ? 68.887 -5.282 -45.988 1.00 58.66 358 MET A N 1
ATOM 2894 C CA . MET A 1 358 ? 70.264 -5.352 -46.518 1.00 58.66 358 MET A CA 1
ATOM 2895 C C . MET A 1 358 ? 70.379 -4.847 -47.969 1.00 58.66 358 MET A C 1
ATOM 2897 O O . MET A 1 358 ? 69.481 -5.055 -48.786 1.00 58.66 358 MET A O 1
ATOM 2901 N N . ASN A 1 359 ? 71.487 -4.163 -48.295 1.00 58.41 359 ASN A N 1
ATOM 2902 C CA . ASN A 1 359 ? 71.732 -3.544 -49.606 1.00 58.41 359 ASN A CA 1
ATOM 2903 C C . ASN A 1 359 ? 72.289 -4.546 -50.635 1.00 58.41 359 ASN A C 1
ATOM 2905 O O . ASN A 1 359 ? 73.219 -5.297 -50.366 1.00 58.41 359 ASN A O 1
ATOM 2909 N N . THR A 1 360 ? 71.750 -4.511 -51.857 1.00 55.50 360 THR A N 1
ATOM 2910 C CA . THR A 1 360 ? 71.964 -5.516 -52.920 1.00 55.50 360 THR A CA 1
ATOM 2911 C C . THR A 1 360 ? 73.339 -5.497 -53.602 1.00 55.50 360 THR A C 1
ATOM 2913 O O . THR A 1 360 ? 73.579 -6.339 -54.461 1.00 55.50 360 THR A O 1
ATOM 2916 N N . ALA A 1 361 ? 74.213 -4.533 -53.303 1.00 58.56 361 ALA A N 1
ATOM 2917 C CA . ALA A 1 361 ? 75.450 -4.319 -54.064 1.00 58.56 361 ALA A CA 1
ATOM 2918 C C . ALA A 1 361 ? 76.695 -5.009 -53.472 1.00 58.56 361 ALA A C 1
ATOM 2920 O O . ALA A 1 361 ? 77.683 -5.154 -54.184 1.00 58.56 361 ALA A O 1
ATOM 2921 N N . GLU A 1 362 ? 76.651 -5.447 -52.209 1.00 57.75 362 GLU A N 1
ATOM 2922 C CA . GLU A 1 362 ? 77.847 -5.905 -51.472 1.00 57.75 362 GLU A CA 1
ATOM 2923 C C . GLU A 1 362 ? 77.840 -7.402 -51.112 1.00 57.75 362 GLU A C 1
ATOM 2925 O O . GLU A 1 362 ? 78.852 -7.926 -50.661 1.00 57.75 362 GLU A O 1
ATOM 2930 N N . LEU A 1 363 ? 76.728 -8.111 -51.329 1.00 61.16 363 LEU A N 1
ATOM 2931 C CA . LEU A 1 363 ? 76.562 -9.509 -50.909 1.00 61.16 363 LEU A CA 1
ATOM 2932 C C . LEU A 1 363 ? 76.952 -10.486 -52.020 1.00 61.16 363 LEU A C 1
ATOM 2934 O O . LEU A 1 363 ? 76.485 -10.354 -53.159 1.00 61.16 363 LEU A O 1
ATOM 2938 N N . SER A 1 364 ? 77.754 -11.502 -51.687 1.00 70.38 364 SER A N 1
ATOM 2939 C CA . SER A 1 364 ? 78.158 -12.526 -52.656 1.00 70.38 364 SER A CA 1
ATOM 2940 C C . SER A 1 364 ? 76.957 -13.375 -53.103 1.00 70.38 364 SER A C 1
ATOM 2942 O O . SER A 1 364 ? 75.960 -13.502 -52.390 1.00 70.38 364 SER A O 1
ATOM 2944 N N . LEU A 1 365 ? 77.034 -13.993 -54.287 1.00 66.25 365 LEU A N 1
ATOM 2945 C CA . LEU A 1 365 ? 75.934 -14.792 -54.852 1.00 66.25 365 LEU A CA 1
ATOM 2946 C C . LEU A 1 365 ? 75.468 -15.919 -53.903 1.00 66.25 365 LEU A C 1
ATOM 2948 O O . LEU A 1 365 ? 74.276 -16.206 -53.823 1.00 66.25 365 LEU A O 1
ATOM 2952 N N . ALA A 1 366 ? 76.391 -16.511 -53.140 1.00 69.56 366 ALA A N 1
ATOM 2953 C CA . ALA A 1 366 ? 76.078 -17.539 -52.148 1.00 69.56 366 ALA A CA 1
ATOM 2954 C C . ALA A 1 366 ? 75.269 -16.984 -50.959 1.00 69.56 366 ALA A C 1
ATOM 2956 O O . ALA A 1 366 ? 74.357 -17.645 -50.466 1.00 69.56 366 ALA A O 1
ATOM 2957 N N . GLU A 1 367 ? 75.544 -15.748 -50.535 1.00 67.44 367 GLU A N 1
ATOM 2958 C CA . GLU A 1 367 ? 74.800 -15.076 -49.464 1.00 67.44 367 GLU A CA 1
ATOM 2959 C C . GLU A 1 367 ? 73.414 -14.632 -49.941 1.00 67.44 367 GLU A C 1
ATOM 2961 O O . GLU A 1 367 ? 72.447 -14.741 -49.193 1.00 67.44 367 GLU A O 1
ATOM 2966 N N . GLN A 1 368 ? 73.278 -14.223 -51.207 1.00 66.94 368 GLN A N 1
ATOM 2967 C CA . GLN A 1 368 ? 71.974 -13.905 -51.802 1.00 66.94 368 GLN A CA 1
ATOM 2968 C C . GLN A 1 368 ? 71.065 -15.140 -51.895 1.00 66.94 368 GLN A C 1
ATOM 2970 O O . GLN A 1 368 ? 69.868 -15.046 -51.617 1.00 66.94 368 GLN A O 1
ATOM 2975 N N . ILE A 1 369 ? 71.626 -16.305 -52.239 1.00 72.19 369 ILE A N 1
ATOM 2976 C CA . ILE A 1 369 ? 70.893 -17.579 -52.246 1.00 72.19 369 ILE A CA 1
ATOM 2977 C C . ILE A 1 369 ? 70.493 -17.976 -50.820 1.00 72.19 369 ILE A C 1
ATOM 2979 O O . ILE A 1 369 ? 69.357 -18.399 -50.609 1.00 72.19 369 ILE A O 1
ATOM 2983 N N . LYS A 1 370 ? 71.375 -17.781 -49.832 1.00 77.00 370 LYS A N 1
ATOM 2984 C CA . LYS A 1 370 ? 71.064 -18.054 -48.424 1.00 77.00 370 LYS A CA 1
ATOM 2985 C C . LYS A 1 370 ? 69.937 -17.159 -47.898 1.00 77.00 370 LYS A C 1
ATOM 2987 O O . LYS A 1 370 ? 68.997 -17.669 -47.308 1.00 77.00 370 LYS A O 1
ATOM 2992 N N . VAL A 1 371 ? 69.953 -15.858 -48.202 1.00 72.88 371 VAL A N 1
ATOM 2993 C CA . VAL A 1 371 ? 68.867 -14.933 -47.821 1.00 72.88 371 VAL A CA 1
ATOM 2994 C C . VAL A 1 371 ? 67.534 -15.317 -48.471 1.00 72.88 371 VAL A C 1
ATOM 2996 O O . VAL A 1 371 ? 66.490 -15.202 -47.835 1.00 72.88 371 VAL A O 1
ATOM 2999 N N . LEU A 1 372 ? 67.544 -15.797 -49.719 1.00 72.62 372 LEU A N 1
ATOM 3000 C CA . LEU A 1 372 ? 66.337 -16.334 -50.354 1.00 72.62 372 LEU A CA 1
ATOM 3001 C C . LEU A 1 372 ? 65.838 -17.617 -49.677 1.00 72.62 372 LEU A C 1
ATOM 3003 O O . LEU A 1 372 ? 64.631 -17.786 -49.526 1.00 72.62 372 LEU A O 1
ATOM 3007 N N . GLN A 1 373 ? 66.740 -18.515 -49.278 1.00 78.69 373 GLN A N 1
ATOM 3008 C CA . GLN A 1 373 ? 66.376 -19.736 -48.558 1.00 78.69 373 GLN A CA 1
ATOM 3009 C C . GLN A 1 373 ? 65.814 -19.423 -47.166 1.00 78.69 373 GLN A C 1
ATOM 3011 O O . GLN A 1 373 ? 64.778 -19.975 -46.805 1.00 78.69 373 GLN A O 1
ATOM 3016 N N . ASP A 1 374 ? 66.427 -18.493 -46.434 1.00 78.25 374 ASP A N 1
ATOM 3017 C CA . ASP A 1 374 ? 65.952 -18.038 -45.123 1.00 78.25 374 ASP A CA 1
ATOM 3018 C C . ASP A 1 374 ? 64.590 -17.327 -45.247 1.00 78.25 374 ASP A C 1
ATOM 3020 O O . ASP A 1 374 ? 63.693 -17.536 -44.431 1.00 78.25 374 ASP A O 1
ATOM 3024 N N . HIS A 1 375 ? 64.387 -16.538 -46.311 1.00 77.31 375 HIS A N 1
ATOM 3025 C CA . HIS A 1 375 ? 63.097 -15.909 -46.618 1.00 77.31 375 HIS A CA 1
ATOM 3026 C C . HIS A 1 375 ? 62.014 -16.945 -46.941 1.00 77.31 375 HIS A C 1
ATOM 3028 O O . HIS A 1 375 ? 60.910 -16.857 -46.406 1.00 77.31 375 HIS A O 1
ATOM 3034 N N . ALA A 1 376 ? 62.339 -17.969 -47.733 1.00 74.88 376 ALA A N 1
ATOM 3035 C CA . ALA A 1 376 ? 61.424 -19.069 -48.024 1.00 74.88 376 ALA A CA 1
ATOM 3036 C C . ALA A 1 376 ? 61.092 -19.897 -46.769 1.00 74.88 376 ALA A C 1
ATOM 3038 O O . ALA A 1 376 ? 59.938 -20.277 -46.579 1.00 74.88 376 ALA A O 1
ATOM 3039 N N . GLN A 1 377 ? 62.066 -20.145 -45.885 1.00 80.19 377 GLN A N 1
ATOM 3040 C CA . GLN A 1 377 ? 61.831 -20.826 -44.607 1.00 80.19 377 GLN A CA 1
ATOM 3041 C C . GLN A 1 377 ? 60.938 -20.002 -43.676 1.00 80.19 377 GLN A C 1
ATOM 3043 O O . GLN A 1 377 ? 59.976 -20.544 -43.136 1.00 80.19 377 GLN A O 1
ATOM 3048 N N . MET A 1 378 ? 61.194 -18.698 -43.542 1.00 80.50 378 MET A N 1
ATOM 3049 C CA . MET A 1 378 ? 60.357 -17.794 -42.747 1.00 80.50 378 MET A CA 1
ATOM 3050 C C . MET A 1 378 ? 58.934 -17.705 -43.312 1.00 80.50 378 MET A C 1
ATOM 3052 O O . MET A 1 378 ? 57.963 -17.741 -42.561 1.00 80.50 378 MET A O 1
ATOM 3056 N N . GLN A 1 379 ? 58.787 -17.641 -44.638 1.00 80.25 379 GLN A N 1
ATOM 3057 C CA . GLN A 1 379 ? 57.475 -17.610 -45.279 1.00 80.25 379 GLN A CA 1
ATOM 3058 C C . GLN A 1 379 ? 56.719 -18.934 -45.099 1.00 80.25 379 GLN A C 1
ATOM 3060 O O . GLN A 1 379 ? 55.511 -18.910 -44.872 1.00 80.25 379 GLN A O 1
ATOM 3065 N N . ASN A 1 380 ? 57.414 -20.075 -45.131 1.00 77.94 380 ASN A N 1
ATOM 3066 C CA . ASN A 1 380 ? 56.820 -21.379 -44.837 1.00 77.94 380 ASN A CA 1
ATOM 3067 C C . ASN A 1 380 ? 56.411 -21.522 -43.366 1.00 77.94 380 ASN A C 1
ATOM 3069 O O . ASN A 1 380 ? 55.341 -22.069 -43.105 1.00 77.94 380 ASN A O 1
ATOM 3073 N N . GLN A 1 381 ? 57.221 -21.025 -42.425 1.00 81.75 381 GLN A N 1
ATOM 3074 C CA . GLN A 1 381 ? 56.868 -20.989 -41.001 1.00 81.75 381 GLN A CA 1
ATOM 3075 C C . GLN A 1 381 ? 55.639 -20.116 -40.768 1.00 81.75 381 GLN A C 1
ATOM 3077 O O . GLN A 1 381 ? 54.674 -20.582 -40.177 1.00 81.75 381 GLN A O 1
ATOM 3082 N N . LYS A 1 382 ? 55.620 -18.906 -41.335 1.00 82.56 382 LYS A N 1
ATOM 3083 C CA . LYS A 1 382 ? 54.464 -18.013 -41.248 1.00 82.56 382 LYS A CA 1
ATOM 3084 C C . LYS A 1 382 ? 53.206 -18.637 -41.851 1.00 82.56 382 LYS A C 1
ATOM 3086 O O . LYS A 1 382 ? 52.136 -18.546 -41.269 1.00 82.56 382 LYS A O 1
ATOM 3091 N N . TRP A 1 383 ? 53.332 -19.316 -42.991 1.00 82.88 383 TRP A N 1
ATOM 3092 C CA . TRP A 1 383 ? 52.209 -20.040 -43.584 1.00 82.88 383 TRP A CA 1
ATOM 3093 C C . TRP A 1 383 ? 51.724 -21.192 -42.691 1.00 82.88 383 TRP A C 1
ATOM 3095 O O . TRP A 1 383 ? 50.521 -21.404 -42.596 1.00 82.88 383 TRP A O 1
ATOM 3105 N N . HIS A 1 384 ? 52.627 -21.913 -42.011 1.00 81.75 384 HIS A N 1
ATOM 3106 C CA . HIS A 1 384 ? 52.249 -22.949 -41.040 1.00 81.75 384 HIS A CA 1
ATOM 3107 C C . HIS A 1 384 ? 51.543 -22.356 -39.814 1.00 81.75 384 HIS A C 1
ATOM 3109 O O . HIS A 1 384 ? 50.544 -22.919 -39.382 1.00 81.75 384 HIS A O 1
ATOM 3115 N N . GLU A 1 385 ? 52.015 -21.226 -39.284 1.00 86.00 385 GLU A N 1
ATOM 3116 C CA . GLU A 1 385 ? 51.378 -20.513 -38.167 1.00 86.00 385 GLU A CA 1
ATOM 3117 C C . GLU A 1 385 ? 49.986 -19.993 -38.550 1.00 86.00 385 GLU A C 1
ATOM 3119 O O . GLU A 1 385 ? 49.024 -20.221 -37.818 1.00 86.00 385 GLU A O 1
ATOM 3124 N N . ASP A 1 386 ? 49.851 -19.368 -39.724 1.00 80.25 386 ASP A N 1
ATOM 3125 C CA . ASP A 1 386 ? 48.566 -18.890 -40.246 1.00 80.25 386 ASP A CA 1
ATOM 3126 C C . ASP A 1 386 ? 47.600 -20.070 -40.476 1.00 80.25 386 ASP A C 1
ATOM 3128 O O . ASP A 1 386 ? 46.433 -20.016 -40.086 1.00 80.25 386 ASP A O 1
ATOM 3132 N N . PHE A 1 387 ? 48.089 -21.174 -41.054 1.00 85.75 387 PHE A N 1
ATOM 3133 C CA . PHE A 1 387 ? 47.301 -22.392 -41.250 1.00 85.75 387 PHE A CA 1
ATOM 3134 C C . PHE A 1 387 ? 46.860 -23.009 -39.916 1.00 85.75 387 PHE A C 1
ATOM 3136 O O . PHE A 1 387 ? 45.698 -23.391 -39.773 1.00 85.75 387 PHE A O 1
ATOM 3143 N N . GLN A 1 388 ? 47.754 -23.071 -38.928 1.00 85.50 388 GLN A N 1
ATOM 3144 C CA . GLN A 1 388 ? 47.457 -23.606 -37.604 1.00 85.50 388 GLN A CA 1
ATOM 3145 C C . GLN A 1 388 ? 46.463 -22.716 -36.847 1.00 85.50 388 GLN A C 1
ATOM 3147 O O . GLN A 1 388 ? 45.521 -23.239 -36.261 1.00 85.50 388 GLN A O 1
ATOM 3152 N N . SER A 1 389 ? 46.586 -21.390 -36.940 1.00 80.56 389 SER A N 1
ATOM 3153 C CA . SER A 1 389 ? 45.613 -20.450 -36.372 1.00 80.56 389 SER A CA 1
ATOM 3154 C C . SER A 1 389 ? 44.226 -20.613 -37.006 1.00 80.56 389 SER A C 1
ATOM 3156 O O . SER A 1 389 ? 43.216 -20.667 -36.302 1.00 80.56 389 SER A O 1
ATOM 3158 N N . CYS A 1 390 ? 44.156 -20.784 -38.332 1.00 79.00 390 CYS A N 1
ATOM 3159 C CA . CYS A 1 390 ? 42.901 -21.104 -39.011 1.00 79.00 390 CYS A CA 1
ATOM 3160 C C . CYS A 1 390 ? 42.333 -22.464 -38.577 1.00 79.00 390 CYS A C 1
ATOM 3162 O O . CYS A 1 390 ? 41.119 -22.597 -38.418 1.00 79.00 390 CYS A O 1
ATOM 3164 N N . GLN A 1 391 ? 43.187 -23.469 -38.370 1.00 85.06 391 GLN A N 1
ATOM 3165 C CA . GLN A 1 391 ? 42.775 -24.783 -37.882 1.00 85.06 391 GLN A CA 1
ATOM 3166 C C . GLN A 1 391 ? 42.243 -24.710 -36.442 1.00 85.06 391 GLN A C 1
ATOM 3168 O O . GLN A 1 391 ? 41.199 -25.293 -36.159 1.00 85.06 391 GLN A O 1
ATOM 3173 N N . GLU A 1 392 ? 42.897 -23.962 -35.553 1.00 85.06 392 GLU A N 1
ATOM 3174 C CA . GLU A 1 392 ? 42.452 -23.726 -34.174 1.00 85.06 392 GLU A CA 1
ATOM 3175 C C . GLU A 1 392 ? 41.096 -23.009 -34.148 1.00 85.06 392 GLU A C 1
ATOM 3177 O O . GLU A 1 392 ? 40.154 -23.504 -33.523 1.00 85.06 392 GLU A O 1
ATOM 3182 N N . ALA A 1 393 ? 40.937 -21.935 -34.927 1.00 80.06 393 ALA A N 1
ATOM 3183 C CA . ALA A 1 393 ? 39.660 -21.236 -35.075 1.00 80.06 393 ALA A CA 1
ATOM 3184 C C . ALA A 1 393 ? 38.551 -22.157 -35.615 1.00 80.06 393 ALA A C 1
ATOM 3186 O O . ALA A 1 393 ? 37.421 -22.132 -35.126 1.00 80.06 393 ALA A O 1
ATOM 3187 N N . ALA A 1 394 ? 38.868 -23.022 -36.585 1.00 79.88 394 ALA A N 1
ATOM 3188 C CA . ALA A 1 394 ? 37.925 -24.018 -37.086 1.00 79.88 394 ALA A CA 1
ATOM 3189 C C . ALA A 1 394 ? 37.540 -25.040 -36.002 1.00 79.88 394 ALA A C 1
ATOM 3191 O O . ALA A 1 394 ? 36.364 -25.387 -35.879 1.00 79.88 394 ALA A O 1
ATOM 3192 N N . THR A 1 395 ? 38.489 -25.496 -35.176 1.00 85.50 395 THR A N 1
ATOM 3193 C CA . THR A 1 395 ? 38.191 -26.410 -34.060 1.00 85.50 395 THR A CA 1
ATOM 3194 C C . THR A 1 395 ? 37.360 -25.753 -32.960 1.00 85.50 395 THR A C 1
ATOM 3196 O O . THR A 1 395 ? 36.434 -26.388 -32.449 1.00 85.50 395 THR A O 1
ATOM 3199 N N . GLU A 1 396 ? 37.600 -24.478 -32.640 1.00 84.69 396 GLU A N 1
ATOM 3200 C CA . GLU A 1 396 ? 36.751 -23.723 -31.715 1.00 84.69 396 GLU A CA 1
ATOM 3201 C C . GLU A 1 396 ? 35.337 -23.564 -32.268 1.00 84.69 396 GLU A C 1
ATOM 3203 O O . GLU A 1 396 ? 34.368 -23.788 -31.541 1.00 84.69 396 GLU A O 1
ATOM 3208 N N . LEU A 1 397 ? 35.199 -23.271 -33.563 1.00 83.38 397 LEU A N 1
ATOM 3209 C CA . LEU A 1 397 ? 33.902 -23.148 -34.223 1.00 83.38 397 LEU A CA 1
ATOM 3210 C C . LEU A 1 397 ? 33.134 -24.479 -34.197 1.00 83.38 397 LEU A C 1
ATOM 3212 O O . LEU A 1 397 ? 31.948 -24.493 -33.868 1.00 83.38 397 LEU A O 1
ATOM 3216 N N . ILE A 1 398 ? 33.813 -25.607 -34.428 1.00 80.75 398 ILE A N 1
ATOM 3217 C CA . ILE A 1 398 ? 33.232 -26.950 -34.264 1.00 80.75 398 ILE A CA 1
ATOM 3218 C C . ILE A 1 398 ? 32.816 -27.194 -32.803 1.00 80.75 398 ILE A C 1
ATOM 3220 O O . ILE A 1 398 ? 31.744 -27.745 -32.553 1.00 80.75 398 ILE A O 1
ATOM 3224 N N . SER A 1 399 ? 33.620 -26.764 -31.826 1.00 82.62 399 SER A N 1
ATOM 3225 C CA . SER A 1 399 ? 33.306 -26.923 -30.399 1.00 82.62 399 SER A CA 1
ATOM 3226 C C . SER A 1 399 ? 32.090 -26.093 -29.967 1.00 82.62 399 SER A C 1
ATOM 3228 O O . SER A 1 399 ? 31.224 -26.591 -29.245 1.00 82.62 399 SER A O 1
ATOM 3230 N N . LEU A 1 400 ? 31.975 -24.856 -30.461 1.00 78.25 400 LEU A N 1
ATOM 3231 C CA . LEU A 1 400 ? 30.840 -23.971 -30.223 1.00 78.25 400 LEU A CA 1
ATOM 3232 C C . LEU A 1 400 ? 29.587 -24.507 -30.904 1.00 78.25 400 LEU A C 1
ATOM 3234 O O . LEU A 1 400 ? 28.529 -24.526 -30.279 1.00 78.25 400 LEU A O 1
ATOM 3238 N N . HIS A 1 401 ? 29.717 -25.002 -32.137 1.00 79.38 401 HIS A N 1
ATOM 3239 C CA . HIS A 1 401 ? 28.633 -25.670 -32.843 1.00 79.38 401 HIS A CA 1
ATOM 3240 C C . HIS A 1 401 ? 28.132 -26.880 -32.052 1.00 79.38 401 HIS A C 1
ATOM 3242 O O . HIS A 1 401 ? 26.933 -26.986 -31.813 1.00 79.38 401 HIS A O 1
ATOM 3248 N N . LYS A 1 402 ? 29.040 -27.724 -31.545 1.00 79.56 402 LYS A N 1
ATOM 3249 C CA . LYS A 1 402 ? 28.689 -28.873 -30.703 1.00 79.56 402 LYS A CA 1
ATOM 3250 C C . LYS A 1 402 ? 28.039 -28.458 -29.380 1.00 79.56 402 LYS A C 1
ATOM 3252 O O . LYS A 1 402 ? 27.069 -29.065 -28.949 1.00 79.56 402 LYS A O 1
ATOM 3257 N N . ARG A 1 403 ? 28.525 -27.397 -28.729 1.00 75.62 403 ARG A N 1
ATOM 3258 C CA . ARG A 1 403 ? 27.928 -26.890 -27.481 1.00 75.62 403 ARG A CA 1
ATOM 3259 C C . ARG A 1 403 ? 26.530 -26.320 -27.712 1.00 75.62 403 ARG A C 1
ATOM 3261 O O . ARG A 1 403 ? 25.651 -26.472 -26.868 1.00 75.62 403 ARG A O 1
ATOM 3268 N N . LEU A 1 404 ? 26.333 -25.659 -28.847 1.00 73.56 404 LEU A N 1
ATOM 3269 C CA . LEU A 1 404 ? 25.052 -25.101 -29.253 1.00 73.56 404 LEU A CA 1
ATOM 3270 C C . LEU A 1 404 ? 24.078 -26.216 -29.648 1.00 73.56 404 LEU A C 1
ATOM 3272 O O . LEU A 1 404 ? 22.941 -26.197 -29.187 1.00 73.56 404 LEU A O 1
ATOM 3276 N N . SER A 1 405 ? 24.529 -27.236 -30.384 1.00 72.06 405 SER A N 1
ATOM 3277 C CA . SER A 1 405 ? 23.721 -28.424 -30.666 1.00 72.06 405 SER A CA 1
ATOM 3278 C C . SER A 1 405 ? 23.375 -29.181 -29.384 1.00 72.06 405 SER A C 1
ATOM 3280 O O . SER A 1 405 ? 22.212 -29.489 -29.166 1.00 72.06 405 SER A O 1
ATOM 3282 N N . ASP A 1 406 ? 24.330 -29.401 -28.478 1.00 69.44 406 ASP A N 1
ATOM 3283 C CA . ASP A 1 406 ? 24.067 -30.042 -27.185 1.00 69.44 406 ASP A CA 1
ATOM 3284 C C . ASP A 1 406 ? 23.082 -29.213 -26.348 1.00 69.44 406 ASP A C 1
ATOM 3286 O O . ASP A 1 406 ? 22.238 -29.773 -25.659 1.00 69.44 406 ASP A O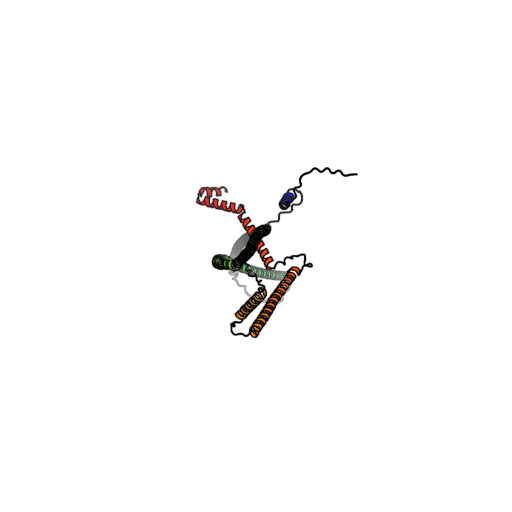 1
ATOM 3290 N N . SER A 1 407 ? 23.139 -27.878 -26.409 1.00 66.81 407 SER A N 1
ATOM 3291 C CA . SER A 1 407 ? 22.186 -27.008 -25.711 1.00 66.81 407 SER A CA 1
ATOM 3292 C C . SER A 1 407 ? 20.783 -27.054 -26.315 1.00 66.81 407 SER A C 1
ATOM 3294 O O . SER A 1 407 ? 19.812 -27.004 -25.564 1.00 66.81 407 SER A O 1
ATOM 3296 N N . LEU A 1 408 ? 20.667 -27.097 -27.642 1.00 59.72 408 LEU A N 1
ATOM 3297 C CA . LEU A 1 408 ? 19.377 -27.090 -28.335 1.00 59.72 408 LEU A CA 1
ATOM 3298 C C . LEU A 1 408 ? 18.711 -28.471 -28.326 1.00 59.72 408 LEU A C 1
ATOM 3300 O O . LEU A 1 408 ? 17.500 -28.565 -28.159 1.00 59.72 408 LEU A O 1
ATOM 3304 N N . TYR A 1 409 ? 19.497 -29.542 -28.439 1.00 62.47 409 TYR A N 1
ATOM 3305 C CA . TYR A 1 409 ? 19.004 -30.916 -28.562 1.00 62.47 409 TYR A CA 1
ATOM 3306 C C . TYR A 1 409 ? 19.118 -31.738 -27.274 1.00 62.47 409 TYR A C 1
ATOM 3308 O O . TYR A 1 409 ? 18.777 -32.917 -27.279 1.00 62.47 409 TYR A O 1
ATOM 3316 N N . ARG A 1 410 ? 19.522 -31.139 -26.143 1.00 59.47 410 ARG A N 1
ATOM 3317 C CA . ARG A 1 410 ? 19.701 -31.815 -24.836 1.00 59.47 410 ARG A CA 1
ATOM 3318 C C . ARG A 1 410 ? 18.501 -32.643 -24.361 1.00 59.47 410 ARG A C 1
ATOM 3320 O O . ARG A 1 410 ? 18.667 -33.525 -23.521 1.00 59.47 410 ARG A O 1
ATOM 3327 N N . HIS A 1 411 ? 17.310 -32.354 -24.881 1.00 53.25 411 HIS A N 1
ATOM 3328 C CA . HIS A 1 411 ? 16.062 -33.038 -24.545 1.00 53.25 411 HIS A CA 1
ATOM 3329 C C . HIS A 1 411 ? 15.342 -33.662 -25.752 1.00 53.25 411 HIS A C 1
ATOM 3331 O O . HIS A 1 411 ? 14.293 -34.277 -25.567 1.00 53.25 411 HIS A O 1
ATOM 3337 N N . SER A 1 412 ? 15.896 -33.553 -26.966 1.00 50.16 412 SER A N 1
ATOM 3338 C CA . SER A 1 412 ? 15.328 -34.192 -28.156 1.00 50.16 412 SER A CA 1
ATOM 3339 C C . SER A 1 412 ? 15.988 -35.550 -28.387 1.00 50.16 412 SER A C 1
ATOM 3341 O O . SER A 1 412 ? 17.205 -35.690 -28.308 1.00 50.16 412 SER A O 1
ATOM 3343 N N . LYS A 1 413 ? 15.186 -36.581 -28.672 1.00 56.56 413 LYS A N 1
ATOM 3344 C CA . LYS A 1 413 ? 15.690 -37.931 -28.992 1.00 56.56 413 LYS A CA 1
ATOM 3345 C C . LYS A 1 413 ? 16.183 -38.060 -30.443 1.00 56.56 413 LYS A C 1
ATOM 3347 O O . LYS A 1 413 ? 16.668 -39.125 -30.810 1.00 56.56 413 LYS A O 1
ATOM 3352 N N . SER A 1 414 ? 16.055 -37.008 -31.254 1.00 53.09 414 SER A N 1
ATOM 3353 C CA . SER A 1 414 ? 16.453 -36.968 -32.663 1.00 53.09 414 SER A CA 1
ATOM 3354 C C . SER A 1 414 ? 17.018 -35.590 -33.015 1.00 53.09 414 SER A C 1
ATOM 3356 O O . SER A 1 414 ? 16.493 -34.573 -32.567 1.00 53.09 414 SER A O 1
ATOM 3358 N N . THR A 1 415 ? 18.076 -35.556 -33.824 1.00 55.88 415 THR A N 1
ATOM 3359 C CA . THR A 1 415 ? 18.697 -34.328 -34.349 1.00 55.88 415 THR A CA 1
ATOM 3360 C C . THR A 1 415 ? 17.860 -33.619 -35.417 1.00 55.88 415 THR A C 1
ATOM 3362 O O . THR A 1 415 ? 18.199 -32.494 -35.767 1.00 55.88 415 THR A O 1
ATOM 3365 N N . ASP A 1 416 ? 16.788 -34.248 -35.914 1.00 54.47 416 ASP A N 1
ATOM 3366 C CA . ASP A 1 416 ? 15.988 -33.719 -37.031 1.00 54.47 416 ASP A CA 1
ATOM 3367 C C . ASP A 1 416 ? 14.733 -32.940 -36.602 1.00 54.47 416 ASP A C 1
ATOM 3369 O O . ASP A 1 416 ? 14.282 -32.079 -37.351 1.00 54.47 416 ASP A O 1
ATOM 3373 N N . ASP A 1 417 ? 14.209 -33.157 -35.388 1.00 48.22 417 ASP A N 1
ATOM 3374 C CA . ASP A 1 417 ? 13.015 -32.454 -34.897 1.00 48.22 417 ASP A CA 1
ATOM 3375 C C . ASP A 1 417 ? 13.341 -31.588 -33.671 1.00 48.22 417 ASP A C 1
ATOM 3377 O O . ASP A 1 417 ? 13.660 -32.077 -32.577 1.00 48.22 417 ASP A O 1
ATOM 3381 N N . LEU A 1 418 ? 13.243 -30.267 -33.857 1.00 48.31 418 LEU A N 1
ATOM 3382 C CA . LEU A 1 418 ? 13.410 -29.265 -32.807 1.00 48.31 418 LEU A CA 1
ATOM 3383 C C . LEU A 1 418 ? 12.144 -29.205 -31.938 1.00 48.31 418 LEU A C 1
ATOM 3385 O O . LEU A 1 418 ? 11.240 -28.402 -32.170 1.00 48.31 418 LEU A O 1
ATOM 3389 N N . ILE A 1 419 ? 12.083 -30.039 -30.902 1.00 49.09 419 ILE A N 1
ATOM 3390 C CA . ILE A 1 419 ? 11.047 -29.927 -29.870 1.00 49.09 419 ILE A CA 1
ATOM 3391 C C . ILE A 1 419 ? 11.459 -28.807 -28.906 1.00 49.09 419 ILE A C 1
ATOM 3393 O O . ILE A 1 419 ? 12.173 -29.031 -27.928 1.00 49.09 419 ILE A O 1
ATOM 3397 N N . MET A 1 420 ? 11.014 -27.583 -29.194 1.00 45.00 420 MET A N 1
ATOM 3398 C CA . MET A 1 420 ? 11.115 -26.450 -28.271 1.00 45.00 420 MET A CA 1
ATOM 3399 C C . MET A 1 420 ? 10.139 -26.673 -27.112 1.00 45.00 420 MET A C 1
ATOM 3401 O O . MET A 1 420 ? 8.974 -26.292 -27.188 1.00 45.00 420 MET A O 1
ATOM 3405 N N . ALA A 1 421 ? 10.598 -27.305 -26.033 1.00 48.94 421 ALA A N 1
ATOM 3406 C CA . ALA A 1 421 ? 9.864 -27.256 -24.776 1.00 48.94 421 ALA A CA 1
ATOM 3407 C C . ALA A 1 421 ? 10.023 -25.839 -24.188 1.00 48.94 421 ALA A C 1
ATOM 3409 O O . ALA A 1 421 ? 11.164 -25.419 -23.952 1.00 48.94 421 ALA A O 1
ATOM 3410 N N . PRO A 1 422 ? 8.934 -25.075 -23.970 1.00 49.44 422 PRO A N 1
ATOM 3411 C CA . PRO A 1 422 ? 9.032 -23.798 -23.280 1.00 49.44 422 PRO A CA 1
ATOM 3412 C C . PRO A 1 422 ? 9.630 -24.044 -21.893 1.00 49.44 422 PRO A C 1
ATOM 3414 O O . PRO A 1 422 ? 9.250 -24.989 -21.197 1.00 49.44 422 PRO A O 1
ATOM 3417 N N . LYS A 1 423 ? 10.604 -23.216 -21.499 1.00 52.22 423 LYS A N 1
ATOM 3418 C CA . LYS A 1 423 ? 11.093 -23.230 -20.117 1.00 52.22 423 LYS A CA 1
ATOM 3419 C C . LYS A 1 423 ? 9.887 -23.006 -19.195 1.00 52.22 423 LYS A C 1
ATOM 3421 O O . LYS A 1 423 ? 9.088 -22.123 -19.508 1.00 52.22 423 LYS A O 1
ATOM 3426 N N . PRO A 1 424 ? 9.749 -23.756 -18.086 1.00 53.72 424 PRO A N 1
ATOM 3427 C CA . PRO A 1 424 ? 8.765 -23.401 -17.075 1.00 53.72 424 PRO A CA 1
ATOM 3428 C C . PRO A 1 424 ? 9.030 -21.957 -16.646 1.00 53.72 424 PRO A C 1
ATOM 3430 O O . PRO A 1 424 ? 10.195 -21.556 -16.511 1.00 53.72 424 PRO A O 1
ATOM 3433 N N . TYR A 1 425 ? 7.959 -21.176 -16.522 1.00 50.12 425 TYR A N 1
ATOM 3434 C CA . TYR A 1 425 ? 8.039 -19.783 -16.117 1.00 50.12 425 TYR A CA 1
ATOM 3435 C C . TYR A 1 425 ? 8.854 -19.677 -14.827 1.00 50.12 425 TYR A C 1
ATOM 3437 O O . TYR A 1 425 ? 8.755 -20.503 -13.919 1.00 50.12 425 TYR A O 1
ATOM 3445 N N . THR A 1 426 ? 9.733 -18.681 -14.764 1.00 61.25 426 THR A N 1
ATOM 3446 C CA . THR A 1 426 ? 10.374 -18.355 -13.489 1.00 61.25 426 THR A CA 1
ATOM 3447 C C . THR A 1 426 ? 9.300 -17.863 -12.517 1.00 61.25 426 THR A C 1
ATOM 3449 O O . THR A 1 426 ? 8.362 -17.192 -12.941 1.00 61.25 426 THR A O 1
ATOM 3452 N N . THR A 1 427 ? 9.437 -18.145 -11.220 1.00 62.59 427 THR A N 1
ATOM 3453 C CA . THR A 1 427 ? 8.486 -17.693 -10.182 1.00 62.59 427 THR A CA 1
ATOM 3454 C C . THR A 1 427 ? 8.217 -16.186 -10.244 1.00 62.59 427 THR A C 1
ATOM 3456 O O . THR A 1 427 ? 7.100 -15.739 -10.022 1.00 62.59 427 THR A O 1
ATOM 3459 N N . LEU A 1 428 ? 9.227 -15.403 -10.637 1.00 57.03 428 LEU A N 1
ATOM 3460 C CA . LEU A 1 428 ? 9.119 -13.960 -10.851 1.00 57.03 428 LEU A CA 1
ATOM 3461 C C . LEU A 1 428 ? 8.246 -13.589 -12.068 1.00 57.03 428 LEU A C 1
ATOM 3463 O O . LEU A 1 428 ? 7.569 -12.567 -12.044 1.00 57.03 428 LEU A O 1
ATOM 3467 N N . GLN A 1 429 ? 8.258 -14.391 -13.137 1.00 59.28 429 GLN A N 1
ATOM 3468 C CA . GLN A 1 429 ? 7.388 -14.177 -14.299 1.00 59.28 429 GLN A CA 1
ATOM 3469 C C . GLN A 1 429 ? 5.942 -14.577 -14.012 1.00 59.28 429 GLN A C 1
ATOM 3471 O O . GLN A 1 429 ? 5.046 -13.854 -14.429 1.00 59.28 429 GLN A O 1
ATOM 3476 N N . GLU A 1 430 ? 5.715 -15.666 -13.273 1.00 64.69 430 GLU A N 1
ATOM 3477 C CA . GLU A 1 430 ? 4.366 -16.048 -12.830 1.00 64.69 430 GLU A CA 1
ATOM 3478 C C . GLU A 1 430 ? 3.772 -14.968 -11.914 1.00 64.69 430 GLU A C 1
ATOM 3480 O O . GLU A 1 430 ? 2.621 -14.568 -12.082 1.00 64.69 430 GLU A O 1
ATOM 3485 N N . GLU A 1 431 ? 4.576 -14.421 -10.997 1.00 66.31 431 GLU A N 1
ATOM 3486 C CA . GLU A 1 431 ? 4.158 -13.326 -10.121 1.00 66.31 431 GLU A CA 1
ATOM 3487 C C . GLU A 1 431 ? 3.919 -12.020 -10.897 1.00 66.31 431 GLU A C 1
ATOM 3489 O O . GLU A 1 431 ? 2.930 -11.329 -10.651 1.00 66.31 431 GLU A O 1
ATOM 3494 N N . LEU A 1 432 ? 4.758 -11.694 -11.887 1.00 64.12 432 LEU A N 1
ATOM 3495 C CA . LEU A 1 432 ? 4.541 -10.534 -12.757 1.00 64.12 432 LEU A CA 1
ATOM 3496 C C . LEU A 1 432 ? 3.282 -10.671 -13.616 1.00 64.12 432 LEU A C 1
ATOM 3498 O O . LEU A 1 432 ? 2.537 -9.700 -13.743 1.00 64.12 432 LEU A O 1
ATOM 3502 N N . GLU A 1 433 ? 3.015 -11.841 -14.196 1.00 71.69 433 GLU A N 1
ATOM 3503 C CA . GLU A 1 433 ? 1.790 -12.084 -14.964 1.00 71.69 433 GLU A CA 1
ATOM 3504 C C . GLU A 1 433 ? 0.551 -12.024 -14.069 1.00 71.69 433 GLU A C 1
ATOM 3506 O O . GLU A 1 433 ? -0.431 -11.377 -14.440 1.00 71.69 433 GLU A O 1
ATOM 3511 N N . PHE A 1 434 ? 0.623 -12.591 -12.861 1.00 77.94 434 PHE A N 1
ATOM 3512 C CA . PHE A 1 434 ? -0.442 -12.504 -11.866 1.00 77.94 434 PHE A CA 1
ATOM 3513 C C . PHE A 1 434 ? -0.743 -11.047 -11.480 1.00 77.94 434 PHE A C 1
ATOM 3515 O O . PHE A 1 434 ? -1.884 -10.600 -11.598 1.00 77.94 434 PHE A O 1
ATOM 3522 N N . ARG A 1 435 ? 0.283 -10.261 -11.122 1.00 72.31 435 ARG A N 1
ATOM 3523 C CA . ARG A 1 435 ? 0.129 -8.830 -10.798 1.00 72.31 435 ARG A CA 1
ATOM 3524 C C . ARG A 1 435 ? -0.364 -8.015 -11.989 1.00 72.31 435 ARG A C 1
ATOM 3526 O O . ARG A 1 435 ? -1.173 -7.105 -11.829 1.00 72.31 435 ARG A O 1
ATOM 3533 N N . THR A 1 436 ? 0.079 -8.354 -13.196 1.00 79.25 436 THR A N 1
ATOM 3534 C CA . THR A 1 436 ? -0.394 -7.708 -14.427 1.00 79.25 436 THR A CA 1
ATOM 3535 C C . THR A 1 436 ? -1.868 -8.019 -14.682 1.00 79.25 436 THR A C 1
ATOM 3537 O O . THR A 1 436 ? -2.607 -7.133 -15.112 1.00 79.25 436 THR A O 1
ATOM 3540 N N . MET A 1 437 ? -2.323 -9.242 -14.398 1.00 77.06 437 MET A N 1
ATOM 3541 C CA . MET A 1 437 ? -3.742 -9.590 -14.452 1.00 77.06 437 MET A CA 1
ATOM 3542 C C . MET A 1 437 ? -4.553 -8.834 -13.397 1.00 77.06 437 MET A C 1
ATOM 3544 O O . MET A 1 437 ? -5.570 -8.253 -13.761 1.00 77.06 437 MET A O 1
ATOM 3548 N N . GLU A 1 438 ? -4.101 -8.770 -12.140 1.00 85.00 438 GLU A N 1
ATOM 3549 C CA . GLU A 1 438 ? -4.778 -8.008 -11.075 1.00 85.00 438 GLU A CA 1
ATOM 3550 C C . GLU A 1 438 ? -4.922 -6.520 -11.427 1.00 85.00 438 GLU A C 1
ATOM 3552 O O . GLU A 1 438 ? -5.980 -5.924 -11.234 1.00 85.00 438 GLU A O 1
ATOM 3557 N N . ILE A 1 439 ? -3.880 -5.912 -11.998 1.00 76.12 439 ILE A N 1
ATOM 3558 C CA . ILE A 1 439 ? -3.931 -4.511 -12.429 1.00 76.12 439 ILE A CA 1
ATOM 3559 C C . ILE A 1 439 ? -4.890 -4.345 -13.612 1.00 76.12 439 ILE A C 1
ATOM 3561 O O . ILE A 1 439 ? -5.663 -3.390 -13.643 1.00 76.12 439 ILE A O 1
ATOM 3565 N N . LYS A 1 440 ? -4.891 -5.274 -14.577 1.00 81.50 440 LYS A N 1
ATOM 3566 C CA . LYS A 1 440 ? -5.829 -5.238 -15.710 1.00 81.50 440 LYS A CA 1
ATOM 3567 C C . LYS A 1 440 ? -7.280 -5.399 -15.263 1.00 81.50 440 LYS A C 1
ATOM 3569 O O . LYS A 1 440 ? -8.145 -4.703 -15.792 1.00 81.50 440 LYS A O 1
ATOM 3574 N N . THR A 1 441 ? -7.566 -6.273 -14.300 1.00 80.06 441 THR A N 1
ATOM 3575 C CA . THR A 1 441 ? -8.927 -6.435 -13.772 1.00 80.06 441 THR A CA 1
ATOM 3576 C C . THR A 1 441 ? -9.355 -5.223 -12.953 1.00 80.06 441 THR A C 1
ATOM 3578 O O . THR A 1 441 ? -10.475 -4.753 -13.136 1.00 80.06 441 THR A O 1
ATOM 3581 N N . ALA A 1 442 ? -8.468 -4.653 -12.132 1.00 75.06 442 ALA A N 1
ATOM 3582 C CA . ALA A 1 442 ? -8.731 -3.410 -11.408 1.00 75.06 442 ALA A CA 1
ATOM 3583 C C . ALA A 1 442 ? -8.983 -2.228 -12.358 1.00 75.06 442 ALA A C 1
ATOM 3585 O O . ALA A 1 442 ? -9.942 -1.484 -12.164 1.00 75.06 442 ALA A O 1
ATOM 3586 N N . LEU A 1 443 ? -8.187 -2.090 -13.425 1.00 69.62 443 LEU A N 1
ATOM 3587 C CA . LEU A 1 443 ? -8.395 -1.075 -14.462 1.00 69.62 443 LEU A CA 1
ATOM 3588 C C . LEU A 1 443 ? -9.710 -1.286 -15.210 1.00 69.62 443 LEU A C 1
ATOM 3590 O O . LEU A 1 443 ? -10.436 -0.324 -15.422 1.00 69.62 443 LEU A O 1
ATOM 3594 N N . SER A 1 444 ? -10.058 -2.528 -15.551 1.00 75.94 444 SER A N 1
ATOM 3595 C CA . SER A 1 444 ? -11.340 -2.833 -16.193 1.00 75.94 444 SER A CA 1
ATOM 3596 C C . SER A 1 444 ? -12.530 -2.535 -15.273 1.00 75.94 444 SER A C 1
ATOM 3598 O O . SER A 1 444 ? -13.552 -2.033 -15.737 1.00 75.94 444 SER A O 1
ATOM 3600 N N . MET A 1 445 ? -12.406 -2.788 -13.965 1.00 74.56 445 MET A N 1
ATOM 3601 C CA . MET A 1 445 ? -13.423 -2.412 -12.979 1.00 74.56 445 MET A CA 1
ATOM 3602 C C . MET A 1 445 ? -13.547 -0.892 -12.847 1.00 74.56 445 MET A C 1
ATOM 3604 O O . MET A 1 445 ? -14.660 -0.381 -12.899 1.00 74.56 445 MET A O 1
ATOM 3608 N N . LEU A 1 446 ? -12.430 -0.166 -12.771 1.00 66.06 446 LEU A N 1
ATOM 3609 C CA . LEU A 1 446 ? -12.403 1.301 -12.751 1.00 66.06 446 LEU A CA 1
ATOM 3610 C C . LEU A 1 446 ? -12.981 1.914 -14.031 1.00 66.06 446 LEU A C 1
ATOM 3612 O O . LEU A 1 446 ? -13.732 2.881 -13.967 1.00 66.06 446 LEU A O 1
ATOM 3616 N N . GLU A 1 447 ? -12.674 1.345 -15.192 1.00 70.06 447 GLU A N 1
ATOM 3617 C CA . GLU A 1 447 ? -13.205 1.790 -16.478 1.00 70.06 447 GLU A CA 1
ATOM 3618 C C . GLU A 1 447 ? -14.710 1.512 -16.587 1.00 70.06 447 GLU A C 1
ATOM 3620 O O . GLU A 1 447 ? -15.462 2.364 -17.061 1.00 70.06 447 GLU A O 1
ATOM 3625 N N . LYS A 1 448 ? -15.185 0.374 -16.067 1.00 71.69 448 LYS A N 1
ATOM 3626 C CA . LYS A 1 448 ? -16.621 0.083 -15.935 1.00 71.69 448 LYS A CA 1
ATOM 3627 C C . LYS A 1 448 ? -17.310 1.015 -14.940 1.00 71.69 448 LYS A C 1
ATOM 3629 O O . LYS A 1 448 ? -18.400 1.495 -15.224 1.00 71.69 448 LYS A O 1
ATOM 3634 N N . GLU A 1 449 ? -16.683 1.341 -13.814 1.00 64.88 449 GLU A N 1
ATOM 3635 C CA . GLU A 1 449 ? -17.220 2.317 -12.862 1.00 64.88 449 GLU A CA 1
ATOM 3636 C C . GLU A 1 449 ? -17.242 3.745 -13.420 1.00 64.88 449 GLU A C 1
ATOM 3638 O O . GLU A 1 449 ? -18.180 4.490 -13.138 1.00 64.88 449 GLU A O 1
ATOM 3643 N N . ALA A 1 450 ? -16.253 4.120 -14.235 1.00 58.12 450 ALA A N 1
ATOM 3644 C CA . ALA A 1 450 ? -16.205 5.405 -14.927 1.00 58.12 450 ALA A CA 1
ATOM 3645 C C . ALA A 1 450 ? -17.233 5.492 -16.071 1.00 58.12 450 ALA A C 1
ATOM 3647 O O . ALA A 1 450 ? -17.778 6.567 -16.339 1.00 58.12 450 ALA A O 1
ATOM 3648 N N . ASN A 1 451 ? -17.519 4.363 -16.726 1.00 60.28 451 ASN A N 1
ATOM 3649 C CA . ASN A 1 451 ? -18.511 4.254 -17.795 1.00 60.28 451 ASN A CA 1
ATOM 3650 C C . ASN A 1 451 ? -19.925 3.911 -17.298 1.00 60.28 451 ASN A C 1
ATOM 3652 O O . ASN A 1 451 ? -20.861 3.950 -18.096 1.00 60.28 451 ASN A O 1
ATOM 3656 N N . ASN A 1 452 ? -20.114 3.653 -15.999 1.00 65.06 452 ASN A N 1
ATOM 3657 C CA . ASN A 1 452 ? -21.437 3.500 -15.399 1.00 65.06 452 ASN A CA 1
ATOM 3658 C C . ASN A 1 452 ? -22.215 4.821 -15.510 1.00 65.06 452 ASN A C 1
ATOM 3660 O O . ASN A 1 452 ? -21.993 5.790 -14.775 1.00 65.06 452 ASN A O 1
ATOM 3664 N N . SER A 1 453 ? -23.165 4.838 -16.446 1.00 56.16 453 SER A N 1
ATOM 3665 C CA . SER A 1 453 ? -24.027 5.971 -16.788 1.00 56.16 453 SER A CA 1
ATOM 3666 C C . SER A 1 453 ? -24.843 6.497 -15.605 1.00 56.16 453 SER A C 1
ATOM 3668 O O . SER A 1 453 ? -25.180 7.678 -15.580 1.00 56.16 453 SER A O 1
ATOM 3670 N N . GLU A 1 454 ? -25.109 5.671 -14.592 1.00 58.91 454 GLU A N 1
ATOM 3671 C CA . GLU A 1 454 ? -25.862 6.059 -13.394 1.00 58.91 454 GLU A CA 1
ATOM 3672 C C . GLU A 1 454 ? -25.101 7.054 -12.506 1.00 58.91 454 GLU A C 1
ATOM 3674 O O . GLU A 1 454 ? -25.671 8.081 -12.134 1.00 58.91 454 GLU A O 1
ATOM 3679 N N . LYS A 1 455 ? -23.801 6.833 -12.240 1.00 57.91 455 LYS A N 1
ATOM 3680 C CA . LYS A 1 455 ? -22.975 7.766 -11.442 1.00 57.91 455 LYS A CA 1
ATOM 3681 C C . LYS A 1 455 ? -22.751 9.088 -12.189 1.00 57.91 455 LYS A C 1
ATOM 3683 O O . LYS A 1 455 ? -22.794 10.149 -11.571 1.00 57.91 455 LYS A O 1
ATOM 3688 N N . ARG A 1 456 ? -22.601 9.048 -13.522 1.00 58.03 456 ARG A N 1
ATOM 3689 C CA . ARG A 1 456 ? -22.568 10.252 -14.380 1.00 58.03 456 ARG A CA 1
ATOM 3690 C C . ARG A 1 456 ? -23.899 11.013 -14.353 1.00 58.03 456 ARG A C 1
ATOM 3692 O O . ARG A 1 456 ? -23.879 12.235 -14.236 1.00 58.03 456 ARG A O 1
ATOM 3699 N N . SER A 1 457 ? -25.036 10.309 -14.381 1.00 57.56 457 SER A N 1
ATOM 3700 C CA . SER A 1 457 ? -26.370 10.927 -14.313 1.00 57.56 457 SER A CA 1
ATOM 3701 C C . SER A 1 457 ? -26.661 11.567 -12.951 1.00 57.56 457 SER A C 1
ATOM 3703 O O . SER A 1 457 ? -27.187 12.676 -12.907 1.00 57.56 457 SER A O 1
ATOM 3705 N N . LEU A 1 458 ? -26.239 10.932 -11.848 1.00 59.34 458 LEU A N 1
ATOM 3706 C CA . LEU A 1 458 ? -26.350 11.483 -10.494 1.00 59.34 458 LEU A CA 1
ATOM 3707 C C . LEU A 1 458 ? -25.475 12.724 -10.328 1.00 59.34 458 LEU A C 1
ATOM 3709 O O . LEU A 1 458 ? -25.918 13.716 -9.755 1.00 59.34 458 LEU A O 1
ATOM 3713 N N . PHE A 1 459 ? -24.260 12.708 -10.876 1.00 63.06 459 PHE A N 1
ATOM 3714 C CA . PHE A 1 459 ? -23.365 13.861 -10.824 1.00 63.06 459 PHE A CA 1
ATOM 3715 C C . PHE A 1 459 ? -23.874 15.026 -11.691 1.00 63.06 459 PHE A C 1
ATOM 3717 O O . PHE A 1 459 ? -23.802 16.183 -11.282 1.00 63.06 459 PHE A O 1
ATOM 3724 N N . GLU A 1 460 ? -24.454 14.751 -12.865 1.00 63.94 460 GLU A N 1
ATOM 3725 C CA . GLU A 1 460 ? -25.116 15.771 -13.690 1.00 63.94 460 GLU A CA 1
ATOM 3726 C C . GLU A 1 460 ? -26.400 16.313 -13.050 1.00 63.94 460 GLU A C 1
ATOM 3728 O O . GLU A 1 460 ? -26.654 17.517 -13.137 1.00 63.94 460 GLU A O 1
ATOM 3733 N N . GLN A 1 461 ? -27.188 15.469 -12.376 1.00 60.78 461 GLN A N 1
ATOM 3734 C CA . GLN A 1 461 ? -28.357 15.894 -11.599 1.00 60.78 461 GLN A CA 1
ATOM 3735 C C . GLN A 1 461 ? -27.950 16.765 -10.409 1.00 60.78 461 GLN A C 1
ATOM 3737 O O . GLN A 1 461 ? -28.516 17.842 -10.229 1.00 60.78 461 GLN A O 1
ATOM 3742 N N . GLN A 1 462 ? -26.925 16.367 -9.653 1.00 66.94 462 GLN A N 1
ATOM 3743 C CA . GLN A 1 462 ? -26.376 17.171 -8.562 1.00 66.94 462 GLN A CA 1
ATOM 3744 C C . GLN A 1 462 ? -25.825 18.499 -9.079 1.00 66.94 462 GLN A C 1
ATOM 3746 O O . GLN A 1 462 ? -26.117 19.540 -8.500 1.00 66.94 462 GLN A O 1
ATOM 3751 N N . ARG A 1 463 ? -25.120 18.510 -10.217 1.00 72.31 463 ARG A N 1
ATOM 3752 C CA . ARG A 1 463 ? -24.622 19.746 -10.838 1.00 72.31 463 ARG A CA 1
ATOM 3753 C C . ARG A 1 463 ? -25.751 20.655 -11.330 1.00 72.31 463 ARG A C 1
ATOM 3755 O O . ARG A 1 463 ? -25.634 21.872 -11.211 1.00 72.31 463 ARG A O 1
ATOM 3762 N N . LYS A 1 464 ? -26.843 20.094 -11.864 1.00 67.12 464 LYS A N 1
ATOM 3763 C CA . LYS A 1 464 ? -28.045 20.856 -12.247 1.00 67.12 464 LYS A CA 1
ATOM 3764 C C . LYS A 1 464 ? -28.759 21.441 -11.029 1.00 67.12 464 LYS A C 1
ATOM 3766 O O . LYS A 1 464 ? -29.106 22.614 -11.077 1.00 67.12 464 LYS A O 1
ATOM 3771 N N . LEU A 1 465 ? -28.916 20.681 -9.942 1.00 66.12 465 LEU A N 1
ATOM 3772 C CA . LEU A 1 465 ? -29.495 21.169 -8.682 1.00 66.12 465 LEU A CA 1
ATOM 3773 C C . LEU A 1 465 ? -28.635 22.272 -8.053 1.00 66.12 465 LEU A C 1
ATOM 3775 O O . LEU A 1 465 ? -29.159 23.305 -7.649 1.00 66.12 465 LEU A O 1
ATOM 3779 N N . PHE A 1 466 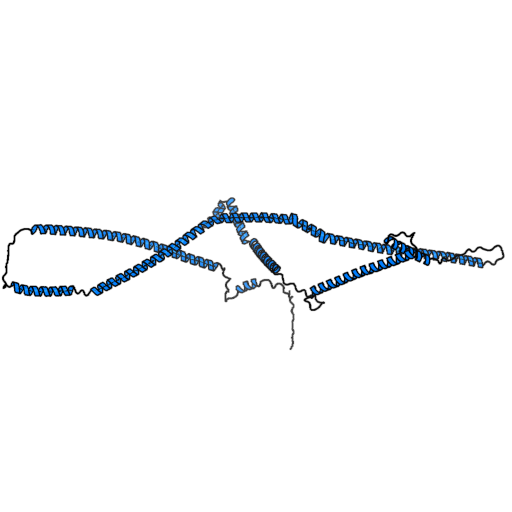? -27.311 22.102 -8.058 1.00 69.25 466 PHE A N 1
ATOM 3780 C CA . PHE A 1 466 ? -26.372 23.116 -7.577 1.00 69.25 466 PHE A CA 1
ATOM 3781 C C . PHE A 1 466 ? -26.429 24.385 -8.437 1.00 69.25 466 PHE A C 1
ATOM 3783 O O . PHE A 1 466 ? -26.468 25.491 -7.916 1.00 69.25 466 PHE A O 1
ATOM 3790 N N . SER A 1 467 ? -26.495 24.242 -9.763 1.00 67.88 467 SER A N 1
ATOM 3791 C CA . SER A 1 467 ? -26.683 25.368 -10.685 1.00 67.88 467 SER A CA 1
ATOM 3792 C C . SER A 1 467 ? -28.012 26.092 -10.449 1.00 67.88 467 SER A C 1
ATOM 3794 O O . SER A 1 467 ? -28.036 27.320 -10.455 1.00 67.88 467 SER A O 1
ATOM 3796 N N . LEU A 1 468 ? -29.110 25.357 -10.250 1.00 66.06 468 LEU A N 1
ATOM 3797 C CA . LEU A 1 468 ? -30.443 25.910 -9.983 1.00 66.06 468 LEU A CA 1
ATOM 3798 C C . LEU A 1 468 ? -30.474 26.710 -8.677 1.00 66.06 468 LEU A C 1
ATOM 3800 O O . LEU A 1 468 ? -30.989 27.822 -8.674 1.00 66.06 468 LEU A O 1
ATOM 3804 N N . PHE A 1 469 ? -29.825 26.216 -7.620 1.00 64.94 469 PHE A N 1
ATOM 3805 C CA . PHE A 1 469 ? -29.708 26.921 -6.340 1.00 64.94 469 PHE A CA 1
ATOM 3806 C C . PHE A 1 469 ? -29.096 28.329 -6.475 1.00 64.94 469 PHE A C 1
ATOM 3808 O O . PHE A 1 469 ? -29.547 29.267 -5.823 1.00 64.94 469 PHE A O 1
ATOM 3815 N N . PHE A 1 470 ? -28.098 28.504 -7.348 1.00 60.38 470 PHE A N 1
ATOM 3816 C CA . PHE A 1 470 ? -27.432 29.800 -7.541 1.00 60.38 470 PHE A CA 1
ATOM 3817 C C . PHE A 1 470 ? -28.065 30.693 -8.613 1.00 60.38 470 PHE A C 1
ATOM 3819 O O . PHE A 1 470 ? -27.778 31.888 -8.639 1.00 60.38 470 PHE A O 1
ATOM 3826 N N . THR A 1 471 ? -28.878 30.139 -9.515 1.00 67.56 471 THR A N 1
ATOM 3827 C CA . THR A 1 471 ? -29.424 30.887 -10.663 1.00 67.56 471 THR A CA 1
ATOM 3828 C C . THR A 1 471 ? -30.901 31.234 -10.519 1.00 67.56 471 THR A C 1
ATOM 3830 O O . THR A 1 471 ? -31.300 32.283 -11.020 1.00 67.56 471 THR A O 1
ATOM 3833 N N . ASP A 1 472 ? -31.692 30.419 -9.814 1.00 60.28 472 ASP A N 1
ATOM 3834 C CA . ASP A 1 472 ? -33.108 30.685 -9.546 1.00 60.28 472 ASP A CA 1
ATOM 3835 C C . ASP A 1 472 ? -33.590 29.981 -8.251 1.00 60.28 472 ASP A C 1
ATOM 3837 O O . ASP A 1 472 ? -34.142 28.875 -8.292 1.00 60.28 472 ASP A O 1
ATOM 3841 N N . PRO A 1 473 ? -33.362 30.594 -7.074 1.00 66.00 473 PRO A N 1
ATOM 3842 C CA . PRO A 1 473 ? -33.612 29.961 -5.776 1.00 66.00 473 PRO A CA 1
ATOM 3843 C C . PRO A 1 473 ? -35.100 29.710 -5.470 1.00 66.00 473 PRO A C 1
ATOM 3845 O O . PRO A 1 473 ? -35.413 28.794 -4.714 1.00 66.00 473 PRO A O 1
ATOM 3848 N N . LEU A 1 474 ? -36.026 30.454 -6.089 1.00 63.47 474 LEU A N 1
ATOM 3849 C CA . LEU A 1 474 ? -37.475 30.258 -5.908 1.00 63.47 474 LEU A CA 1
ATOM 3850 C C . LEU A 1 474 ? -37.955 28.942 -6.536 1.00 63.47 474 LEU A C 1
ATOM 3852 O O . LEU A 1 474 ? -38.727 28.197 -5.934 1.00 63.47 474 LEU A O 1
ATOM 3856 N N . SER A 1 475 ? -37.447 28.621 -7.727 1.00 64.25 475 SER A N 1
ATOM 3857 C CA . SER A 1 475 ? -37.725 27.355 -8.414 1.00 64.25 475 SER A CA 1
ATOM 3858 C C . SER A 1 475 ? -37.128 26.148 -7.671 1.00 64.25 475 SER A C 1
ATOM 3860 O O . SER A 1 475 ? -37.671 25.045 -7.739 1.00 64.25 475 SER A O 1
ATOM 3862 N N . PHE A 1 476 ? -36.030 26.349 -6.933 1.00 67.69 476 PHE A N 1
ATOM 3863 C CA . PHE A 1 476 ? -35.406 25.324 -6.093 1.00 67.69 476 PHE A CA 1
ATOM 3864 C C . PHE A 1 476 ? -36.231 25.016 -4.829 1.00 67.69 476 PHE A C 1
ATOM 3866 O O . PHE A 1 476 ? -36.426 23.845 -4.506 1.00 67.69 476 PHE A O 1
ATOM 3873 N N . GLU A 1 477 ? -36.774 26.030 -4.146 1.00 61.78 477 GLU A N 1
ATOM 3874 C CA . GLU A 1 477 ? -37.664 25.823 -2.986 1.00 61.78 477 GLU A CA 1
ATOM 3875 C C . GLU A 1 477 ? -38.991 25.145 -3.371 1.00 61.78 477 GLU A C 1
ATOM 3877 O O . GLU A 1 477 ? -39.509 24.313 -2.622 1.00 61.78 477 GLU A O 1
ATOM 3882 N N . MET A 1 478 ? -39.517 25.423 -4.569 1.00 65.12 478 MET A N 1
ATOM 3883 C CA . MET A 1 478 ? -40.729 24.764 -5.071 1.00 65.12 478 MET A CA 1
ATOM 3884 C C . MET A 1 478 ? -40.569 23.247 -5.277 1.00 65.12 478 MET A C 1
ATOM 3886 O O . MET A 1 478 ? -41.487 22.487 -4.992 1.00 65.12 478 MET A O 1
ATOM 3890 N N . LEU A 1 479 ? -39.391 22.776 -5.698 1.00 61.72 479 LEU A N 1
ATOM 3891 C CA . LEU A 1 479 ? -39.109 21.339 -5.866 1.00 61.72 479 LEU A CA 1
ATOM 3892 C C . LEU A 1 479 ? -39.096 20.555 -4.541 1.00 61.72 479 LEU A C 1
ATOM 3894 O O . LEU A 1 479 ? -39.240 19.334 -4.553 1.00 61.72 479 LEU A O 1
ATOM 3898 N N . HIS A 1 480 ? -38.924 21.243 -3.411 1.00 58.03 480 HIS A N 1
ATOM 3899 C CA . HIS A 1 480 ? -38.877 20.641 -2.077 1.00 58.03 480 HIS A CA 1
ATOM 3900 C C . HIS A 1 480 ? -40.169 20.822 -1.267 1.00 58.03 480 HIS A C 1
ATOM 3902 O O . HIS A 1 480 ? -40.277 20.253 -0.183 1.00 58.03 480 HIS A O 1
ATOM 3908 N N . THR A 1 481 ? -41.151 21.572 -1.778 1.00 50.59 481 THR A N 1
ATOM 3909 C CA . THR A 1 481 ? -42.410 21.870 -1.070 1.00 50.59 481 THR A CA 1
ATOM 3910 C C . THR A 1 481 ? -43.602 21.013 -1.508 1.00 50.59 481 THR A C 1
ATOM 3912 O O . THR A 1 481 ? -44.597 20.983 -0.792 1.00 50.59 481 THR A O 1
ATOM 3915 N N . ASP A 1 482 ? -43.485 20.220 -2.579 1.00 48.06 482 ASP A N 1
ATOM 3916 C CA . ASP A 1 482 ? -44.532 19.269 -3.013 1.00 48.06 482 ASP A CA 1
ATOM 3917 C C . ASP A 1 482 ? -44.561 17.940 -2.217 1.00 48.06 482 ASP A C 1
ATOM 3919 O O . ASP A 1 482 ? -45.302 17.018 -2.558 1.00 48.06 482 ASP A O 1
ATOM 3923 N N . TYR A 1 483 ? -43.792 17.828 -1.128 1.00 46.25 483 TYR A N 1
ATOM 3924 C CA . TYR A 1 483 ? -43.923 16.750 -0.139 1.00 46.25 483 TYR A CA 1
ATOM 3925 C C . TYR A 1 483 ? -44.300 17.336 1.228 1.00 46.25 483 TYR A C 1
ATOM 3927 O O . TYR A 1 483 ? -43.474 17.450 2.135 1.00 46.25 483 TYR A O 1
ATOM 3935 N N . SER A 1 484 ? -45.562 17.731 1.381 1.00 37.03 484 SER A N 1
ATOM 3936 C CA . SER A 1 484 ? -46.216 17.909 2.684 1.00 37.03 484 SER A CA 1
ATOM 3937 C C . SER A 1 484 ? -47.652 17.421 2.635 1.00 37.03 484 SER A C 1
ATOM 3939 O O . SER A 1 484 ? -48.345 17.733 1.640 1.00 37.03 484 SER A O 1
#